Protein AF-0000000077611974 (afdb_homodimer)

InterPro domains:
  IPR000672 Tetrahydrofolate dehydrogenase/cyclohydrolase [MF_01576] (2-295)
  IPR000672 Tetrahydrofolate dehydrogenase/cyclohydrolase [PR00085] (29-51)
  IPR000672 Tetrahydrofolate dehydrogenase/cyclohydrolase [PR00085] (70-97)
  IPR000672 Tetrahydrofolate dehydrogenase/cyclohydrolase [PR00085] (161-181)
  IPR000672 Tetrahydrofolate dehydrogenase/cyclohydrolase [PR00085] (210-239)
  IPR000672 Tetrahydrofolate dehydrogenase/cyclohydrolase [PR00085] (251-267)
  IPR000672 Tetrahydrofolate dehydrogenase/cyclohydrolase [PR00085] (268-286)
  IPR020630 Tetrahydrofolate dehydrogenase/cyclohydrolase, catalytic domain [PF00763] (5-118)
  IPR020631 Tetrahydrofolate dehydrogenase/cyclohydrolase, NAD(P)-binding domain [PF02882] (146-292)
  IPR020631 Tetrahydrofolate dehydrogenase/cyclohydrolase, NAD(P)-binding domain [cd01080] (113-291)
  IPR020867 Tetrahydrofolate dehydrogenase/cyclohydrolase, conserved site [PS00767] (272-280)
  IPR036291 NAD(P)-binding domain superfamily [SSF51735] (144-291)
  IPR046346 Aminoacid dehydrogenase-like, N-terminal domain superfamily [SSF53223] (1-119)

Radius of gyration: 25.21 Å; Cα contacts (8 Å, |Δi|>4): 1252; chains: 2; bounding box: 56×66×66 Å

Secondary structure (DSSP, 8-state):
-PEE--HHHHHHHHHHHHHHHGGGSSS--EEEEEEES--HHHHHHHHHHHHHHHHHTPEEEEEEE-TT--HHHHHHHHHHHHH-TT--EEEEPSSPPHHHHTTHHHHHHHS-TTTBTT--SHHHHTTTTS-----TTS--------HHHHHHHHHHHHTT---TT-EEEEE---TTTHHHHHHHHHHTT-EEEEE-TT-SSHHHHHHT-SEEEE-SS-TT-B-GGGSPTT-EEEE---EEEE-TTSTTSEEEE-SB-HHHHHTT-SEE--TTTSHHHHHHHHHHHHHHHHHHHHHH--/-PEE--HHHHHHHHHHHHHHHGGGSSS--EEEEEEES--HHHHHHHHHHHHHHHHHTPEEEEEEE-TT--HHHHHHHHHHHHH-TT--EEEEPSSPPHHHHTTHHHHHHHS-TTTBTT--SHHHHTTTTS-----TTS--------HHHHHHHHHHHHTT---TT-EEEEE---TTTHHHHHHHHHHTT-EEEEE-TT-SSHHHHHHT-SEEEE-SS-TT-B-GGGSPTT-EEEE---EEEE-TTSTTSEEEE-SB-HHHHHTT-SEE--TTTSHHHHHHHHHHHHHHHHHHHHHH--

pLDDT: mean 95.5, std 8.37, range [45.06, 98.94]

Organism: Phytophthora infestans (NCBI:txid4787)

Sequence (596 aa):
MAKLLDGKACSKEIEAELKELVPTLNVTPTLALLLVGTDQDSKTYVRLKKNACTRVGITPQVHELAESIEFAELLALIQSLNADNSVHGILLQLPLPDHLKLHEEELLEAVSPLKDVDGLHSHHFARLAEPEKEEEGAVKTLQLQPCTPAGCLEILARNGIELAGKDVVVIGRGQLVGLPLSLMLLAANATVTTCHSKTKNLADKVRQAEVVFVGTGQPELVKGDWLAEGAVVVDVGISYVDDASSKKGYKILGDVDFAAASERVSAITPVPGGIGPMTIAMLLKNTVECATFASSNNMAKLLDGKACSKEIEAELKELVPTLNVTPTLALLLVGTDQDSKTYVRLKKNACTRVGITPQVHELAESIEFAELLALIQSLNADNSVHGILLQLPLPDHLKLHEEELLEAVSPLKDVDGLHSHHFARLAEPEKEEEGAVKTLQLQPCTPAGCLEILARNGIELAGKDVVVIGRGQLVGLPLSLMLLAANATVTTCHSKTKNLADKVRQAEVVFVGTGQPELVKGDWLAEGAVVVDVGISYVDDASSKKGYKILGDVDFAAASERVSAITPVPGGIGPMTIAMLLKNTVECATFASSNN

Nearest PDB structures (foldseek):
  9itd-assembly2_C  TM=9.397E-01  e=5.532E-35  Homo sapiens
  9iuo-assembly2_C  TM=9.303E-01  e=8.311E-35  Homo sapiens
  3l07-assembly1_A  TM=9.594E-01  e=1.307E-32  Francisella tularensis subsp. tularensis SCHU S4
  4b4v-assembly1_B  TM=9.267E-01  e=7.571E-34  Acinetobacter baumannii ATCC 19606 = CIP 70.34 = JCM 6841
  6v6y-assembly1_A-2  TM=9.603E-01  e=5.400E-31  Thermus thermophilus HB8

Solvent-accessible surface area (backbone atoms only — not comparable to full-atom values): 30168 Å² total; per-residue (Å²): 121,33,42,70,46,53,13,50,64,52,23,52,52,50,42,53,54,38,41,64,46,45,77,74,46,98,56,71,31,20,38,35,39,36,38,51,40,79,54,62,68,51,51,51,51,52,49,52,48,42,52,52,29,53,73,26,61,31,44,63,43,80,42,83,37,60,61,79,63,46,70,69,58,53,52,49,50,44,48,52,48,63,69,32,86,74,47,21,15,45,39,77,51,68,74,58,48,75,93,44,50,89,43,43,68,60,54,51,56,56,38,44,73,71,24,27,24,50,18,76,24,40,74,28,55,57,49,39,49,52,59,82,78,80,64,86,86,58,80,86,69,92,76,50,56,30,16,54,36,46,17,55,53,48,57,35,52,79,69,72,51,82,46,63,37,33,41,30,30,32,38,22,67,41,83,77,38,32,43,54,33,52,33,37,40,44,35,48,34,24,24,41,31,46,33,47,94,55,39,63,65,56,52,63,55,44,37,68,20,47,32,40,37,33,50,69,53,42,66,39,66,45,49,33,86,30,49,26,79,57,16,34,40,42,38,64,13,65,29,83,39,82,28,86,88,36,93,81,41,41,43,62,35,20,20,45,32,56,77,56,29,37,73,42,22,47,30,34,35,42,51,73,48,10,42,64,43,17,22,52,40,34,32,53,50,35,24,46,50,24,28,52,52,56,57,70,76,98,122,33,44,72,44,51,13,51,64,52,23,51,52,50,42,53,54,40,40,62,48,43,76,73,46,98,55,74,31,20,38,36,39,37,38,52,40,79,54,63,69,50,50,50,52,50,50,52,48,40,52,53,28,53,72,27,60,32,44,63,42,78,43,83,37,60,60,80,60,46,69,68,57,54,51,50,50,44,49,52,48,62,68,33,86,74,46,21,17,44,38,75,50,69,75,58,49,74,93,45,49,88,44,43,67,62,54,51,57,55,37,44,75,71,24,29,25,50,17,76,22,40,74,30,54,57,49,39,49,51,58,82,77,82,65,84,86,57,81,86,69,92,78,51,58,29,17,54,37,46,18,55,52,48,57,35,52,78,67,71,52,83,47,63,38,33,40,30,31,33,38,22,70,43,84,79,39,32,43,55,34,54,33,38,39,45,34,50,35,24,25,41,32,44,33,48,93,54,39,62,66,58,52,63,56,45,37,66,19,49,31,39,38,34,50,71,55,42,65,40,64,44,48,32,88,31,49,26,78,57,16,34,38,43,37,64,14,66,28,83,39,82,28,84,87,36,94,82,41,41,42,62,35,20,20,44,32,55,76,56,28,36,73,44,23,46,29,34,34,41,51,75,49,10,41,65,43,17,22,52,41,35,32,53,52,35,24,46,52,25,27,53,52,54,58,70,75,99

Foldseek 3Di:
DAAALFLQVLLVVLLVVLLVVQVVAPAAFEEEEEAEDDPPVLVVLVVVLCVSCVSSRHHYHYHYHYLPDDPVRLLVVLVVLQVDLNHLAYDYGDDHRPVCNVCVLVSLCSHPCLHHLQQLHVVQLVCLLAADCPDDPPDDDQRAAHLLLVLQVSSCVVVPHAAAAFAEEEEDCDSRHRVSNQSNSNSSNHDYDYHYPPDPPVLQSQCRGQEYEYADQAFAQAEQVSHHAAHEYEFSHWYWAQDCVDPVRTDIGTNHPCVSNSVGYRYYYDPPRRRSSSSSSSSSVSSSSSSNVSVVVD/DAAALFLQVLLVVLLVVLLVVQVVAPAAFEEEEEAADDPPVLVVLVVVLCVSCVSSRHHYHYHYHYLPDDPVRLLVVLVVLQVDLNHLAYDYGDDHRPVCNVCVLVSLCSHPCLHHLQQLHVVQLVCLLPADPPDDPPDDDQRAAHLLLVLQVSSCVVVPHAAAAFEEEEEDCDSRHRVSNQSNSNSSNHDYDYHYPPDPPVLQSQCRGQEYEYADQAFQQAEQVSHHAAHEYEFSHWYWAQDCPDPVRTDIGTNHPCVSNSVGYRYYYDPPRRRSSSSSSSSSVSSSSSSNVSVVVD

Structure (mmCIF, N/CA/C/O backbone):
data_AF-0000000077611974-model_v1
#
loop_
_entity.id
_entity.type
_entity.pdbx_description
1 polymer 'Tetrahydrofolate dehydrogenase/cyclohydrolase NAD(P)-binding domain'
#
loop_
_atom_site.group_PDB
_atom_site.id
_atom_site.type_symbol
_atom_site.label_atom_id
_atom_site.label_alt_id
_atom_site.label_comp_id
_atom_site.label_asym_id
_atom_site.label_entity_id
_atom_site.label_seq_id
_atom_site.pdbx_PDB_ins_code
_atom_site.Cartn_x
_atom_site.Cartn_y
_atom_site.Cartn_z
_atom_site.occupancy
_atom_site.B_iso_or_equiv
_atom_site.auth_seq_id
_atom_site.auth_comp_id
_atom_site.auth_asym_id
_atom_site.auth_atom_id
_atom_site.pdbx_PDB_model_num
ATOM 1 N N . MET A 1 1 ? 25.469 -26.812 -0.113 1 85.44 1 MET A N 1
ATOM 2 C CA . MET A 1 1 ? 24.516 -26.594 -1.196 1 85.44 1 MET A CA 1
ATOM 3 C C . MET A 1 1 ? 23.188 -26.047 -0.659 1 85.44 1 MET A C 1
ATOM 5 O O . MET A 1 1 ? 22.734 -26.438 0.412 1 85.44 1 MET A O 1
ATOM 9 N N . ALA A 1 2 ? 22.641 -25.047 -1.417 1 94.75 2 ALA A N 1
ATOM 10 C CA . ALA A 1 2 ? 21.422 -24.375 -0.941 1 94.75 2 ALA A CA 1
ATOM 11 C C . ALA A 1 2 ? 20.234 -25.312 -0.968 1 94.75 2 ALA A C 1
ATOM 13 O O . ALA A 1 2 ? 20.141 -26.188 -1.839 1 94.75 2 ALA A O 1
ATOM 14 N N . LYS A 1 3 ? 19.391 -25.312 0.014 1 97.88 3 LYS A N 1
ATOM 15 C CA . LYS A 1 3 ? 18.078 -25.953 -0.048 1 97.88 3 LYS A CA 1
ATOM 16 C C . LYS A 1 3 ? 17.234 -25.375 -1.17 1 97.88 3 LYS A C 1
ATOM 18 O O . LYS A 1 3 ? 17.094 -24.156 -1.283 1 97.88 3 LYS A O 1
ATOM 23 N N . LEU A 1 4 ? 16.734 -26.234 -1.993 1 98.44 4 LEU A N 1
ATOM 24 C CA . LEU A 1 4 ? 15.852 -25.781 -3.061 1 98.44 4 LEU A CA 1
ATOM 25 C C . LEU A 1 4 ? 14.438 -25.562 -2.537 1 98.44 4 LEU A C 1
ATOM 27 O O . LEU A 1 4 ? 13.836 -26.469 -1.957 1 98.44 4 LEU A O 1
ATOM 31 N N . LEU A 1 5 ? 13.945 -24.375 -2.639 1 98.75 5 LEU A N 1
ATOM 32 C CA . LEU A 1 5 ? 12.539 -24.078 -2.379 1 98.75 5 LEU A CA 1
ATOM 33 C C . LEU A 1 5 ? 11.672 -24.484 -3.568 1 98.75 5 LEU A C 1
ATOM 35 O O . LEU A 1 5 ? 11.391 -23.656 -4.441 1 98.75 5 LEU A O 1
ATOM 39 N N . ASP A 1 6 ? 11.203 -25.672 -3.549 1 98.62 6 ASP A N 1
ATOM 40 C CA . ASP A 1 6 ? 10.555 -26.328 -4.676 1 98.62 6 ASP A CA 1
ATOM 41 C C . ASP A 1 6 ? 9.078 -25.969 -4.754 1 98.62 6 ASP A C 1
ATOM 43 O O . ASP A 1 6 ? 8.25 -26.562 -4.055 1 98.62 6 ASP A O 1
ATOM 47 N N . GLY A 1 7 ? 8.766 -25.062 -5.668 1 98.69 7 GLY A N 1
ATOM 48 C CA . GLY A 1 7 ? 7.395 -24.609 -5.812 1 98.69 7 GLY A CA 1
ATOM 49 C C . GLY A 1 7 ? 6.465 -25.672 -6.355 1 98.69 7 GLY A C 1
ATOM 50 O O . GLY A 1 7 ? 5.273 -25.688 -6.039 1 98.69 7 GLY A O 1
ATOM 51 N N . LYS A 1 8 ? 7 -26.547 -7.141 1 98.38 8 LYS A N 1
ATOM 52 C CA . LYS A 1 8 ? 6.191 -27.641 -7.68 1 98.38 8 LYS A CA 1
ATOM 53 C C . LYS A 1 8 ? 5.719 -28.578 -6.57 1 98.38 8 LYS A C 1
ATOM 55 O O . LYS A 1 8 ? 4.535 -28.906 -6.492 1 98.38 8 LYS A O 1
ATOM 60 N N . ALA A 1 9 ? 6.676 -28.938 -5.758 1 98.5 9 ALA A N 1
ATOM 61 C CA . ALA A 1 9 ? 6.336 -29.828 -4.648 1 98.5 9 ALA A CA 1
ATOM 62 C C . ALA A 1 9 ? 5.34 -29.172 -3.701 1 98.5 9 ALA A C 1
ATOM 64 O O . ALA A 1 9 ? 4.344 -29.781 -3.311 1 98.5 9 ALA A O 1
ATOM 65 N N . CYS A 1 10 ? 5.59 -27.906 -3.35 1 98.62 10 CYS A N 1
ATOM 66 C CA . CYS A 1 10 ? 4.711 -27.172 -2.443 1 98.62 10 CYS A CA 1
ATOM 67 C C . CYS A 1 10 ? 3.316 -27.031 -3.041 1 98.62 10 CYS A C 1
ATOM 69 O O . CYS A 1 10 ? 2.316 -27.188 -2.338 1 98.62 10 CYS A O 1
ATOM 71 N N . SER A 1 11 ? 3.242 -26.688 -4.324 1 98.69 11 SER A N 1
ATOM 72 C CA . SER A 1 11 ? 1.953 -26.5 -4.984 1 98.69 11 SER A CA 1
ATOM 73 C C . SER A 1 11 ? 1.143 -27.797 -4.988 1 98.69 11 SER A C 1
ATOM 75 O O . SER A 1 11 ? -0.081 -27.766 -4.844 1 98.69 11 SER A O 1
ATOM 77 N N . LYS A 1 12 ? 1.798 -28.922 -5.16 1 98.56 12 LYS A N 1
ATOM 78 C CA . LYS A 1 12 ? 1.115 -30.219 -5.129 1 98.56 12 LYS A CA 1
ATOM 79 C C . LYS A 1 12 ? 0.535 -30.5 -3.744 1 98.56 12 LYS A C 1
ATOM 81 O O . LYS A 1 12 ? -0.553 -31.062 -3.625 1 98.56 12 LYS A O 1
ATOM 86 N N . GLU A 1 13 ? 1.308 -30.125 -2.752 1 98.81 13 GLU A N 1
ATOM 87 C CA . GLU A 1 13 ? 0.798 -30.266 -1.391 1 98.81 13 GLU A CA 1
ATOM 88 C C . GLU A 1 13 ? -0.471 -29.453 -1.188 1 98.81 13 GLU A C 1
ATOM 90 O O . GLU A 1 13 ? -1.441 -29.922 -0.598 1 98.81 13 GLU A O 1
ATOM 95 N N . ILE A 1 14 ? -0.462 -28.219 -1.683 1 98.81 14 ILE A N 1
ATOM 96 C CA . ILE A 1 14 ? -1.616 -27.344 -1.554 1 98.81 14 ILE A CA 1
ATOM 97 C C . ILE A 1 14 ? -2.803 -27.922 -2.316 1 98.81 14 ILE A C 1
ATOM 99 O O . ILE A 1 14 ? -3.928 -27.938 -1.813 1 98.81 14 ILE A O 1
ATOM 103 N N . GLU A 1 15 ? -2.523 -28.438 -3.512 1 98.75 15 GLU A N 1
ATOM 104 C CA . GLU A 1 15 ? -3.596 -29.047 -4.297 1 98.75 15 GLU A CA 1
ATOM 105 C C . GLU A 1 15 ? -4.195 -30.25 -3.572 1 98.75 15 GLU A C 1
ATOM 107 O O . GLU A 1 15 ? -5.41 -30.453 -3.607 1 98.75 15 GLU A O 1
ATOM 112 N N . ALA A 1 16 ? -3.355 -31.031 -2.941 1 98.75 16 ALA A N 1
ATOM 113 C CA . ALA A 1 16 ? -3.844 -32.188 -2.189 1 98.75 16 ALA A CA 1
ATOM 114 C C . ALA A 1 16 ? -4.754 -31.75 -1.046 1 98.75 16 ALA A C 1
ATOM 116 O O . ALA A 1 16 ? -5.801 -32.344 -0.811 1 98.75 16 ALA A O 1
ATOM 117 N N . GLU A 1 17 ? -4.348 -30.703 -0.341 1 98.81 17 GLU A N 1
ATOM 118 C CA . GLU A 1 17 ? -5.164 -30.156 0.733 1 98.81 17 GLU A CA 1
ATOM 119 C C . GLU A 1 17 ? -6.512 -29.672 0.208 1 98.81 17 GLU A C 1
ATOM 121 O O . GLU A 1 17 ? -7.551 -29.938 0.817 1 98.81 17 GLU A O 1
ATOM 126 N N . LEU A 1 18 ? -6.5 -29 -0.935 1 98.75 18 LEU A N 1
ATOM 127 C CA . LEU A 1 18 ? -7.723 -28.453 -1.514 1 98.75 18 LEU A CA 1
ATOM 128 C C . LEU A 1 18 ? -8.625 -29.562 -2.025 1 98.75 18 LEU A C 1
ATOM 130 O O . LEU A 1 18 ? -9.852 -29.469 -1.936 1 98.75 18 LEU A O 1
ATOM 134 N N . LYS A 1 19 ? -8.023 -30.562 -2.598 1 98.19 19 LYS A N 1
ATOM 135 C CA . LYS A 1 19 ? -8.781 -31.703 -3.104 1 98.19 19 LYS A CA 1
ATOM 136 C C . LYS A 1 19 ? -9.602 -32.344 -1.993 1 98.19 19 LYS A C 1
ATOM 138 O O . LYS A 1 19 ? -10.695 -32.875 -2.238 1 98.19 19 LYS A O 1
ATOM 143 N N . GLU A 1 20 ? -9.086 -32.375 -0.814 1 98.38 20 GLU A N 1
ATOM 144 C CA . GLU A 1 20 ? -9.789 -32.906 0.344 1 98.38 20 GLU A CA 1
ATOM 145 C C . GLU A 1 20 ? -10.844 -31.922 0.857 1 98.38 20 GLU A C 1
ATOM 147 O O . GLU A 1 20 ? -11.922 -32.344 1.297 1 98.38 20 GLU A O 1
ATOM 152 N N . LEU A 1 21 ? -10.57 -30.688 0.759 1 98.19 21 LEU A N 1
ATOM 153 C CA . LEU A 1 21 ? -11.414 -29.656 1.353 1 98.19 21 LEU A CA 1
ATOM 154 C C . LEU A 1 21 ? -12.625 -29.375 0.472 1 98.19 21 LEU A C 1
ATOM 156 O O . LEU A 1 21 ? -13.742 -29.234 0.974 1 98.19 21 LEU A O 1
ATOM 160 N N . VAL A 1 22 ? -12.453 -29.281 -0.839 1 98.31 22 VAL A N 1
ATOM 161 C CA . VAL A 1 22 ? -13.445 -28.75 -1.771 1 98.31 22 VAL A CA 1
ATOM 162 C C . VAL A 1 22 ? -14.719 -29.594 -1.688 1 98.31 22 VAL A C 1
ATOM 164 O O . VAL A 1 22 ? -15.828 -29.047 -1.611 1 98.31 22 VAL A O 1
ATOM 167 N N . PRO A 1 23 ? -14.648 -30.938 -1.527 1 97.12 23 PRO A N 1
ATOM 168 C CA . PRO A 1 23 ? -15.867 -31.75 -1.449 1 97.12 23 PRO A CA 1
ATOM 169 C C . PRO A 1 23 ? -16.641 -31.531 -0.155 1 97.12 23 PRO A C 1
ATOM 171 O O . PRO A 1 23 ? -17.812 -31.906 -0.062 1 97.12 23 PRO A O 1
ATOM 174 N N . THR A 1 24 ? -15.992 -31.016 0.829 1 97.12 24 THR A N 1
ATOM 175 C CA . THR A 1 24 ? -16.641 -30.812 2.117 1 97.12 24 THR A CA 1
ATOM 176 C C . THR A 1 24 ? -17.438 -29.516 2.123 1 97.12 24 THR A C 1
ATOM 178 O O . THR A 1 24 ? -18.219 -29.266 3.039 1 97.12 24 THR A O 1
ATOM 181 N N . LEU A 1 25 ? -17.25 -28.703 1.123 1 96 25 LEU A N 1
ATOM 182 C CA . LEU A 1 25 ? -17.953 -27.438 1.044 1 96 25 LEU A CA 1
ATOM 183 C C . LEU A 1 25 ? -19.391 -27.641 0.574 1 96 25 LEU A C 1
ATOM 185 O O . LEU A 1 25 ? -19.688 -28.609 -0.131 1 96 25 LEU A O 1
ATOM 189 N N . ASN A 1 26 ? -20.297 -26.703 0.94 1 94.31 26 ASN A N 1
ATOM 190 C CA . ASN A 1 26 ? -21.688 -26.781 0.522 1 94.31 26 ASN A CA 1
ATOM 191 C C . ASN A 1 26 ? -21.906 -26.156 -0.854 1 94.31 26 ASN A C 1
ATOM 193 O O . ASN A 1 26 ? -23.031 -26.031 -1.315 1 94.31 26 ASN A O 1
ATOM 197 N N . VAL A 1 27 ? -20.812 -25.734 -1.446 1 95.62 27 VAL A N 1
ATOM 198 C CA . VAL A 1 27 ? -20.844 -25.125 -2.775 1 95.62 27 VAL A CA 1
ATOM 199 C C . VAL A 1 27 ? -19.672 -25.672 -3.609 1 95.62 27 VAL A C 1
ATOM 201 O O . VAL A 1 27 ? -18.641 -26.062 -3.062 1 95.62 27 VAL A O 1
ATOM 204 N N . THR A 1 28 ? -19.891 -25.766 -4.895 1 97 28 THR A N 1
ATOM 205 C CA . THR A 1 28 ? -18.781 -26.062 -5.805 1 97 28 THR A CA 1
ATOM 206 C C . THR A 1 28 ? -18.125 -24.781 -6.289 1 97 28 THR A C 1
ATOM 208 O O . THR A 1 28 ? -18.719 -24.016 -7.059 1 97 28 THR A O 1
ATOM 211 N N . PRO A 1 29 ? -16.906 -24.531 -5.859 1 98.69 29 PRO A N 1
ATOM 212 C CA . PRO A 1 29 ? -16.25 -23.312 -6.316 1 98.69 29 PRO A CA 1
ATOM 213 C C . PRO A 1 29 ? -16.141 -23.234 -7.836 1 98.69 29 PRO A C 1
ATOM 215 O O . PRO A 1 29 ? -15.828 -24.219 -8.492 1 98.69 29 PRO A O 1
ATOM 218 N N . THR A 1 30 ? -16.453 -22.125 -8.391 1 98.88 30 THR A N 1
ATOM 219 C CA . THR A 1 30 ? -16.391 -21.875 -9.828 1 98.88 30 THR A CA 1
ATOM 220 C C . THR A 1 30 ? -15.531 -20.656 -10.141 1 98.88 30 THR A C 1
ATOM 222 O O . THR A 1 30 ? -15.719 -19.594 -9.547 1 98.88 30 THR A O 1
ATOM 225 N N . LEU A 1 31 ? -14.57 -20.844 -11.062 1 98.88 31 LEU A N 1
ATOM 226 C CA . LEU A 1 31 ? -13.641 -19.797 -11.453 1 98.88 31 LEU A CA 1
ATOM 227 C C . LEU A 1 31 ? -13.797 -19.438 -12.93 1 98.88 31 LEU A C 1
ATOM 229 O O . LEU A 1 31 ? -13.617 -20.297 -13.797 1 98.88 31 LEU A O 1
ATOM 233 N N . ALA A 1 32 ? -14.172 -18.203 -13.195 1 98.94 32 ALA A N 1
ATOM 234 C CA . ALA A 1 32 ? -14.195 -17.688 -14.562 1 98.94 32 ALA A CA 1
ATOM 235 C C . ALA A 1 32 ? -12.82 -17.156 -14.977 1 98.94 32 ALA A C 1
ATOM 237 O O . ALA A 1 32 ? -12.25 -16.297 -14.305 1 98.94 32 ALA A O 1
ATOM 238 N N . LEU A 1 33 ? -12.258 -17.719 -16 1 98.81 33 LEU A N 1
ATOM 239 C CA . LEU A 1 33 ? -10.984 -17.297 -16.578 1 98.81 33 LEU A CA 1
ATOM 240 C C . LEU A 1 33 ? -11.203 -16.531 -17.875 1 98.81 33 LEU A C 1
ATOM 242 O O . LEU A 1 33 ? -11.672 -17.094 -18.875 1 98.81 33 LEU A O 1
ATOM 246 N N . LEU A 1 34 ? -10.875 -15.266 -17.859 1 98.81 34 LEU A N 1
ATOM 247 C CA . LEU A 1 34 ? -11.062 -14.422 -19.031 1 98.81 34 LEU A CA 1
ATOM 248 C C . LEU A 1 34 ? -9.758 -14.25 -19.797 1 98.81 34 LEU A C 1
ATOM 250 O O . LEU A 1 34 ? -8.812 -13.633 -19.281 1 98.81 34 LEU A O 1
ATOM 254 N N . LEU A 1 35 ? -9.711 -14.758 -20.938 1 98.38 35 LEU A N 1
ATOM 255 C CA . LEU A 1 35 ? -8.555 -14.656 -21.828 1 98.38 35 LEU A CA 1
ATOM 256 C C . LEU A 1 35 ? -8.891 -13.805 -23.047 1 98.38 35 LEU A C 1
ATOM 258 O O . LEU A 1 35 ? -9.781 -14.148 -23.828 1 98.38 35 LEU A O 1
ATOM 262 N N . VAL A 1 36 ? -8.195 -12.68 -23.172 1 98.06 36 VAL A N 1
ATOM 263 C CA . VAL A 1 36 ? -8.43 -11.797 -24.312 1 98.06 36 VAL A CA 1
ATOM 264 C C . VAL A 1 36 ? -7.289 -11.953 -25.328 1 98.06 36 VAL A C 1
ATOM 266 O O . VAL A 1 36 ? -6.129 -11.68 -25 1 98.06 36 VAL A O 1
ATOM 269 N N . GLY A 1 37 ? -7.664 -12.328 -26.531 1 94.94 37 GLY A N 1
ATOM 270 C CA . GLY A 1 37 ? -6.68 -12.406 -27.594 1 94.94 37 GLY A CA 1
ATOM 271 C C . GLY A 1 37 ? -6.055 -13.781 -27.734 1 94.94 37 GLY A C 1
ATOM 272 O O . GLY A 1 37 ? -6.652 -14.781 -27.328 1 94.94 37 GLY A O 1
ATOM 273 N N . THR A 1 38 ? -4.867 -13.727 -28.422 1 89.38 38 THR A N 1
ATOM 274 C CA . THR A 1 38 ? -4.332 -15.023 -28.844 1 89.38 38 THR A CA 1
ATOM 275 C C . THR A 1 38 ? -2.879 -15.172 -28.406 1 89.38 38 THR A C 1
ATOM 277 O O . THR A 1 38 ? -2.137 -15.984 -28.953 1 89.38 38 THR A O 1
ATOM 280 N N . ASP A 1 39 ? -2.521 -14.367 -27.375 1 91.44 39 ASP A N 1
ATOM 281 C CA . ASP A 1 39 ? -1.163 -14.508 -26.875 1 91.44 39 ASP A CA 1
ATOM 282 C C . ASP A 1 39 ? -0.894 -15.938 -26.406 1 91.44 39 ASP A C 1
ATOM 284 O O . ASP A 1 39 ? -1.612 -16.469 -25.562 1 91.44 39 ASP A O 1
ATOM 288 N N . GLN A 1 40 ? 0.13 -16.547 -26.938 1 90.44 40 GLN A N 1
ATOM 289 C CA . GLN A 1 40 ? 0.38 -17.969 -26.703 1 90.44 40 GLN A CA 1
ATOM 290 C C . GLN A 1 40 ? 0.731 -18.234 -25.25 1 90.44 40 GLN A C 1
ATOM 292 O O . GLN A 1 40 ? 0.337 -19.25 -24.688 1 90.44 40 GLN A O 1
ATOM 297 N N . ASP A 1 41 ? 1.547 -17.391 -24.688 1 88.75 41 ASP A N 1
ATOM 298 C CA . ASP A 1 41 ? 1.894 -17.562 -23.266 1 88.75 41 ASP A CA 1
ATOM 299 C C . ASP A 1 41 ? 0.65 -17.484 -22.391 1 88.75 41 ASP A C 1
ATOM 301 O O . ASP A 1 41 ? 0.469 -18.297 -21.484 1 88.75 41 ASP A O 1
ATOM 305 N N . SER A 1 42 ? -0.22 -16.547 -22.641 1 93.81 42 SER A N 1
ATOM 306 C CA . SER A 1 42 ? -1.463 -16.391 -21.891 1 93.81 42 SER A CA 1
ATOM 307 C C . SER A 1 42 ? -2.344 -17.625 -22.016 1 93.81 42 SER A C 1
ATOM 309 O O . SER A 1 42 ? -2.914 -18.094 -21.031 1 93.81 42 SER A O 1
ATOM 311 N N . LYS A 1 43 ? -2.416 -18.125 -23.234 1 95.44 43 LYS A N 1
ATOM 312 C CA . LYS A 1 43 ? -3.203 -19.344 -23.469 1 95.44 43 LYS A CA 1
ATOM 313 C C . LYS A 1 43 ? -2.666 -20.516 -22.641 1 95.44 43 LYS A C 1
ATOM 315 O O . LYS A 1 43 ? -3.438 -21.25 -22.031 1 95.44 43 LYS A O 1
ATOM 320 N N . THR A 1 44 ? -1.427 -20.625 -22.672 1 92.81 44 THR A N 1
ATOM 321 C CA . THR A 1 44 ? -0.791 -21.688 -21.906 1 92.81 44 THR A CA 1
ATOM 322 C C . THR A 1 44 ? -1.109 -21.547 -20.422 1 92.81 44 THR A C 1
ATOM 324 O O . THR A 1 44 ? -1.489 -22.516 -19.766 1 92.81 44 THR A O 1
ATOM 327 N N . TYR A 1 45 ? -0.945 -20.344 -19.906 1 92.94 45 TYR A N 1
ATOM 328 C CA . TYR A 1 45 ? -1.201 -20.125 -18.484 1 92.94 45 TYR A CA 1
ATOM 329 C C . TYR A 1 45 ? -2.66 -20.406 -18.141 1 92.94 45 TYR A C 1
ATOM 331 O O . TYR A 1 45 ? -2.959 -20.969 -17.094 1 92.94 45 TYR A O 1
ATOM 339 N N . VAL A 1 46 ? -3.559 -19.969 -18.984 1 97.19 46 VAL A N 1
ATOM 340 C CA . VAL A 1 46 ? -4.977 -20.203 -18.75 1 97.19 46 VAL A CA 1
ATOM 341 C C . VAL A 1 46 ? -5.258 -21.703 -18.75 1 97.19 46 VAL A C 1
ATOM 343 O O . VAL A 1 46 ? -6.031 -22.188 -17.922 1 97.19 46 VAL A O 1
ATOM 346 N N . ARG A 1 47 ? -4.633 -22.375 -19.656 1 96.94 47 ARG A N 1
ATOM 347 C CA . ARG A 1 47 ? -4.785 -23.828 -19.688 1 96.94 47 ARG A CA 1
ATOM 348 C C . ARG A 1 47 ? -4.281 -24.453 -18.406 1 96.94 47 ARG A C 1
ATOM 350 O O . ARG A 1 47 ? -4.926 -25.359 -17.844 1 96.94 47 ARG A O 1
ATOM 357 N N . LEU A 1 48 ? -3.15 -24.031 -17.969 1 96.56 48 LEU A N 1
ATOM 358 C CA . LEU A 1 48 ? -2.59 -24.531 -16.719 1 96.56 48 LEU A CA 1
ATOM 359 C C . LEU A 1 48 ? -3.533 -24.266 -15.547 1 96.56 48 LEU A C 1
ATOM 361 O O . LEU A 1 48 ? -3.76 -25.156 -14.719 1 96.56 48 LEU A O 1
ATOM 365 N N . LYS A 1 49 ? -4.07 -23.062 -15.469 1 98.44 49 LYS A N 1
ATOM 366 C CA . LYS A 1 49 ? -5.02 -22.703 -14.414 1 98.44 49 LYS A CA 1
ATOM 367 C C . LYS A 1 49 ? -6.27 -23.578 -14.477 1 98.44 49 LYS A C 1
ATOM 369 O O . LYS A 1 49 ? -6.746 -24.078 -13.453 1 98.44 49 LYS A O 1
ATOM 374 N N . LYS A 1 50 ? -6.758 -23.766 -15.711 1 98.69 50 LYS A N 1
ATOM 375 C CA . LYS A 1 50 ? -7.934 -24.594 -15.922 1 98.69 50 LYS A CA 1
ATOM 376 C C . LYS A 1 50 ? -7.695 -26.016 -15.414 1 98.69 50 LYS A C 1
ATOM 378 O O . LYS A 1 50 ? -8.508 -26.562 -14.656 1 98.69 50 LYS A O 1
ATOM 383 N N . ASN A 1 51 ? -6.609 -26.578 -15.789 1 98.62 51 ASN A N 1
ATOM 384 C CA . ASN A 1 51 ? -6.281 -27.938 -15.391 1 98.62 51 ASN A CA 1
ATOM 385 C C . ASN A 1 51 ? -6.121 -28.062 -13.875 1 98.62 51 ASN A C 1
ATOM 387 O O . ASN A 1 51 ? -6.562 -29.031 -13.273 1 98.62 51 ASN A O 1
ATOM 391 N N . ALA A 1 52 ? -5.477 -27.094 -13.305 1 98.69 52 ALA A N 1
ATOM 392 C CA . ALA A 1 52 ? -5.297 -27.094 -11.852 1 98.69 52 ALA A CA 1
ATOM 393 C C . ALA A 1 52 ? -6.645 -27.062 -11.133 1 98.69 52 ALA A C 1
ATOM 395 O O . ALA A 1 52 ? -6.844 -27.766 -10.141 1 98.69 52 ALA A O 1
ATOM 396 N N . CYS A 1 53 ? -7.551 -26.219 -11.617 1 98.81 53 CYS A N 1
ATOM 397 C CA . CYS A 1 53 ? -8.898 -26.172 -11.07 1 98.81 53 CYS A CA 1
ATOM 398 C C . CYS A 1 53 ? -9.539 -27.547 -11.07 1 98.81 53 CYS A C 1
ATOM 400 O O . CYS A 1 53 ? -10.008 -28.031 -10.031 1 98.81 53 CYS A O 1
ATOM 402 N N . THR A 1 54 ? -9.453 -28.188 -12.18 1 98.56 54 THR A N 1
ATOM 403 C CA . THR A 1 54 ? -10.086 -29.484 -12.367 1 98.56 54 THR A CA 1
ATOM 404 C C . THR A 1 54 ? -9.484 -30.516 -11.414 1 98.56 54 THR A C 1
ATOM 406 O O . THR A 1 54 ? -10.203 -31.328 -10.828 1 98.56 54 THR A O 1
ATOM 409 N N . ARG A 1 55 ? -8.227 -30.438 -11.211 1 98.44 55 ARG A N 1
ATOM 410 C CA . ARG A 1 55 ? -7.527 -31.406 -10.375 1 98.44 55 ARG A CA 1
ATOM 411 C C . ARG A 1 55 ? -8.016 -31.344 -8.938 1 98.44 55 ARG A C 1
ATOM 413 O O . ARG A 1 55 ? -8 -32.344 -8.219 1 98.44 55 ARG A O 1
ATOM 420 N N . VAL A 1 56 ? -8.539 -30.188 -8.492 1 98.69 56 VAL A N 1
ATOM 421 C CA . VAL A 1 56 ? -8.844 -30.062 -7.07 1 98.69 56 VAL A CA 1
ATOM 422 C C . VAL A 1 56 ? -10.352 -29.984 -6.871 1 98.69 56 VAL A C 1
ATOM 424 O O . VAL A 1 56 ? -10.836 -29.875 -5.742 1 98.69 56 VAL A O 1
ATOM 427 N N . GLY A 1 57 ? -11.117 -29.953 -7.953 1 98.62 57 GLY A N 1
ATOM 428 C CA . GLY A 1 57 ? -12.57 -29.984 -7.863 1 98.62 57 GLY A CA 1
ATOM 429 C C . GLY A 1 57 ? -13.211 -28.609 -8.023 1 98.62 57 GLY A C 1
ATOM 430 O O . GLY A 1 57 ? -14.383 -28.422 -7.703 1 98.62 57 GLY A O 1
ATOM 431 N N . ILE A 1 58 ? -12.469 -27.609 -8.5 1 98.81 58 ILE A N 1
ATOM 432 C CA . ILE A 1 58 ? -12.992 -26.312 -8.875 1 98.81 58 ILE A CA 1
ATOM 433 C C . ILE A 1 58 ? -13.484 -26.344 -10.32 1 98.81 58 ILE A C 1
ATOM 435 O O . ILE A 1 58 ? -12.82 -26.906 -11.195 1 98.81 58 ILE A O 1
ATOM 439 N N . THR A 1 59 ? -14.625 -25.797 -10.594 1 98.81 59 THR A N 1
ATOM 440 C CA . THR A 1 59 ? -15.148 -25.75 -11.953 1 98.81 59 THR A CA 1
ATOM 441 C C . THR A 1 59 ? -14.578 -24.547 -12.711 1 98.81 59 THR A C 1
ATOM 443 O O . THR A 1 59 ? -14.828 -23.406 -12.344 1 98.81 59 THR A O 1
ATOM 446 N N . PRO A 1 60 ? -13.859 -24.844 -13.734 1 98.75 60 PRO A N 1
ATOM 447 C CA . PRO A 1 60 ? -13.367 -23.734 -14.555 1 98.75 60 PRO A CA 1
ATOM 448 C C . PRO A 1 60 ? -14.367 -23.328 -15.633 1 98.75 60 PRO A C 1
ATOM 450 O O . PRO A 1 60 ? -15.008 -24.188 -16.25 1 98.75 60 PRO A O 1
ATOM 453 N N . GLN A 1 61 ? -14.578 -22.062 -15.773 1 98.62 61 GLN A N 1
ATOM 454 C CA . GLN A 1 61 ? -15.305 -21.453 -16.875 1 98.62 61 GLN A CA 1
ATOM 455 C C . GLN A 1 61 ? -14.391 -20.562 -17.719 1 98.62 61 GLN A C 1
ATOM 457 O O . GLN A 1 61 ? -14.125 -19.422 -17.344 1 98.62 61 GLN A O 1
ATOM 462 N N . VAL A 1 62 ? -13.969 -21.078 -18.859 1 98.5 62 VAL A N 1
ATOM 463 C CA . VAL A 1 62 ? -13 -20.344 -19.672 1 98.5 62 VAL A CA 1
ATOM 464 C C . VAL A 1 62 ? -13.734 -19.5 -20.703 1 98.5 62 VAL A C 1
ATOM 466 O O . VAL A 1 62 ? -14.562 -20.016 -21.453 1 98.5 62 VAL A O 1
ATOM 469 N N . HIS A 1 63 ? -13.469 -18.219 -20.672 1 98.5 63 HIS A N 1
ATOM 470 C CA . HIS A 1 63 ? -13.961 -17.281 -21.688 1 98.5 63 HIS A CA 1
ATOM 471 C C . HIS A 1 63 ? -12.844 -16.828 -22.609 1 98.5 63 HIS A C 1
ATOM 473 O O . HIS A 1 63 ? -12.031 -15.977 -22.234 1 98.5 63 HIS A O 1
ATOM 479 N N . GLU A 1 64 ? -12.789 -17.422 -23.75 1 98 64 GLU A N 1
ATOM 480 C CA . GLU A 1 64 ? -11.859 -16.938 -24.781 1 98 64 GLU A CA 1
ATOM 481 C C . GLU A 1 64 ? -12.484 -15.828 -25.609 1 98 64 GLU A C 1
ATOM 483 O O . GLU A 1 64 ? -13.438 -16.062 -26.359 1 98 64 GLU A O 1
ATOM 488 N N . LEU A 1 65 ? -11.938 -14.727 -25.484 1 98.56 65 LEU A N 1
ATOM 489 C CA . LEU A 1 65 ? -12.516 -13.531 -26.094 1 98.56 65 LEU A CA 1
ATOM 490 C C . LEU A 1 65 ? -11.648 -13.039 -27.25 1 98.56 65 LEU A C 1
ATOM 492 O O . LEU A 1 65 ? -10.43 -13.211 -27.234 1 98.56 65 LEU A O 1
ATOM 496 N N . ALA A 1 66 ? -12.289 -12.469 -28.219 1 97.75 66 ALA A N 1
ATOM 497 C CA . ALA A 1 66 ? -11.578 -11.93 -29.375 1 97.75 66 ALA A CA 1
ATOM 498 C C . ALA A 1 66 ? -10.633 -10.805 -28.969 1 97.75 66 ALA A C 1
ATOM 500 O O . ALA A 1 66 ? -10.969 -10 -28.094 1 97.75 66 ALA A O 1
ATOM 501 N N . GLU A 1 67 ? -9.539 -10.781 -29.609 1 96.94 67 GLU A N 1
ATOM 502 C CA . GLU A 1 67 ? -8.57 -9.719 -29.359 1 96.94 67 GLU A CA 1
ATOM 503 C C . GLU A 1 67 ? -9.195 -8.336 -29.578 1 96.94 67 GLU A C 1
ATOM 505 O O . GLU A 1 67 ? -8.805 -7.371 -28.922 1 96.94 67 GLU A O 1
ATOM 510 N N . SER A 1 68 ? -10.211 -8.266 -30.438 1 97.25 68 SER A N 1
ATOM 511 C CA . SER A 1 68 ? -10.805 -6.996 -30.844 1 97.25 68 SER A CA 1
ATOM 512 C C . SER A 1 68 ? -11.922 -6.57 -29.891 1 97.25 68 SER A C 1
ATOM 514 O O . SER A 1 68 ? -12.555 -5.531 -30.094 1 97.25 68 SER A O 1
ATOM 516 N N . ILE A 1 69 ? -12.117 -7.371 -28.875 1 97.94 69 ILE A N 1
ATOM 517 C CA . ILE A 1 69 ? -13.203 -7.027 -27.969 1 97.94 69 ILE A CA 1
ATOM 518 C C . ILE A 1 69 ? -13.008 -5.602 -27.453 1 97.94 69 ILE A C 1
ATOM 520 O O . ILE A 1 69 ? -11.883 -5.18 -27.172 1 97.94 69 ILE A O 1
ATOM 524 N N . GLU A 1 70 ? -14.125 -4.898 -27.344 1 97.69 70 GLU A N 1
ATOM 525 C CA . GLU A 1 70 ? -14.07 -3.51 -26.891 1 97.69 70 GLU A CA 1
ATOM 526 C C . GLU A 1 70 ? -14.203 -3.418 -25.375 1 97.69 70 GLU A C 1
ATOM 528 O O . GLU A 1 70 ? -14.727 -4.328 -24.734 1 97.69 70 GLU A O 1
ATOM 533 N N . PHE A 1 71 ? -13.727 -2.322 -24.891 1 98 71 PHE A N 1
ATOM 534 C CA . PHE A 1 71 ? -13.742 -2.061 -23.453 1 98 71 PHE A CA 1
ATOM 535 C C . PHE A 1 71 ? -15.141 -2.287 -22.875 1 98 71 PHE A C 1
ATOM 537 O O . PHE A 1 71 ? -15.305 -3.008 -21.891 1 98 71 PHE A O 1
ATOM 544 N N . ALA A 1 72 ? -16.156 -1.704 -23.469 1 98.19 72 ALA A N 1
ATOM 545 C CA . ALA A 1 72 ? -17.516 -1.755 -22.969 1 98.19 72 ALA A CA 1
ATOM 546 C C . ALA A 1 72 ? -18.031 -3.191 -22.906 1 98.19 72 ALA A C 1
ATOM 548 O O . ALA A 1 72 ? -18.734 -3.57 -21.969 1 98.19 72 ALA A O 1
ATOM 549 N N . GLU A 1 73 ? -17.688 -3.932 -23.922 1 98.44 73 GLU A N 1
ATOM 550 C CA . GLU A 1 73 ? -18.125 -5.324 -23.984 1 98.44 73 GLU A CA 1
ATOM 551 C C . GLU A 1 73 ? -17.453 -6.156 -22.906 1 98.44 73 GLU A C 1
ATOM 553 O O . GLU A 1 73 ? -18.094 -6.973 -22.25 1 98.44 73 GLU A O 1
ATOM 558 N N . LEU A 1 74 ? -16.156 -5.992 -22.781 1 98.56 74 LEU A N 1
ATOM 559 C CA . LEU A 1 74 ? -15.414 -6.703 -21.75 1 98.56 74 LEU A CA 1
ATOM 560 C C . LEU A 1 74 ? -15.922 -6.316 -20.359 1 98.56 74 LEU A C 1
ATOM 562 O O . LEU A 1 74 ? -16.109 -7.18 -19.5 1 98.56 74 LEU A O 1
ATOM 566 N N . LEU A 1 75 ? -16.141 -5.039 -20.125 1 98.62 75 LEU A N 1
ATOM 567 C CA . LEU A 1 75 ? -16.672 -4.547 -18.859 1 98.62 75 LEU A CA 1
ATOM 568 C C . LEU A 1 75 ? -18.031 -5.172 -18.578 1 98.62 75 LEU A C 1
ATOM 570 O O . LEU A 1 75 ? -18.312 -5.59 -17.453 1 98.62 75 LEU A O 1
ATOM 574 N N . ALA A 1 76 ? -18.875 -5.238 -19.578 1 98.62 76 ALA A N 1
ATOM 575 C CA . ALA A 1 76 ? -20.203 -5.832 -19.422 1 98.62 76 ALA A CA 1
ATOM 576 C C . ALA A 1 76 ? -20.094 -7.305 -19.031 1 98.62 76 ALA A C 1
ATOM 578 O O . ALA A 1 76 ? -20.875 -7.789 -18.203 1 98.62 76 ALA A O 1
ATOM 579 N N . LEU A 1 77 ? -19.188 -7.977 -19.672 1 98.75 77 LEU A N 1
ATOM 580 C CA . LEU A 1 77 ? -18.984 -9.383 -19.328 1 98.75 77 LEU A CA 1
ATOM 581 C C . LEU A 1 77 ? -18.547 -9.523 -17.859 1 98.75 77 LEU A C 1
ATOM 583 O O . LEU A 1 77 ? -19.094 -10.359 -17.141 1 98.75 77 LEU A O 1
ATOM 587 N N . ILE A 1 78 ? -17.609 -8.734 -17.391 1 98.81 78 ILE A N 1
ATOM 588 C CA . ILE A 1 78 ? -17.141 -8.758 -16 1 98.81 78 ILE A CA 1
ATOM 589 C C . ILE A 1 78 ? -18.312 -8.492 -15.07 1 98.81 78 ILE A C 1
ATOM 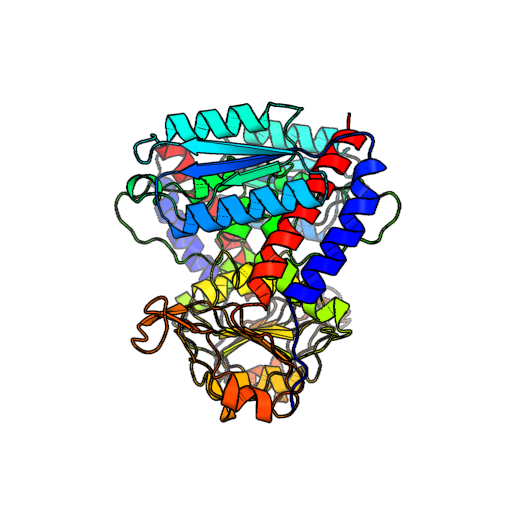591 O O . ILE A 1 78 ? -18.5 -9.203 -14.078 1 98.81 78 ILE A O 1
ATOM 595 N N . GLN A 1 79 ? -19.125 -7.527 -15.414 1 98.69 79 GLN A N 1
ATOM 596 C CA . GLN A 1 79 ? -20.281 -7.184 -14.594 1 98.69 79 GLN A CA 1
ATOM 597 C C . GLN A 1 79 ? -21.266 -8.336 -14.523 1 98.69 79 GLN A C 1
ATOM 599 O O . GLN A 1 79 ? -21.844 -8.609 -13.461 1 98.69 79 GLN A O 1
ATOM 604 N N . SER A 1 80 ? -21.484 -8.945 -15.68 1 98.75 80 SER A N 1
ATOM 605 C CA . SER A 1 80 ? -22.391 -10.094 -15.703 1 98.75 80 SER A CA 1
ATOM 606 C C . SER A 1 80 ? -21.875 -11.219 -14.812 1 98.75 80 SER A C 1
ATOM 608 O O . SER A 1 80 ? -22.656 -11.883 -14.125 1 98.75 80 SER A O 1
ATOM 610 N N . LEU A 1 81 ? -20.594 -11.438 -14.805 1 98.81 81 LEU A N 1
ATOM 611 C CA . LEU A 1 81 ? -19.984 -12.469 -13.977 1 98.81 81 LEU A CA 1
ATOM 612 C C . LEU A 1 81 ? -20.031 -12.078 -12.508 1 98.81 81 LEU A C 1
ATOM 614 O O . LEU A 1 81 ? -20.219 -12.938 -11.641 1 98.81 81 LEU A O 1
ATOM 618 N N . ASN A 1 82 ? -19.875 -10.836 -12.227 1 98.69 82 ASN A N 1
ATOM 619 C CA . ASN A 1 82 ? -20.047 -10.336 -10.867 1 98.69 82 ASN A CA 1
ATOM 620 C C . ASN A 1 82 ? -21.422 -10.672 -10.312 1 98.69 82 ASN A C 1
ATOM 622 O O . ASN A 1 82 ? -21.562 -11.008 -9.133 1 98.69 82 ASN A O 1
ATOM 626 N N . ALA A 1 83 ? -22.391 -10.594 -1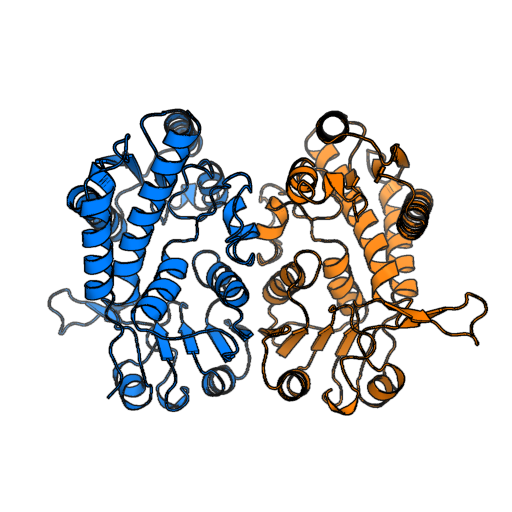1.133 1 98.19 83 ALA A N 1
ATOM 627 C CA . ALA A 1 83 ? -23.781 -10.742 -10.719 1 98.19 83 ALA A CA 1
ATOM 628 C C . ALA A 1 83 ? -24.188 -12.211 -10.695 1 98.19 83 ALA A C 1
ATOM 630 O O . ALA A 1 83 ? -25.25 -12.555 -10.164 1 98.19 83 ALA A O 1
ATOM 631 N N . ASP A 1 84 ? -23.438 -13.086 -11.312 1 98.06 84 ASP A N 1
ATOM 632 C CA . ASP A 1 84 ? -23.75 -14.508 -11.398 1 98.06 84 ASP A CA 1
ATOM 633 C C . ASP A 1 84 ? -23.391 -15.227 -10.109 1 98.06 84 ASP A C 1
ATOM 635 O O . ASP A 1 84 ? -22.203 -15.461 -9.828 1 98.06 84 ASP A O 1
ATOM 639 N N . ASN A 1 85 ? -24.312 -15.68 -9.359 1 96.75 85 ASN A N 1
ATOM 640 C CA . ASN A 1 85 ? -24.109 -16.281 -8.055 1 96.75 85 ASN A CA 1
ATOM 641 C C . ASN A 1 85 ? -23.438 -17.656 -8.172 1 96.75 85 ASN A C 1
ATOM 643 O O . ASN A 1 85 ? -22.953 -18.203 -7.18 1 96.75 85 ASN A O 1
ATOM 647 N N . SER A 1 86 ? -23.422 -18.156 -9.398 1 97.19 86 SER A N 1
ATOM 648 C CA . SER A 1 86 ? -22.797 -19.469 -9.586 1 97.19 86 SER A CA 1
ATOM 649 C C . SER A 1 86 ? -21.297 -19.312 -9.812 1 97.19 86 SER A C 1
ATOM 651 O O . SER A 1 86 ? -20.547 -20.297 -9.789 1 97.19 86 SER A O 1
ATOM 653 N N . VAL A 1 87 ? -20.828 -18.094 -10.039 1 98.62 87 VAL A N 1
ATOM 654 C CA . VAL A 1 87 ? -19.406 -17.797 -10.234 1 98.62 87 VAL A CA 1
ATOM 655 C C . VAL A 1 87 ? -18.812 -17.219 -8.945 1 98.62 87 VAL A C 1
ATOM 657 O O . VAL A 1 87 ? -19.344 -16.266 -8.391 1 98.62 87 VAL A O 1
ATOM 660 N N . HIS A 1 88 ? -17.688 -17.797 -8.516 1 98.69 88 HIS A N 1
ATOM 661 C CA . HIS A 1 88 ? -17.141 -17.422 -7.215 1 98.69 88 HIS A CA 1
ATOM 662 C C . HIS A 1 88 ? -15.836 -16.656 -7.363 1 98.69 88 HIS A C 1
ATOM 664 O O . HIS A 1 88 ? -15.406 -15.969 -6.438 1 98.69 88 HIS A O 1
ATOM 670 N N . GLY A 1 89 ? -15.188 -16.828 -8.422 1 98.81 89 GLY A N 1
ATOM 671 C CA . GLY A 1 89 ? -13.953 -16.125 -8.734 1 98.81 89 GLY A CA 1
ATOM 672 C C . GLY A 1 89 ? -13.875 -15.672 -10.18 1 98.81 89 GLY A C 1
ATOM 673 O O . GLY A 1 89 ? -14.398 -16.328 -11.07 1 98.81 89 GLY A O 1
ATOM 674 N N . ILE A 1 90 ? -13.258 -14.586 -10.422 1 98.94 90 ILE A N 1
ATOM 675 C CA . ILE A 1 90 ? -13.008 -14.055 -1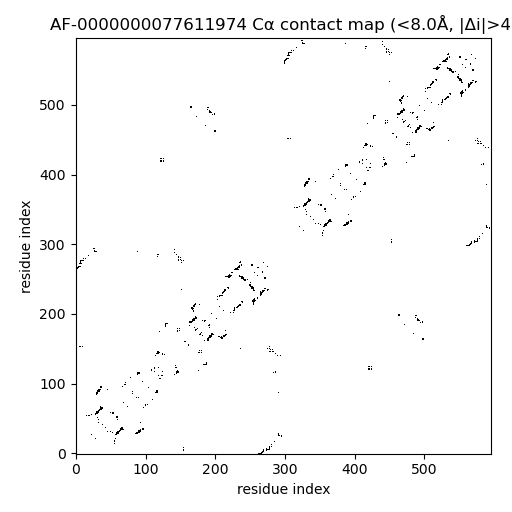1.758 1 98.94 90 ILE A CA 1
ATOM 676 C C . ILE A 1 90 ? -11.531 -13.695 -11.906 1 98.94 90 ILE A C 1
ATOM 678 O O . ILE A 1 90 ? -10.969 -13.016 -11.047 1 98.94 90 ILE A O 1
ATOM 682 N N . LEU A 1 91 ? -10.898 -14.219 -12.898 1 98.81 91 LEU A N 1
ATOM 683 C CA . LEU A 1 91 ? -9.523 -13.844 -13.219 1 98.81 91 LEU A CA 1
ATOM 684 C C . LEU A 1 91 ? -9.43 -13.297 -14.648 1 98.81 91 LEU A C 1
ATOM 686 O O . LEU A 1 91 ? -9.812 -13.984 -15.602 1 98.81 91 LEU A O 1
ATOM 690 N N . LEU A 1 92 ? -9.055 -12.078 -14.766 1 98.62 92 LEU A N 1
ATOM 691 C CA . LEU A 1 92 ? -8.727 -11.477 -16.062 1 98.62 92 LEU A CA 1
ATOM 692 C C . LEU A 1 92 ? -7.254 -11.703 -16.391 1 98.62 92 LEU A C 1
ATOM 694 O O . LEU A 1 92 ? -6.371 -11.125 -15.758 1 98.62 92 LEU A O 1
ATOM 698 N N . GLN A 1 93 ? -7.023 -12.523 -17.344 1 97.94 93 GLN A N 1
ATOM 699 C CA . GLN A 1 93 ? -5.652 -12.883 -17.703 1 97.94 93 GLN A CA 1
ATOM 700 C C . GLN A 1 93 ? -4.918 -11.703 -18.328 1 97.94 93 GLN A C 1
ATOM 702 O O . GLN A 1 93 ? -5.422 -11.07 -19.266 1 97.94 93 GLN A O 1
ATOM 707 N N . LEU A 1 94 ? -3.799 -11.414 -17.766 1 95.5 94 LEU A N 1
ATOM 708 C CA . LEU A 1 94 ? -2.92 -10.383 -18.312 1 95.5 94 LEU A CA 1
ATOM 709 C C . LEU A 1 94 ? -1.775 -11.008 -19.109 1 95.5 94 LEU A C 1
ATOM 711 O O . LEU A 1 94 ? -1.411 -12.164 -18.875 1 95.5 94 LEU A O 1
ATOM 715 N N . PRO A 1 95 ? -1.19 -10.219 -20.062 1 95 95 PRO A N 1
ATOM 716 C CA . PRO A 1 95 ? -1.513 -8.836 -20.438 1 95 95 PRO A CA 1
ATOM 717 C C . PRO A 1 95 ? -2.725 -8.75 -21.359 1 95 95 PRO A C 1
ATOM 719 O O . PRO A 1 95 ? -3.08 -9.734 -22.016 1 95 95 PRO A O 1
ATOM 722 N N . LEU A 1 96 ? -3.305 -7.617 -21.406 1 97.06 96 LEU A N 1
ATOM 723 C CA . LEU A 1 96 ? -4.387 -7.305 -22.328 1 97.06 96 LEU A CA 1
ATOM 724 C C . LEU A 1 96 ? -3.838 -6.781 -23.656 1 97.06 96 LEU A C 1
ATOM 726 O O . LEU A 1 96 ? -2.701 -6.309 -23.719 1 97.06 96 LEU A O 1
ATOM 730 N N . PRO A 1 97 ? -4.648 -6.941 -24.672 1 96.12 97 PRO A N 1
ATOM 731 C CA . PRO A 1 97 ? -4.23 -6.32 -25.938 1 96.12 97 PRO A CA 1
ATOM 732 C C . PRO A 1 97 ? -3.984 -4.816 -25.797 1 96.12 97 PRO A C 1
ATOM 734 O O . PRO A 1 97 ? -4.492 -4.188 -24.875 1 96.12 97 PRO A O 1
ATOM 737 N N . ASP A 1 98 ? -3.295 -4.234 -26.719 1 94.56 98 ASP A N 1
ATOM 738 C CA . ASP A 1 98 ? -2.789 -2.865 -26.656 1 94.56 98 ASP A CA 1
ATOM 739 C C . ASP A 1 98 ? -3.926 -1.866 -26.453 1 94.56 98 ASP A C 1
ATOM 741 O O . ASP A 1 98 ? -3.818 -0.946 -25.641 1 94.56 98 ASP A O 1
ATOM 745 N N . HIS A 1 99 ? -4.965 -2.074 -27.219 1 94.88 99 HIS A N 1
ATOM 746 C CA . HIS A 1 99 ? -6.043 -1.092 -27.203 1 94.88 99 HIS A CA 1
ATOM 747 C C . HIS A 1 99 ? -6.766 -1.093 -25.859 1 94.88 99 HIS A C 1
ATOM 749 O O . HIS A 1 99 ? -7.523 -0.168 -25.547 1 94.88 99 HIS A O 1
ATOM 755 N N . LEU A 1 100 ? -6.52 -2.154 -25.016 1 96.12 100 LEU A N 1
ATOM 756 C CA . LEU A 1 100 ? -7.16 -2.244 -23.703 1 96.12 100 LEU A CA 1
ATOM 757 C C . LEU A 1 100 ? -6.164 -1.945 -22.594 1 96.12 100 LEU A C 1
ATOM 759 O O . LEU A 1 100 ? -6.543 -1.867 -21.422 1 96.12 100 LEU A O 1
ATOM 763 N N . LYS A 1 101 ? -4.961 -1.745 -22.938 1 93.75 101 LYS A N 1
ATOM 764 C CA . LYS A 1 101 ? -3.895 -1.586 -21.969 1 93.75 101 LYS A CA 1
ATOM 765 C C . LYS A 1 101 ? -4.148 -0.377 -21.062 1 93.75 101 LYS A C 1
ATOM 767 O O . LYS A 1 101 ? -3.906 -0.431 -19.859 1 93.75 101 LYS A O 1
ATOM 772 N N . LEU A 1 102 ? -4.684 0.674 -21.688 1 90.69 102 LEU A N 1
ATOM 773 C CA . LEU A 1 102 ? -4.922 1.912 -20.953 1 90.69 102 LEU A CA 1
ATOM 774 C C . LEU A 1 102 ? -6.062 1.74 -19.953 1 90.69 102 LEU A C 1
ATOM 776 O O . LEU A 1 102 ? -6.211 2.547 -19.031 1 90.69 102 LEU A O 1
ATOM 780 N N . HIS A 1 103 ? -6.852 0.633 -20.125 1 94 103 HIS A N 1
ATOM 781 C CA . HIS A 1 103 ? -8.016 0.408 -19.266 1 94 103 HIS A CA 1
ATOM 782 C C . HIS A 1 103 ? -7.789 -0.764 -18.328 1 94 103 HIS A C 1
ATOM 784 O O . HIS A 1 103 ? -8.719 -1.222 -17.656 1 94 103 HIS A O 1
ATOM 790 N N . GLU A 1 104 ? -6.629 -1.218 -18.266 1 94.62 104 GLU A N 1
ATOM 791 C CA . GLU A 1 104 ? -6.32 -2.418 -17.5 1 94.62 104 GLU A CA 1
ATOM 792 C C . GLU A 1 104 ? -6.707 -2.244 -16.031 1 94.62 104 GLU A C 1
ATOM 794 O O . GLU A 1 104 ? -7.387 -3.096 -15.453 1 94.62 104 GLU A O 1
ATOM 799 N N . GLU A 1 105 ? -6.285 -1.162 -15.422 1 91.94 105 GLU A N 1
ATOM 800 C CA . GLU A 1 105 ? -6.598 -0.917 -14.016 1 91.94 105 GLU A CA 1
ATOM 801 C C . GLU A 1 105 ? -8.102 -0.854 -13.789 1 91.94 105 GLU A C 1
ATOM 803 O O . GLU A 1 105 ? -8.617 -1.415 -12.82 1 91.94 105 GLU A O 1
ATOM 808 N N . GLU A 1 106 ? -8.773 -0.108 -14.656 1 94.06 106 GLU A N 1
ATOM 809 C CA . GLU A 1 106 ? -10.227 0.023 -14.555 1 94.06 106 GLU A CA 1
ATOM 810 C C . GLU A 1 106 ? -10.914 -1.339 -14.641 1 94.06 106 GLU A C 1
ATOM 812 O O . GLU A 1 106 ? -11.852 -1.614 -13.898 1 94.06 106 GLU A O 1
ATOM 817 N N . LEU A 1 107 ? -10.422 -2.133 -15.531 1 97.69 107 LEU A N 1
ATOM 818 C CA . LEU A 1 107 ? -11 -3.455 -15.727 1 97.69 107 LEU A CA 1
ATOM 819 C C . LEU A 1 107 ? -10.742 -4.348 -14.516 1 97.69 107 LEU A C 1
ATOM 821 O O . LEU A 1 107 ? -11.625 -5.086 -14.078 1 97.69 107 LEU A O 1
ATOM 825 N N . LEU A 1 108 ? -9.562 -4.297 -13.992 1 96.88 108 LEU A N 1
ATOM 826 C CA . LEU A 1 108 ? -9.25 -5.059 -12.789 1 96.88 108 LEU A CA 1
ATOM 827 C C . LEU A 1 108 ? -10.102 -4.598 -11.617 1 96.88 108 LEU A C 1
ATOM 829 O O . LEU A 1 108 ? -10.586 -5.418 -10.828 1 96.88 108 LEU A O 1
ATOM 833 N N . GLU A 1 109 ? -10.367 -3.322 -11.5 1 95.56 109 GLU A N 1
ATOM 834 C CA . GLU A 1 109 ? -11.18 -2.754 -10.43 1 95.56 109 GLU A CA 1
ATOM 835 C C . GLU A 1 109 ? -12.648 -3.121 -10.602 1 95.56 109 GLU A C 1
ATOM 837 O O . GLU A 1 109 ? -13.422 -3.061 -9.641 1 95.56 109 GLU A O 1
ATOM 842 N N . ALA A 1 110 ? -13 -3.422 -11.859 1 97.75 110 ALA A N 1
ATOM 843 C CA . ALA A 1 110 ? -14.391 -3.762 -12.156 1 97.75 110 ALA A CA 1
ATOM 844 C C . ALA A 1 110 ? -14.742 -5.145 -11.617 1 97.75 110 ALA A C 1
ATOM 846 O O . ALA A 1 110 ? -15.922 -5.477 -11.461 1 97.75 110 ALA A O 1
ATOM 847 N N . VAL A 1 111 ? -13.727 -5.961 -11.445 1 98.5 111 VAL A N 1
ATOM 848 C CA . VAL A 1 111 ? -13.977 -7.25 -10.805 1 98.5 111 VAL A CA 1
ATOM 849 C C . VAL A 1 111 ? -14.328 -7.039 -9.336 1 98.5 111 VAL A C 1
ATOM 851 O O . VAL A 1 111 ? -13.586 -6.395 -8.594 1 98.5 111 VAL A O 1
ATOM 854 N N . SER A 1 112 ? -15.477 -7.594 -8.914 1 97.94 112 SER A N 1
ATOM 855 C CA . SER A 1 112 ? -15.867 -7.484 -7.512 1 97.94 112 SER A CA 1
ATOM 856 C C . SER A 1 112 ? -14.758 -7.965 -6.586 1 97.94 112 SER A C 1
ATOM 858 O O . SER A 1 112 ? -14.18 -9.031 -6.805 1 97.94 112 SER A O 1
ATOM 860 N N . PRO A 1 113 ? -14.438 -7.199 -5.5 1 96.94 113 PRO A N 1
ATOM 861 C CA . PRO A 1 113 ? -13.422 -7.664 -4.551 1 96.94 113 PRO A CA 1
ATOM 862 C C . PRO A 1 113 ? -13.758 -9.031 -3.957 1 96.94 113 PRO A C 1
ATOM 864 O O . PRO A 1 113 ? -12.859 -9.758 -3.525 1 96.94 113 PRO A O 1
ATOM 867 N N . LEU A 1 114 ? -15.023 -9.375 -3.969 1 97.44 114 LEU A N 1
ATOM 868 C CA . LEU A 1 114 ? -15.453 -10.641 -3.4 1 97.44 114 LEU A CA 1
ATOM 869 C C . LEU A 1 114 ? -15.18 -11.789 -4.363 1 97.44 114 LEU A C 1
ATOM 871 O O . LEU A 1 114 ? -15.273 -12.961 -3.986 1 97.44 114 LEU A O 1
ATOM 875 N N . LYS A 1 115 ? -14.828 -11.453 -5.629 1 98.62 115 LYS A N 1
ATOM 876 C CA . LYS A 1 115 ? -14.578 -12.477 -6.637 1 98.62 115 LYS A CA 1
ATOM 877 C C . LYS A 1 115 ? -13.203 -12.305 -7.277 1 98.62 115 LYS A C 1
ATOM 879 O O . LYS A 1 115 ? -12.875 -12.992 -8.242 1 98.62 115 LYS A O 1
ATOM 884 N N . ASP A 1 116 ? -12.445 -11.398 -6.77 1 98.62 116 ASP A N 1
ATOM 885 C CA . ASP A 1 116 ? -11.125 -11.094 -7.309 1 98.62 116 ASP A CA 1
ATOM 886 C C . ASP A 1 116 ? -10.086 -12.102 -6.816 1 98.62 116 ASP A C 1
ATOM 888 O O . ASP A 1 116 ? -9.242 -11.773 -5.984 1 98.62 116 ASP A O 1
ATOM 892 N N . VAL A 1 117 ? -10.023 -13.172 -7.426 1 98.81 117 VAL A N 1
ATOM 893 C CA . VAL A 1 117 ? -9.25 -14.297 -6.914 1 98.81 117 VAL A CA 1
ATOM 894 C C . VAL A 1 117 ? -7.77 -14.078 -7.203 1 98.81 117 VAL A C 1
ATOM 896 O O . VAL A 1 117 ? -6.914 -14.781 -6.656 1 98.81 117 VAL A O 1
ATOM 899 N N . ASP A 1 118 ? -7.473 -13.117 -8.07 1 98.19 118 ASP A N 1
ATOM 900 C CA . ASP A 1 118 ? -6.074 -12.766 -8.305 1 98.19 118 ASP A CA 1
ATOM 901 C C . ASP A 1 118 ? -5.566 -11.781 -7.258 1 98.19 118 ASP A C 1
ATOM 903 O O . ASP A 1 118 ? -4.367 -11.523 -7.164 1 98.19 118 ASP A O 1
ATOM 907 N N . GLY A 1 119 ? -6.445 -11.234 -6.457 1 97.88 119 GLY A N 1
ATOM 908 C CA . GLY A 1 119 ? -6.121 -10.383 -5.328 1 97.88 119 GLY A CA 1
ATOM 909 C C . GLY A 1 119 ? -5.586 -9.023 -5.742 1 97.88 119 GLY A C 1
ATOM 910 O O . GLY A 1 119 ? -4.77 -8.43 -5.035 1 97.88 119 GLY A O 1
ATOM 911 N N . LEU A 1 120 ? -6.016 -8.547 -6.922 1 96.94 120 LEU A N 1
ATOM 912 C CA . LEU A 1 120 ? -5.371 -7.363 -7.473 1 96.94 120 LEU A CA 1
ATOM 913 C C . LEU A 1 120 ? -6.246 -6.129 -7.277 1 96.94 120 LEU A C 1
ATOM 915 O O . LEU A 1 120 ? -5.84 -5.016 -7.609 1 96.94 120 LEU A O 1
ATOM 919 N N . HIS A 1 121 ? -7.469 -6.324 -6.703 1 96.25 121 HIS A N 1
ATOM 920 C CA . HIS A 1 121 ? -8.352 -5.195 -6.426 1 96.25 121 HIS A CA 1
ATOM 921 C C . HIS A 1 121 ? -7.746 -4.27 -5.375 1 96.25 121 HIS A C 1
ATOM 923 O O . HIS A 1 121 ? -7.145 -4.73 -4.406 1 96.25 121 HIS A O 1
ATOM 929 N N . SER A 1 122 ? -7.977 -2.975 -5.535 1 94.19 122 SER A N 1
ATOM 930 C CA . SER A 1 122 ? -7.441 -1.979 -4.613 1 94.19 122 SER A CA 1
ATOM 931 C C . SER A 1 122 ? -7.914 -2.238 -3.188 1 94.19 122 SER A C 1
ATOM 933 O O . SER A 1 122 ? -7.195 -1.95 -2.227 1 94.19 122 SER A O 1
ATOM 935 N N . HIS A 1 123 ? -9.031 -2.811 -3.076 1 93.19 123 HIS A N 1
ATOM 936 C CA . HIS A 1 123 ? -9.594 -3.152 -1.773 1 93.19 123 HIS A CA 1
ATOM 937 C C . HIS A 1 123 ? -8.656 -4.082 -1.003 1 93.19 123 HIS A C 1
ATOM 939 O O . HIS A 1 123 ? -8.461 -3.91 0.202 1 93.19 123 HIS A O 1
ATOM 945 N N . HIS A 1 124 ? -8.133 -5.02 -1.696 1 96.06 124 HIS A N 1
ATOM 946 C CA . HIS A 1 124 ? -7.223 -5.957 -1.051 1 96.06 124 HIS A CA 1
ATOM 947 C C . HIS A 1 124 ? -5.867 -5.312 -0.783 1 96.06 124 HIS A C 1
ATOM 949 O O . HIS A 1 124 ? -5.301 -5.477 0.3 1 96.06 124 HIS A O 1
ATOM 955 N N . PHE A 1 125 ? -5.422 -4.543 -1.746 1 97.25 125 PHE A N 1
ATOM 956 C CA . PHE A 1 125 ? -4.117 -3.906 -1.632 1 97.25 125 PHE A CA 1
ATOM 957 C C . PHE A 1 125 ? -4.039 -3.057 -0.369 1 97.25 125 PHE A C 1
ATOM 959 O O . PHE A 1 125 ? -3.061 -3.135 0.377 1 97.25 125 PHE A O 1
ATOM 966 N N . ALA A 1 126 ? -5.035 -2.322 -0.117 1 95.19 126 ALA A N 1
ATOM 967 C CA . ALA A 1 126 ? -5.055 -1.359 0.981 1 95.19 126 ALA A CA 1
ATOM 968 C C . ALA A 1 126 ? -5.016 -2.068 2.332 1 95.19 126 ALA A C 1
ATOM 970 O O . ALA A 1 126 ? -4.793 -1.435 3.367 1 95.19 126 ALA A O 1
ATOM 971 N N . ARG A 1 127 ? -5.141 -3.393 2.344 1 94.75 127 ARG A N 1
ATOM 972 C CA . ARG A 1 127 ? -5.277 -4.121 3.602 1 94.75 127 ARG A CA 1
ATOM 973 C C . ARG A 1 127 ? -4.172 -5.156 3.756 1 94.75 127 ARG A C 1
ATOM 975 O O . ARG A 1 127 ? -4.203 -5.973 4.68 1 94.75 127 ARG A O 1
ATOM 982 N N . LEU A 1 128 ? -3.215 -5.133 2.859 1 97.25 128 LEU A N 1
ATOM 983 C CA . LEU A 1 128 ? -2.197 -6.176 2.807 1 97.25 128 LEU A CA 1
ATOM 984 C C . LEU A 1 128 ? -1.234 -6.055 3.982 1 97.25 128 LEU A C 1
ATOM 986 O O . LEU A 1 128 ? -0.6 -7.039 4.375 1 97.25 128 LEU A O 1
ATOM 990 N N . ALA A 1 129 ? -1.064 -4.855 4.547 1 95.94 129 ALA A N 1
ATOM 991 C CA . ALA A 1 129 ? -0.108 -4.664 5.633 1 95.94 129 ALA A CA 1
ATOM 992 C C . ALA A 1 129 ? -0.754 -4.934 6.988 1 95.94 129 ALA A C 1
ATOM 994 O O . ALA A 1 129 ? -0.094 -4.848 8.031 1 95.94 129 ALA A O 1
ATOM 995 N N . GLU A 1 130 ? -2.061 -5.195 7.004 1 88.88 130 GLU A N 1
ATOM 996 C CA . GLU A 1 130 ? -2.754 -5.516 8.25 1 88.88 130 GLU A CA 1
ATOM 997 C C . GLU A 1 130 ? -2.412 -6.93 8.719 1 88.88 130 GLU A C 1
ATOM 999 O O . GLU A 1 130 ? -2.348 -7.859 7.914 1 88.88 130 GLU A O 1
ATOM 1004 N N . PRO A 1 131 ? -2.125 -6.961 10 1 76.12 131 PRO A N 1
ATOM 1005 C CA . PRO A 1 131 ? -1.881 -8.32 10.492 1 76.12 131 PRO A CA 1
ATOM 1006 C C . PRO A 1 131 ? -3.105 -9.219 10.367 1 76.12 131 PRO A C 1
ATOM 1008 O O . PRO A 1 131 ? -4.238 -8.727 10.352 1 76.12 131 PRO A O 1
ATOM 1011 N N . GLU A 1 132 ? -2.885 -10.422 10.062 1 65.12 132 GLU A N 1
ATOM 1012 C CA . GLU A 1 132 ? -3.996 -11.367 9.984 1 65.12 132 GLU A CA 1
ATOM 1013 C C . GLU A 1 132 ? -4.801 -11.383 11.281 1 65.12 132 GLU A C 1
ATOM 1015 O O . GLU A 1 132 ? -4.227 -11.391 12.375 1 65.12 132 GLU A O 1
ATOM 1020 N N . LYS A 1 133 ? -6.012 -10.742 11.219 1 55.31 133 LYS A N 1
ATOM 1021 C CA . LYS A 1 133 ? -6.867 -10.641 12.398 1 55.31 133 LYS A CA 1
ATOM 1022 C C . LYS A 1 133 ? -7.285 -12.023 12.898 1 55.31 133 LYS A C 1
ATOM 1024 O O . LYS A 1 133 ? -7.809 -12.828 12.125 1 55.31 133 LYS A O 1
ATOM 1029 N N . GLU A 1 134 ? -6.551 -12.719 13.758 1 49.75 134 GLU A N 1
ATOM 1030 C CA . GLU A 1 134 ? -6.969 -13.992 14.32 1 49.75 134 GLU A CA 1
ATOM 1031 C C . GLU A 1 134 ? -8.25 -13.844 15.141 1 49.75 134 GLU A C 1
ATOM 1033 O O . GLU A 1 134 ? -8.641 -14.766 15.852 1 49.75 134 GLU A O 1
ATOM 1038 N N . GLU A 1 135 ? -8.836 -12.586 15.242 1 47.72 135 GLU A N 1
ATOM 1039 C CA . GLU A 1 135 ? -9.734 -12.5 16.391 1 47.72 135 GLU A CA 1
ATOM 1040 C C . GLU A 1 135 ? -11.07 -13.172 16.094 1 47.72 135 GLU A C 1
ATOM 1042 O O . GLU A 1 135 ? -11.664 -12.945 15.039 1 47.72 135 GLU A O 1
ATOM 1047 N N . GLU A 1 136 ? -11.555 -13.992 16.953 1 45.81 136 GLU A N 1
ATOM 1048 C CA . GLU A 1 136 ? -12.852 -14.625 17.203 1 45.81 136 GLU A CA 1
ATOM 1049 C C . GLU A 1 136 ? -13.969 -13.586 17.25 1 45.81 136 GLU A C 1
ATOM 1051 O O . GLU A 1 136 ? -13.883 -12.609 18 1 45.81 136 GLU A O 1
ATOM 1056 N N . GLY A 1 137 ? -15.102 -13.562 16.438 1 48.16 137 GLY A N 1
ATOM 1057 C CA . GLY A 1 137 ? -16.312 -12.758 16.5 1 48.16 137 GLY A CA 1
ATOM 1058 C C . GLY A 1 137 ? -16.328 -11.617 15.5 1 48.16 137 GLY A C 1
ATOM 1059 O O . GLY A 1 137 ? -17.328 -10.922 15.352 1 48.16 137 GLY A O 1
ATOM 1060 N N . ALA A 1 138 ? -15.133 -11.289 15.07 1 51.62 138 ALA A N 1
ATOM 1061 C CA . ALA A 1 138 ? -15.148 -10.164 14.133 1 51.62 138 ALA A CA 1
ATOM 1062 C C . ALA A 1 138 ? -15.805 -10.562 12.812 1 51.62 138 ALA A C 1
ATOM 1064 O O . ALA A 1 138 ? -15.805 -11.742 12.438 1 51.62 138 ALA A O 1
ATOM 1065 N N . VAL A 1 139 ? -16.688 -9.734 12.25 1 55.88 139 VAL A N 1
ATOM 1066 C CA . VAL A 1 139 ? -17.297 -9.914 10.938 1 55.88 139 VAL A CA 1
ATOM 1067 C C . VAL A 1 139 ? -16.234 -10.359 9.938 1 55.88 139 VAL A C 1
ATOM 1069 O O . VAL A 1 139 ? -15.188 -9.711 9.797 1 55.88 139 VAL A O 1
ATOM 1072 N N . LYS A 1 140 ? -16.422 -11.633 9.492 1 62.44 140 LYS A N 1
ATOM 1073 C CA . LYS A 1 140 ? -15.492 -12.227 8.539 1 62.44 140 LYS A CA 1
ATOM 1074 C C . LYS A 1 140 ? -15.383 -11.367 7.281 1 62.44 140 LYS A C 1
ATOM 1076 O O . LYS A 1 140 ? -16.375 -11.148 6.582 1 62.44 140 LYS A O 1
ATOM 1081 N N . THR A 1 141 ? -14.344 -10.516 7.207 1 79.69 141 THR A N 1
ATOM 1082 C CA . THR A 1 141 ? -14.078 -9.797 5.965 1 79.69 141 THR A CA 1
ATOM 1083 C C . THR A 1 141 ? -13.148 -10.594 5.062 1 79.69 141 THR A C 1
ATOM 1085 O O . THR A 1 141 ? -12.227 -11.258 5.543 1 79.69 141 THR A O 1
ATOM 1088 N N . LEU A 1 142 ? -13.633 -10.797 3.791 1 90.31 142 LEU A N 1
ATOM 1089 C CA . LEU A 1 142 ? -12.805 -11.484 2.801 1 90.31 142 LEU A CA 1
ATOM 1090 C C . LEU A 1 142 ? -11.562 -10.664 2.465 1 90.31 142 LEU A C 1
ATOM 1092 O O . LEU A 1 142 ? -11.672 -9.555 1.933 1 90.31 142 LEU A O 1
ATOM 1096 N N . GLN A 1 143 ? -10.445 -11.094 2.936 1 90.69 143 GLN A N 1
ATOM 1097 C CA . GLN A 1 143 ? -9.172 -10.461 2.631 1 90.69 143 GLN A CA 1
ATOM 1098 C C . GLN A 1 143 ? -8.297 -11.367 1.762 1 90.69 143 GLN A C 1
ATOM 1100 O O . GLN A 1 143 ? -7.719 -12.336 2.254 1 90.69 143 GLN A O 1
ATOM 1105 N N . LEU A 1 144 ? -8.234 -11.055 0.501 1 96.75 144 LEU A N 1
ATOM 1106 C CA . LEU A 1 144 ? -7.445 -11.852 -0.43 1 96.75 144 LEU A CA 1
ATOM 1107 C C . LEU A 1 144 ? -6.07 -11.227 -0.641 1 96.75 144 LEU A C 1
ATOM 1109 O O . LEU A 1 144 ? -5.91 -10.008 -0.548 1 96.75 144 LEU A O 1
ATOM 1113 N N . GLN A 1 145 ? -5.117 -12.07 -0.836 1 97.69 145 GLN A N 1
ATOM 1114 C CA . GLN A 1 145 ? -3.76 -11.648 -1.163 1 97.69 145 GLN A CA 1
ATOM 1115 C C . GLN A 1 145 ? -3.445 -11.906 -2.635 1 97.69 145 GLN A C 1
ATOM 1117 O O . GLN A 1 145 ? -3.883 -12.906 -3.205 1 97.69 145 GLN A O 1
ATOM 1122 N N . PRO A 1 146 ? -2.67 -10.984 -3.26 1 98.62 146 PRO A N 1
ATOM 1123 C CA . PRO A 1 146 ? -2.26 -11.273 -4.637 1 98.62 146 PRO A CA 1
ATOM 1124 C C . PRO A 1 146 ? -1.515 -12.602 -4.77 1 98.62 146 PRO A C 1
ATOM 1126 O O . PRO A 1 146 ? -0.669 -12.922 -3.93 1 98.62 146 PRO A O 1
ATOM 1129 N N . CYS A 1 147 ? -1.793 -13.297 -5.793 1 98.69 147 CYS A N 1
ATOM 1130 C CA . CYS A 1 147 ? -1.41 -14.703 -5.887 1 98.69 147 CYS A CA 1
ATOM 1131 C C . CYS A 1 147 ? 0.106 -14.852 -5.859 1 98.69 147 CYS A C 1
ATOM 1133 O O . CYS A 1 147 ? 0.637 -15.688 -5.125 1 98.69 147 CYS A O 1
ATOM 1135 N N . THR A 1 148 ? 0.84 -14.047 -6.668 1 98.44 148 THR A N 1
ATOM 1136 C CA . THR A 1 148 ? 2.285 -14.219 -6.762 1 98.44 148 THR A CA 1
ATOM 1137 C C . THR A 1 148 ? 2.961 -13.852 -5.441 1 98.44 148 THR A C 1
ATOM 1139 O O . THR A 1 148 ? 3.703 -14.656 -4.875 1 98.44 148 THR A O 1
ATOM 1142 N N . PRO A 1 149 ? 2.689 -12.703 -4.82 1 98.75 149 PRO A N 1
ATOM 1143 C CA . PRO A 1 149 ? 3.252 -12.398 -3.5 1 98.75 149 PRO A CA 1
ATOM 1144 C C . PRO A 1 149 ? 2.873 -13.445 -2.449 1 98.75 149 PRO A C 1
ATOM 1146 O O . PRO A 1 149 ? 3.717 -13.852 -1.646 1 98.75 149 PRO A O 1
ATOM 1149 N N . ALA A 1 150 ? 1.636 -13.852 -2.488 1 98.75 150 ALA A N 1
ATOM 1150 C CA . ALA A 1 150 ? 1.188 -14.867 -1.535 1 98.75 150 ALA A CA 1
ATOM 1151 C C . ALA A 1 150 ? 1.981 -16.156 -1.694 1 98.75 150 ALA A C 1
ATOM 1153 O O . ALA A 1 150 ? 2.318 -16.812 -0.705 1 98.75 150 ALA A O 1
ATOM 1154 N N . GLY A 1 151 ? 2.225 -16.5 -2.945 1 98.88 151 GLY A N 1
ATOM 1155 C CA . GLY A 1 151 ? 3.035 -17.688 -3.221 1 98.88 151 GLY A CA 1
ATOM 1156 C C . GLY A 1 151 ? 4.438 -17.594 -2.645 1 98.88 151 GLY A C 1
ATOM 1157 O O . GLY A 1 151 ? 4.98 -18.578 -2.164 1 98.88 151 GLY A O 1
ATOM 1158 N N . CYS A 1 152 ? 5.004 -16.438 -2.689 1 98.88 152 CYS A N 1
ATOM 1159 C CA . CYS A 1 152 ? 6.332 -16.203 -2.131 1 98.88 152 CYS A CA 1
ATOM 1160 C C . CYS A 1 152 ? 6.348 -16.469 -0.63 1 98.88 152 CYS A C 1
ATOM 1162 O O . CYS A 1 152 ? 7.23 -17.156 -0.125 1 98.88 152 CYS A O 1
ATOM 1164 N N . LEU A 1 153 ? 5.371 -15.984 0.061 1 98.69 153 LEU A N 1
ATOM 1165 C CA . LEU A 1 153 ? 5.344 -16.141 1.51 1 98.69 153 LEU A CA 1
ATOM 1166 C C . LEU A 1 153 ? 4.984 -17.578 1.888 1 98.69 153 LEU A C 1
ATOM 1168 O O . LEU A 1 153 ? 5.539 -18.125 2.842 1 98.69 153 LEU A O 1
ATOM 1172 N N . GLU A 1 154 ? 4.078 -18.172 1.13 1 98.75 154 GLU A N 1
ATOM 1173 C CA . GLU A 1 154 ? 3.637 -19.531 1.413 1 98.75 154 GLU A CA 1
ATOM 1174 C C . GLU A 1 154 ? 4.793 -20.531 1.302 1 98.75 154 GLU A C 1
ATOM 1176 O O . GLU A 1 154 ? 4.941 -21.406 2.146 1 98.75 154 GLU A O 1
ATOM 1181 N N . ILE A 1 155 ? 5.609 -20.406 0.232 1 98.88 155 ILE A N 1
ATOM 1182 C CA . ILE A 1 155 ? 6.703 -21.344 0.037 1 98.88 155 ILE A CA 1
ATOM 1183 C C . ILE A 1 155 ? 7.707 -21.219 1.179 1 98.88 155 ILE A C 1
ATOM 1185 O O . ILE A 1 155 ? 8.289 -22.203 1.616 1 98.88 155 ILE A O 1
ATOM 1189 N N . LEU A 1 156 ? 7.957 -20 1.692 1 98.88 156 LEU A N 1
ATOM 1190 C CA . LEU A 1 156 ? 8.828 -19.812 2.848 1 98.88 156 LEU A CA 1
ATOM 1191 C C . LEU A 1 156 ? 8.234 -20.469 4.09 1 98.88 156 LEU A C 1
ATOM 1193 O O . LEU A 1 156 ? 8.93 -21.188 4.812 1 98.88 156 LEU A O 1
ATOM 1197 N N . ALA A 1 157 ? 6.926 -20.281 4.312 1 98.62 157 ALA A N 1
ATOM 1198 C CA . ALA A 1 157 ? 6.25 -20.828 5.488 1 98.62 157 ALA A CA 1
ATOM 1199 C C . ALA A 1 157 ? 6.32 -22.344 5.496 1 98.62 157 ALA A C 1
ATOM 1201 O O . ALA A 1 157 ? 6.629 -22.953 6.523 1 98.62 157 ALA A O 1
ATOM 1202 N N . ARG A 1 158 ? 6.047 -22.953 4.426 1 98.38 158 ARG A N 1
ATOM 1203 C CA . ARG A 1 158 ? 6.016 -24.406 4.312 1 98.38 158 ARG A CA 1
ATOM 1204 C C . ARG A 1 158 ? 7.41 -25 4.473 1 98.38 158 ARG A C 1
ATOM 1206 O O . ARG A 1 158 ? 7.555 -26.203 4.707 1 98.38 158 ARG A O 1
ATOM 1213 N N . ASN A 1 159 ? 8.438 -24.203 4.285 1 98.56 159 ASN A N 1
ATOM 1214 C CA . ASN A 1 159 ? 9.805 -24.672 4.457 1 98.56 159 ASN A CA 1
ATOM 1215 C C . ASN A 1 159 ? 10.391 -24.219 5.789 1 98.56 159 ASN A C 1
ATOM 1217 O O . ASN A 1 159 ? 11.602 -24.281 6 1 98.56 159 ASN A O 1
ATOM 1221 N N . GLY A 1 160 ? 9.547 -23.609 6.633 1 98.19 160 GLY A N 1
ATOM 1222 C CA . GLY A 1 160 ? 9.93 -23.25 7.992 1 98.19 160 GLY A CA 1
ATOM 1223 C C . GLY A 1 160 ? 10.812 -22.016 8.062 1 98.19 160 GLY A C 1
ATOM 1224 O O . GLY A 1 160 ? 11.609 -21.875 8.992 1 98.19 160 GLY A O 1
ATOM 1225 N N . ILE A 1 161 ? 10.773 -21.172 7.086 1 98.5 161 ILE A N 1
ATOM 1226 C CA . ILE A 1 161 ? 11.594 -19.969 7.062 1 98.5 161 ILE A CA 1
ATOM 1227 C C . ILE A 1 161 ? 10.812 -18.797 7.656 1 98.5 161 ILE A C 1
ATOM 1229 O O . ILE A 1 161 ? 9.773 -18.406 7.125 1 98.5 161 ILE A O 1
ATOM 1233 N N . GLU A 1 162 ? 11.305 -18.234 8.711 1 97.69 162 GLU A N 1
ATOM 1234 C CA . GLU A 1 162 ? 10.656 -17.125 9.414 1 97.69 162 GLU A CA 1
ATOM 1235 C C . GLU A 1 162 ? 11.07 -15.781 8.844 1 97.69 162 GLU A C 1
ATOM 1237 O O . GLU A 1 162 ? 12.211 -15.609 8.406 1 97.69 162 GLU A O 1
ATOM 1242 N N . LEU A 1 163 ? 10.172 -14.812 8.953 1 98.31 163 LEU A N 1
ATOM 1243 C CA . LEU A 1 163 ? 10.414 -13.5 8.375 1 98.31 163 LEU A CA 1
ATOM 1244 C C . LEU A 1 163 ? 10.5 -12.43 9.461 1 98.31 163 LEU A C 1
ATOM 1246 O O . LEU A 1 163 ? 11.078 -11.367 9.25 1 98.31 163 LEU A O 1
ATOM 1250 N N . ALA A 1 164 ? 9.867 -12.672 10.648 1 98.06 164 ALA A N 1
ATOM 1251 C CA . ALA A 1 164 ? 9.75 -11.656 11.688 1 98.06 164 ALA A CA 1
ATOM 1252 C C . ALA A 1 164 ? 11.133 -11.195 12.164 1 98.06 164 ALA A C 1
ATOM 1254 O O . ALA A 1 164 ? 11.969 -12.023 12.531 1 98.06 164 ALA A O 1
ATOM 1255 N N . GLY A 1 165 ? 11.336 -9.93 12.086 1 98.06 165 GLY A N 1
ATOM 1256 C CA . GLY A 1 165 ? 12.57 -9.336 12.578 1 98.06 165 GLY A CA 1
ATOM 1257 C C . GLY A 1 165 ? 13.711 -9.398 11.578 1 98.06 165 GLY A C 1
ATOM 1258 O O . GLY A 1 165 ? 14.773 -8.82 11.805 1 98.06 165 GLY A O 1
ATOM 1259 N N . LYS A 1 166 ? 13.492 -10.062 10.43 1 98.75 166 LYS A N 1
ATOM 1260 C CA . LYS A 1 166 ? 14.562 -10.227 9.453 1 98.75 166 LYS A CA 1
ATOM 1261 C C . LYS A 1 166 ? 14.688 -8.992 8.562 1 98.75 166 LYS A C 1
ATOM 1263 O O . LYS A 1 166 ? 13.695 -8.305 8.297 1 98.75 166 LYS A O 1
ATOM 1268 N N . ASP A 1 167 ? 15.906 -8.727 8.188 1 98.81 167 ASP A N 1
ATOM 1269 C CA . ASP A 1 167 ? 16.156 -7.738 7.145 1 98.81 167 ASP A CA 1
ATOM 1270 C C . ASP A 1 167 ? 15.875 -8.312 5.758 1 98.81 167 ASP A C 1
ATOM 1272 O O . ASP A 1 167 ? 16.547 -9.242 5.312 1 98.81 167 ASP A O 1
ATOM 1276 N N . VAL A 1 168 ? 14.914 -7.762 5.102 1 98.94 168 VAL A N 1
ATOM 1277 C CA . VAL A 1 168 ? 14.453 -8.273 3.816 1 98.94 168 VAL A CA 1
ATOM 1278 C C . VAL A 1 168 ? 14.609 -7.199 2.746 1 98.94 168 VAL A C 1
ATOM 1280 O O . VAL A 1 168 ? 14.242 -6.039 2.961 1 98.94 168 VAL A O 1
ATOM 1283 N N . VAL A 1 169 ? 15.172 -7.562 1.634 1 98.94 169 VAL A N 1
ATOM 1284 C CA . VAL A 1 169 ? 15.266 -6.668 0.482 1 98.94 169 VAL A CA 1
ATOM 1285 C C . VAL A 1 169 ? 14.336 -7.16 -0.625 1 98.94 169 VAL A C 1
ATOM 1287 O O . VAL A 1 169 ? 14.328 -8.344 -0.958 1 98.94 169 VAL A O 1
ATOM 1290 N N . VAL A 1 170 ? 13.5 -6.316 -1.111 1 98.94 170 VAL A N 1
ATOM 1291 C CA . VAL A 1 170 ? 12.68 -6.547 -2.291 1 98.94 170 VAL A CA 1
ATOM 1292 C C . VAL A 1 170 ? 13.211 -5.73 -3.465 1 98.94 170 VAL A C 1
ATOM 1294 O O . VAL A 1 170 ? 13.273 -4.5 -3.395 1 98.94 170 VAL A O 1
ATOM 1297 N N . ILE A 1 171 ? 13.641 -6.391 -4.5 1 98.88 171 ILE A N 1
ATOM 1298 C CA . ILE A 1 171 ? 14.117 -5.695 -5.691 1 98.88 171 ILE A CA 1
ATOM 1299 C C . ILE A 1 171 ? 13.016 -5.68 -6.75 1 98.88 171 ILE A C 1
ATOM 1301 O O . ILE A 1 171 ? 12.703 -6.711 -7.348 1 98.88 171 ILE A O 1
ATOM 1305 N N . GLY A 1 172 ? 12.523 -4.516 -7.055 1 98.19 172 GLY A N 1
ATOM 1306 C CA . GLY A 1 172 ? 11.352 -4.301 -7.891 1 98.19 172 GLY A CA 1
ATOM 1307 C C . GLY A 1 172 ? 10.164 -3.744 -7.125 1 98.19 172 GLY A C 1
ATOM 1308 O O . GLY A 1 172 ? 9.82 -4.242 -6.051 1 98.19 172 GLY A O 1
ATOM 1309 N N . ARG A 1 173 ? 9.523 -2.738 -7.609 1 97.69 173 ARG A N 1
ATOM 1310 C CA . ARG A 1 173 ? 8.391 -2.115 -6.93 1 97.69 173 ARG A CA 1
ATOM 1311 C C . ARG A 1 173 ? 7.168 -2.066 -7.84 1 97.69 173 ARG A C 1
ATOM 1313 O O . ARG A 1 173 ? 6.41 -1.093 -7.82 1 97.69 173 ARG A O 1
ATOM 1320 N N . GLY A 1 174 ? 6.988 -3.107 -8.602 1 95.44 174 GLY A N 1
ATOM 1321 C CA . GLY A 1 174 ? 5.844 -3.197 -9.5 1 95.44 174 GLY A CA 1
ATOM 1322 C C . GLY A 1 174 ? 4.535 -3.428 -8.773 1 95.44 174 GLY A C 1
ATOM 1323 O O . GLY A 1 174 ? 4.516 -4.027 -7.695 1 95.44 174 GLY A O 1
ATOM 1324 N N . GLN A 1 175 ? 3.486 -3.105 -9.461 1 93.81 175 GLN A N 1
ATOM 1325 C CA . GLN A 1 175 ? 2.152 -3.139 -8.867 1 93.81 175 GLN A CA 1
ATOM 1326 C C . GLN A 1 175 ? 1.68 -4.574 -8.656 1 93.81 175 GLN A C 1
ATOM 1328 O O . GLN A 1 175 ? 0.896 -4.844 -7.742 1 93.81 175 GLN A O 1
ATOM 1333 N N . LEU A 1 176 ? 2.166 -5.48 -9.398 1 93.88 176 LEU A N 1
ATOM 1334 C CA . LEU A 1 176 ? 1.65 -6.844 -9.359 1 93.88 176 LEU A CA 1
ATOM 1335 C C . LEU A 1 176 ? 2.381 -7.672 -8.305 1 93.88 176 LEU A C 1
ATOM 1337 O O . LEU A 1 176 ? 1.817 -8.617 -7.754 1 93.88 176 LEU A O 1
ATOM 1341 N N . VAL A 1 177 ? 3.684 -7.266 -8.094 1 97.31 177 VAL A N 1
ATOM 1342 C CA . VAL A 1 177 ? 4.441 -8.164 -7.23 1 97.31 177 VAL A CA 1
ATOM 1343 C C . VAL A 1 177 ? 5.172 -7.355 -6.16 1 97.31 177 VAL A C 1
ATOM 1345 O O . VAL A 1 177 ? 4.855 -7.461 -4.973 1 97.31 177 VAL A O 1
ATOM 1348 N N . GLY A 1 178 ? 5.992 -6.484 -6.57 1 98.06 178 GLY A N 1
ATOM 1349 C CA . GLY A 1 178 ? 6.914 -5.84 -5.648 1 98.06 178 GLY A CA 1
ATOM 1350 C C . GLY A 1 178 ? 6.215 -5.059 -4.555 1 98.06 178 GLY A C 1
ATOM 1351 O O . GLY A 1 178 ? 6.508 -5.234 -3.369 1 98.06 178 GLY A O 1
ATOM 1352 N N . LEU A 1 179 ? 5.293 -4.238 -4.949 1 98.25 179 LEU A N 1
ATOM 1353 C CA . LEU A 1 179 ? 4.617 -3.365 -3.994 1 98.25 179 LEU A CA 1
ATOM 1354 C C . LEU A 1 179 ? 3.756 -4.18 -3.033 1 98.25 179 LEU A C 1
ATOM 1356 O O . LEU A 1 179 ? 3.92 -4.086 -1.814 1 98.25 179 LEU A O 1
ATOM 1360 N N . PRO A 1 180 ? 2.875 -5.039 -3.541 1 98.44 180 PRO A N 1
ATOM 1361 C CA . PRO A 1 180 ? 2.088 -5.828 -2.592 1 98.44 180 PRO A CA 1
ATOM 1362 C C . PRO A 1 180 ? 2.953 -6.73 -1.714 1 98.44 180 PRO A C 1
ATOM 1364 O O . PRO A 1 180 ? 2.658 -6.91 -0.529 1 98.44 180 PRO A O 1
ATOM 1367 N N . LEU A 1 181 ? 3.994 -7.277 -2.268 1 98.75 181 LEU A N 1
ATOM 1368 C CA . LEU A 1 181 ? 4.902 -8.109 -1.489 1 98.75 181 LEU A CA 1
ATOM 1369 C C . LEU A 1 181 ? 5.516 -7.324 -0.339 1 98.75 181 LEU A C 1
ATOM 1371 O O . LEU A 1 181 ? 5.594 -7.82 0.787 1 98.75 181 LEU A O 1
ATOM 1375 N N . SER A 1 182 ? 5.941 -6.145 -0.623 1 98.75 182 SER A N 1
ATOM 1376 C CA . SER A 1 182 ? 6.523 -5.301 0.414 1 98.75 182 SER A CA 1
ATOM 1377 C C . SER A 1 182 ? 5.551 -5.086 1.566 1 98.75 182 SER A C 1
ATOM 1379 O O . SER A 1 182 ? 5.934 -5.172 2.734 1 98.75 182 SER A O 1
ATOM 1381 N N . LEU A 1 183 ? 4.316 -4.844 1.28 1 98.56 183 LEU A N 1
ATOM 1382 C CA . LEU A 1 183 ? 3.307 -4.633 2.311 1 98.56 183 LEU A CA 1
ATOM 1383 C C . LEU A 1 183 ? 3.064 -5.914 3.102 1 98.56 183 LEU A C 1
ATOM 1385 O O . LEU A 1 183 ? 2.959 -5.883 4.332 1 98.56 183 LEU A O 1
ATOM 1389 N N . MET A 1 184 ? 2.98 -7.008 2.414 1 98.56 184 MET A N 1
ATOM 1390 C CA . MET A 1 184 ? 2.742 -8.289 3.068 1 98.56 184 MET A CA 1
ATOM 1391 C C . MET A 1 184 ? 3.904 -8.656 3.986 1 98.56 184 MET A C 1
ATOM 1393 O O . MET A 1 184 ? 3.699 -9.25 5.047 1 98.56 184 MET A O 1
ATOM 1397 N N . LEU A 1 185 ? 5.113 -8.352 3.541 1 98.69 185 LEU A N 1
ATOM 1398 C CA . LEU A 1 185 ? 6.297 -8.625 4.348 1 98.69 185 LEU A CA 1
ATOM 1399 C C . LEU A 1 185 ? 6.301 -7.77 5.613 1 98.69 185 LEU A C 1
ATOM 1401 O O . LEU A 1 185 ? 6.734 -8.227 6.672 1 98.69 185 LEU A O 1
ATOM 1405 N N . LEU A 1 186 ? 5.844 -6.547 5.492 1 98.44 186 LEU A N 1
ATOM 1406 C CA . LEU A 1 186 ? 5.695 -5.711 6.68 1 98.44 186 LEU A CA 1
ATOM 1407 C C . LEU A 1 186 ? 4.703 -6.324 7.656 1 98.44 186 LEU A C 1
ATOM 1409 O O . LEU A 1 186 ? 4.941 -6.336 8.867 1 98.44 186 LEU A O 1
ATOM 1413 N N . ALA A 1 187 ? 3.578 -6.809 7.145 1 97.69 187 ALA A N 1
ATOM 1414 C CA . ALA A 1 187 ? 2.588 -7.477 7.984 1 97.69 187 ALA A CA 1
ATOM 1415 C C . ALA A 1 187 ? 3.195 -8.688 8.695 1 97.69 187 ALA A C 1
ATOM 1417 O O . ALA A 1 187 ? 2.795 -9.023 9.812 1 97.69 187 ALA A O 1
ATOM 1418 N N . ALA A 1 188 ? 4.168 -9.305 8.062 1 97.88 188 ALA A N 1
ATOM 1419 C CA . ALA A 1 188 ? 4.848 -10.461 8.625 1 97.88 188 ALA A CA 1
ATOM 1420 C C . ALA A 1 188 ? 5.98 -10.039 9.555 1 97.88 188 ALA A C 1
ATOM 1422 O O . ALA A 1 188 ? 6.805 -10.867 9.953 1 97.88 188 ALA A O 1
ATOM 1423 N N . ASN A 1 189 ? 6.09 -8.734 9.82 1 98.06 189 ASN A N 1
ATOM 1424 C CA . ASN A 1 189 ? 7 -8.141 10.789 1 98.06 189 ASN A CA 1
ATOM 1425 C C . ASN A 1 189 ? 8.445 -8.195 10.312 1 98.06 189 ASN A C 1
ATOM 1427 O O . ASN A 1 189 ? 9.367 -8.312 11.125 1 98.06 189 ASN A O 1
ATOM 1431 N N . ALA A 1 190 ? 8.656 -8.266 9.008 1 98.62 190 ALA A N 1
ATOM 1432 C CA . ALA A 1 190 ? 9.992 -8.078 8.453 1 98.62 190 ALA A CA 1
ATOM 1433 C C . ALA A 1 190 ? 10.359 -6.598 8.398 1 98.62 190 ALA A C 1
ATOM 1435 O O . ALA A 1 190 ? 9.484 -5.73 8.391 1 98.62 190 ALA A O 1
ATOM 1436 N N . THR A 1 191 ? 11.648 -6.305 8.461 1 98.81 191 THR A N 1
ATOM 1437 C CA . THR A 1 191 ? 12.148 -4.984 8.094 1 98.81 191 THR A CA 1
ATOM 1438 C C . THR A 1 191 ? 12.469 -4.914 6.602 1 98.81 191 THR A C 1
ATOM 1440 O O . THR A 1 191 ? 13.398 -5.566 6.129 1 98.81 191 THR A O 1
ATOM 1443 N N . VAL A 1 192 ? 11.711 -4.113 5.859 1 98.88 192 VAL A N 1
ATOM 1444 C CA . VAL A 1 192 ? 11.711 -4.234 4.406 1 98.88 192 VAL A CA 1
ATOM 1445 C C . VAL A 1 192 ? 12.445 -3.049 3.789 1 98.88 192 VAL A C 1
ATOM 1447 O O . VAL A 1 192 ? 12.18 -1.895 4.129 1 98.88 192 VAL A O 1
ATOM 1450 N N . THR A 1 193 ? 13.414 -3.307 2.986 1 98.88 193 THR A N 1
ATOM 1451 C CA . THR A 1 193 ? 14.008 -2.336 2.074 1 98.88 193 THR A CA 1
ATOM 1452 C C . THR A 1 193 ? 13.555 -2.594 0.64 1 98.88 193 THR A C 1
ATOM 1454 O O . THR A 1 193 ? 13.812 -3.664 0.086 1 98.88 193 THR A O 1
ATOM 1457 N N . THR A 1 194 ? 12.883 -1.664 0.055 1 98.81 194 THR A N 1
ATOM 1458 C CA . THR A 1 194 ? 12.422 -1.812 -1.321 1 98.81 194 THR A CA 1
ATOM 1459 C C . THR A 1 194 ? 13.359 -1.094 -2.285 1 98.81 194 THR A C 1
ATOM 1461 O O . THR A 1 194 ? 13.531 0.124 -2.201 1 98.81 194 THR A O 1
ATOM 1464 N N . CYS A 1 195 ? 13.938 -1.835 -3.152 1 98.81 195 CYS A N 1
ATOM 1465 C CA . CYS A 1 195 ? 14.891 -1.324 -4.133 1 98.81 195 CYS A CA 1
ATOM 1466 C C . CYS A 1 195 ? 14.289 -1.314 -5.527 1 98.81 195 CYS A C 1
ATOM 1468 O O . CYS A 1 195 ? 13.328 -2.037 -5.801 1 98.81 195 CYS A O 1
ATOM 1470 N N . HIS A 1 196 ? 14.797 -0.495 -6.352 1 98.19 196 HIS A N 1
ATOM 1471 C CA . HIS A 1 196 ? 14.32 -0.31 -7.719 1 98.19 196 HIS A CA 1
ATOM 1472 C C . HIS A 1 196 ? 15.398 0.316 -8.602 1 98.19 196 HIS A C 1
ATOM 1474 O O . HIS A 1 196 ? 16.562 0.405 -8.195 1 98.19 196 HIS A O 1
ATOM 1480 N N . SER A 1 197 ? 15.086 0.667 -9.805 1 97.44 197 SER A N 1
ATOM 1481 C CA . SER A 1 197 ? 16.047 1.062 -10.82 1 97.44 197 SER A CA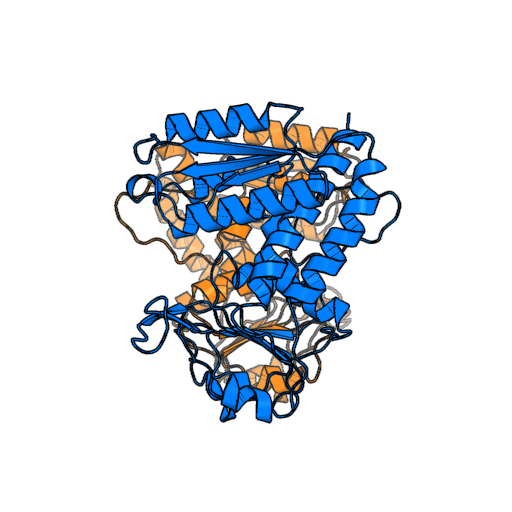 1
ATOM 1482 C C . SER A 1 197 ? 16.797 2.328 -10.422 1 97.44 197 SER A C 1
ATOM 1484 O O . SER A 1 197 ? 17.891 2.59 -10.906 1 97.44 197 SER A O 1
ATOM 1486 N N . LYS A 1 198 ? 16.234 3.189 -9.508 1 97.69 198 LYS A N 1
ATOM 1487 C CA . LYS A 1 198 ? 16.875 4.434 -9.086 1 97.69 198 LYS A CA 1
ATOM 1488 C C . LYS A 1 198 ? 17.672 4.234 -7.809 1 97.69 198 LYS A C 1
ATOM 1490 O O . LYS A 1 198 ? 18.359 5.16 -7.348 1 97.69 198 LYS A O 1
ATOM 1495 N N . THR A 1 199 ? 17.625 3.029 -7.258 1 98.5 199 THR A N 1
ATOM 1496 C CA . THR A 1 199 ? 18.391 2.729 -6.055 1 98.5 199 THR A CA 1
ATOM 1497 C C . THR A 1 199 ? 19.891 2.752 -6.348 1 98.5 199 THR A C 1
ATOM 1499 O O . THR A 1 199 ? 20.344 2.162 -7.328 1 98.5 199 THR A O 1
ATOM 1502 N N . LYS A 1 200 ? 20.594 3.408 -5.5 1 98 200 LYS A N 1
ATOM 1503 C CA . LYS A 1 200 ? 22.062 3.408 -5.59 1 98 200 LYS A CA 1
ATOM 1504 C C . LYS A 1 200 ? 22.656 2.268 -4.77 1 98 200 LYS A C 1
ATOM 1506 O O . LYS A 1 200 ? 22.047 1.791 -3.814 1 98 200 LYS A O 1
ATOM 1511 N N . ASN A 1 201 ? 23.812 1.74 -5.145 1 97.06 201 ASN A N 1
ATOM 1512 C CA . ASN A 1 201 ? 24.562 0.728 -4.414 1 97.06 201 ASN A CA 1
ATOM 1513 C C . ASN A 1 201 ? 23.719 -0.503 -4.117 1 97.06 201 ASN A C 1
ATOM 1515 O O . ASN A 1 201 ? 23.656 -0.969 -2.979 1 97.06 201 ASN A O 1
ATOM 1519 N N . LEU A 1 202 ? 23.031 -0.993 -5.125 1 98.5 202 LEU A N 1
ATOM 1520 C CA . LEU A 1 202 ? 22.094 -2.107 -4.992 1 98.5 202 LEU A CA 1
ATOM 1521 C C . LEU A 1 202 ? 22.797 -3.332 -4.41 1 98.5 202 LEU A C 1
ATOM 1523 O O . LEU A 1 202 ? 22.25 -3.988 -3.514 1 98.5 202 LEU A O 1
ATOM 1527 N N . ALA A 1 203 ? 24.016 -3.613 -4.844 1 98.56 203 ALA A N 1
ATOM 1528 C CA . ALA A 1 203 ? 24.75 -4.781 -4.371 1 98.56 203 ALA A CA 1
ATOM 1529 C C . ALA A 1 203 ? 24.953 -4.723 -2.861 1 98.56 203 ALA A C 1
ATOM 1531 O O . ALA A 1 203 ? 24.797 -5.727 -2.166 1 98.56 203 ALA A O 1
ATOM 1532 N N . ASP A 1 204 ? 25.312 -3.574 -2.355 1 97.94 204 ASP A N 1
ATOM 1533 C CA . ASP A 1 204 ? 25.547 -3.395 -0.926 1 97.94 204 ASP A CA 1
ATOM 1534 C C . ASP A 1 204 ? 24.266 -3.645 -0.124 1 97.94 204 ASP A C 1
ATOM 1536 O O . ASP A 1 204 ? 24.312 -4.23 0.959 1 97.94 204 ASP A O 1
ATOM 1540 N N . LYS A 1 205 ? 23.156 -3.176 -0.622 1 98 205 LYS A N 1
ATOM 1541 C CA . LYS A 1 205 ? 21.891 -3.398 0.047 1 98 205 LYS A CA 1
ATOM 1542 C C . LYS A 1 205 ? 21.531 -4.883 0.086 1 98 205 LYS A C 1
ATOM 1544 O O . LYS A 1 205 ? 21.094 -5.395 1.114 1 98 205 LYS A O 1
ATOM 1549 N N . VAL A 1 206 ? 21.719 -5.547 -1.031 1 98.75 206 VAL A N 1
ATOM 1550 C CA . VAL A 1 206 ? 21.438 -6.973 -1.12 1 98.75 206 VAL A CA 1
ATOM 1551 C C . VAL A 1 206 ? 22.312 -7.738 -0.138 1 98.75 206 VAL A C 1
ATOM 1553 O O . VAL A 1 206 ? 21.859 -8.672 0.521 1 98.75 206 VAL A O 1
ATOM 1556 N N . ARG A 1 207 ? 23.547 -7.355 0.027 1 98.12 207 ARG A N 1
ATOM 1557 C CA . ARG A 1 207 ? 24.516 -8.039 0.882 1 98.12 207 ARG A CA 1
ATOM 1558 C C . ARG A 1 207 ? 24.094 -7.965 2.348 1 98.12 207 ARG A C 1
ATOM 1560 O O . ARG A 1 207 ? 24.5 -8.805 3.154 1 98.12 207 ARG A O 1
ATOM 1567 N N . GLN A 1 208 ? 23.281 -7.023 2.689 1 96.44 208 GLN A N 1
ATOM 1568 C CA . GLN A 1 208 ? 22.859 -6.812 4.074 1 96.44 208 GLN A CA 1
ATOM 1569 C C . GLN A 1 208 ? 21.594 -7.586 4.387 1 96.44 208 GLN A C 1
ATOM 1571 O O . GLN A 1 208 ? 21.172 -7.656 5.543 1 96.44 208 GLN A O 1
ATOM 1576 N N . ALA A 1 209 ? 20.984 -8.203 3.463 1 98.5 209 ALA A N 1
ATOM 1577 C CA . ALA A 1 209 ? 19.672 -8.82 3.623 1 98.5 209 ALA A CA 1
ATOM 1578 C C . ALA A 1 209 ? 19.797 -10.273 4.074 1 98.5 209 ALA A C 1
ATOM 1580 O O . ALA A 1 209 ? 20.688 -10.992 3.625 1 98.5 209 ALA A O 1
ATOM 1581 N N . GLU A 1 210 ? 18.906 -10.664 4.91 1 98.81 210 GLU A N 1
ATOM 1582 C CA . GLU A 1 210 ? 18.766 -12.062 5.293 1 98.81 210 GLU A CA 1
ATOM 1583 C C . GLU A 1 210 ? 17.875 -12.82 4.312 1 98.81 210 GLU A C 1
ATOM 1585 O O . GLU A 1 210 ? 18 -14.031 4.152 1 98.81 210 GLU A O 1
ATOM 1590 N N . VAL A 1 211 ? 16.953 -12.156 3.758 1 98.94 211 VAL A N 1
ATOM 1591 C CA . VAL A 1 211 ? 16.062 -12.688 2.729 1 98.94 211 VAL A CA 1
ATOM 1592 C C . VAL A 1 211 ? 15.969 -11.695 1.572 1 98.94 211 VAL A C 1
ATOM 1594 O O . VAL A 1 211 ? 15.812 -10.492 1.788 1 98.94 211 VAL A O 1
ATOM 1597 N N . VAL A 1 212 ? 16.125 -12.164 0.355 1 98.94 212 VAL A N 1
ATOM 1598 C CA . VAL A 1 212 ? 16.078 -11.328 -0.834 1 98.94 212 VAL A CA 1
ATOM 1599 C C . VAL A 1 212 ? 14.977 -11.812 -1.771 1 98.94 212 VAL A C 1
ATOM 1601 O O . VAL A 1 212 ? 14.938 -12.992 -2.127 1 98.94 212 VAL A O 1
ATOM 1604 N N . PHE A 1 213 ? 14.031 -10.945 -2.102 1 98.94 213 PHE A N 1
ATOM 1605 C CA . PHE A 1 213 ? 13.062 -11.164 -3.162 1 98.94 213 PHE A CA 1
ATOM 1606 C C . PHE A 1 213 ? 13.422 -10.367 -4.406 1 98.94 213 PHE A C 1
ATOM 1608 O O . PHE A 1 213 ? 13.711 -9.172 -4.316 1 98.94 213 PHE A O 1
ATOM 1615 N N . VAL A 1 214 ? 13.391 -10.984 -5.559 1 98.81 214 VAL A N 1
ATOM 1616 C CA . VAL A 1 214 ? 13.75 -10.266 -6.773 1 98.81 214 VAL A CA 1
ATOM 1617 C C . VAL A 1 214 ? 12.711 -10.523 -7.859 1 98.81 214 VAL A C 1
ATOM 1619 O O . VAL A 1 214 ? 12.422 -11.68 -8.188 1 98.81 214 VAL A O 1
ATOM 1622 N N . GLY A 1 215 ? 12.078 -9.523 -8.352 1 97.88 215 GLY A N 1
ATOM 1623 C CA . GLY A 1 215 ? 11.117 -9.562 -9.438 1 97.88 215 GLY A CA 1
ATOM 1624 C C . GLY A 1 215 ? 11.234 -8.375 -10.383 1 97.88 215 GLY A C 1
ATOM 1625 O O . GLY A 1 215 ? 10.328 -7.547 -10.461 1 97.88 215 GLY A O 1
ATOM 1626 N N . THR A 1 216 ? 12.305 -8.32 -11.172 1 97.19 216 THR A N 1
ATOM 1627 C CA . THR A 1 216 ? 12.57 -7.18 -12.039 1 97.19 216 THR A CA 1
ATOM 1628 C C . THR A 1 216 ? 12.398 -7.562 -13.508 1 97.19 216 THR A C 1
ATOM 1630 O O . THR A 1 216 ? 12.297 -6.691 -14.375 1 97.19 216 THR A O 1
ATOM 1633 N N . GLY A 1 217 ? 12.492 -8.82 -13.797 1 95 217 GLY A N 1
ATOM 1634 C CA . GLY A 1 217 ? 12.445 -9.273 -15.18 1 95 217 GLY A CA 1
ATOM 1635 C C . GLY A 1 217 ? 13.773 -9.117 -15.898 1 95 217 GLY A C 1
ATOM 1636 O O . GLY A 1 217 ? 13.828 -9.18 -17.125 1 95 217 GLY A O 1
ATOM 1637 N N . GLN A 1 218 ? 14.852 -8.898 -15.203 1 96.75 218 GLN A N 1
ATOM 1638 C CA . GLN A 1 218 ? 16.203 -8.836 -15.758 1 96.75 218 GLN A CA 1
ATOM 1639 C C . GLN A 1 218 ? 16.984 -10.102 -15.438 1 96.75 218 GLN A C 1
ATOM 1641 O O . GLN A 1 218 ? 17.391 -10.305 -14.289 1 96.75 218 GLN A O 1
ATOM 1646 N N . PRO A 1 219 ? 17.219 -10.883 -16.484 1 97.06 219 PRO A N 1
ATOM 1647 C CA . PRO A 1 219 ? 17.875 -12.18 -16.219 1 97.06 219 PRO A CA 1
ATOM 1648 C C . PRO A 1 219 ? 19.234 -12.031 -15.547 1 97.06 219 PRO A C 1
ATOM 1650 O O . PRO A 1 219 ? 20.109 -11.32 -16.062 1 97.06 219 PRO A O 1
ATOM 1653 N N . GLU A 1 220 ? 19.359 -12.672 -14.344 1 97.81 220 GLU A N 1
ATOM 1654 C CA . GLU A 1 220 ? 20.609 -12.82 -13.609 1 97.81 220 GLU A CA 1
ATOM 1655 C C . GLU A 1 220 ? 21.156 -11.469 -13.172 1 97.81 220 GLU A C 1
ATOM 1657 O O . GLU A 1 220 ? 22.375 -11.242 -13.18 1 97.81 220 GLU A O 1
ATOM 1662 N N . LEU A 1 221 ? 20.266 -10.562 -12.938 1 98.06 221 LEU A N 1
ATOM 1663 C CA . LEU A 1 221 ? 20.641 -9.258 -12.391 1 98.06 221 LEU A CA 1
ATOM 1664 C C . LEU A 1 221 ? 21.438 -9.414 -11.109 1 98.06 221 LEU A C 1
ATOM 1666 O O . LEU A 1 221 ? 22.516 -8.82 -10.961 1 98.06 221 LEU A O 1
ATOM 1670 N N . VAL A 1 222 ? 20.953 -10.211 -10.172 1 98.75 222 VAL A N 1
ATOM 1671 C CA . VAL A 1 222 ? 21.594 -10.406 -8.875 1 98.75 222 VAL A CA 1
ATOM 1672 C C . VAL A 1 222 ? 22.688 -11.453 -8.992 1 98.75 222 VAL A C 1
ATOM 1674 O O . VAL A 1 222 ? 22.422 -12.602 -9.359 1 98.75 222 VAL A O 1
ATOM 1677 N N . LYS A 1 223 ? 23.859 -11.062 -8.688 1 98.44 223 LYS A N 1
ATOM 1678 C CA . LYS A 1 223 ? 25.016 -11.945 -8.758 1 98.44 223 LYS A CA 1
ATOM 1679 C C . LYS A 1 223 ? 25.234 -12.672 -7.434 1 98.44 223 LYS A C 1
ATOM 1681 O O . LYS A 1 223 ? 24.781 -12.203 -6.383 1 98.44 223 LYS A O 1
ATOM 1686 N N . GLY A 1 224 ? 25.938 -13.758 -7.488 1 98 224 GLY A N 1
ATOM 1687 C CA . GLY A 1 224 ? 26.188 -14.57 -6.305 1 98 224 GLY A CA 1
ATOM 1688 C C . GLY A 1 224 ? 26.906 -13.82 -5.203 1 98 224 GLY A C 1
ATOM 1689 O O . GLY A 1 224 ? 26.547 -13.938 -4.027 1 98 224 GLY A O 1
ATOM 1690 N N . ASP A 1 225 ? 27.859 -13.062 -5.551 1 97.25 225 ASP A N 1
ATOM 1691 C CA . ASP A 1 225 ? 28.719 -12.422 -4.559 1 97.25 225 ASP A CA 1
ATOM 1692 C C . ASP A 1 225 ? 28.016 -11.219 -3.93 1 97.25 225 ASP A C 1
ATOM 1694 O O . ASP A 1 225 ? 28.531 -10.617 -2.982 1 97.25 225 ASP A O 1
ATOM 1698 N N . TRP A 1 226 ? 26.812 -10.836 -4.512 1 98.5 226 TRP A N 1
ATOM 1699 C CA . TRP A 1 226 ? 26.016 -9.797 -3.875 1 98.5 226 TRP A CA 1
ATOM 1700 C C . TRP A 1 226 ? 25.359 -10.32 -2.602 1 98.5 226 TRP A C 1
ATOM 1702 O O . TRP A 1 226 ? 25.016 -9.547 -1.705 1 98.5 226 TRP A O 1
ATOM 1712 N N . LEU A 1 227 ? 25.141 -11.641 -2.555 1 98.69 227 LEU A N 1
ATOM 1713 C CA . LEU A 1 227 ? 24.297 -12.242 -1.527 1 98.69 227 LEU A CA 1
ATOM 1714 C C . LEU A 1 227 ? 25.109 -12.57 -0.279 1 98.69 227 LEU A C 1
ATOM 1716 O O . LEU A 1 227 ? 26.25 -13.039 -0.378 1 98.69 227 LEU A O 1
ATOM 1720 N N . ALA A 1 228 ? 24.5 -12.32 0.85 1 98.38 228 ALA A N 1
ATOM 1721 C CA . ALA A 1 228 ? 25.125 -12.727 2.109 1 98.38 228 ALA A CA 1
ATOM 1722 C C . ALA A 1 228 ? 25.172 -14.25 2.227 1 98.38 228 ALA A C 1
ATOM 1724 O O . ALA A 1 228 ? 24.266 -14.945 1.749 1 98.38 228 ALA A O 1
ATOM 1725 N N . GLU A 1 229 ? 26.188 -14.711 2.908 1 98 229 GLU A N 1
ATOM 1726 C CA . GLU A 1 229 ? 26.234 -16.141 3.209 1 98 229 GLU A CA 1
ATOM 1727 C C . GLU A 1 229 ? 25.047 -16.562 4.062 1 98 229 GLU A C 1
ATOM 1729 O O . GLU A 1 229 ? 24.734 -15.906 5.066 1 98 229 GLU A O 1
ATOM 1734 N N . GLY A 1 230 ? 24.344 -17.562 3.629 1 98.25 230 GLY A N 1
ATOM 1735 C CA . GLY A 1 230 ? 23.25 -18.094 4.41 1 98.25 230 GLY A CA 1
ATOM 1736 C C . GLY A 1 230 ? 21.922 -17.391 4.133 1 98.25 230 GLY A C 1
ATOM 1737 O O . GLY A 1 230 ? 20.891 -17.766 4.691 1 98.25 230 GLY A O 1
ATOM 1738 N N . ALA A 1 231 ? 21.875 -16.438 3.236 1 98.75 231 ALA A N 1
ATOM 1739 C CA . ALA A 1 231 ? 20.641 -15.727 2.91 1 98.75 231 ALA A CA 1
ATOM 1740 C C . ALA A 1 231 ? 19.641 -16.656 2.229 1 98.75 231 ALA A C 1
ATOM 1742 O O . ALA A 1 231 ? 20.016 -17.734 1.748 1 98.75 231 ALA A O 1
ATOM 1743 N N . VAL A 1 232 ? 18.391 -16.266 2.283 1 98.94 232 VAL A N 1
ATOM 1744 C CA . VAL A 1 232 ? 17.328 -16.906 1.526 1 98.94 232 VAL A CA 1
ATOM 1745 C C . VAL A 1 232 ? 16.969 -16.062 0.307 1 98.94 232 VAL A C 1
ATOM 1747 O O . VAL A 1 232 ? 16.859 -14.844 0.406 1 98.94 232 VAL A O 1
ATOM 1750 N N . VAL A 1 233 ? 16.859 -16.734 -0.842 1 98.94 233 VAL A N 1
ATOM 1751 C CA . VAL A 1 233 ? 16.578 -15.984 -2.066 1 98.94 233 VAL A CA 1
ATOM 1752 C C . VAL A 1 233 ? 15.305 -16.5 -2.713 1 98.94 233 VAL A C 1
ATOM 1754 O O . VAL A 1 233 ? 15.156 -17.703 -2.936 1 98.94 233 VAL A O 1
ATOM 1757 N N . VAL A 1 234 ? 14.391 -15.633 -2.98 1 98.94 234 VAL A N 1
ATOM 1758 C CA . VAL A 1 234 ? 13.172 -15.93 -3.729 1 98.94 234 VAL A CA 1
ATOM 1759 C C . VAL A 1 234 ? 13.188 -15.18 -5.059 1 98.94 234 VAL A C 1
ATOM 1761 O O . VAL A 1 234 ? 12.992 -13.961 -5.094 1 98.94 234 VAL A O 1
ATOM 1764 N N . ASP A 1 235 ? 13.422 -15.883 -6.074 1 98.81 235 ASP A N 1
ATOM 1765 C CA . ASP A 1 235 ? 13.484 -15.336 -7.426 1 98.81 235 ASP A CA 1
ATOM 1766 C C . ASP A 1 235 ? 12.117 -15.406 -8.109 1 98.81 235 ASP A C 1
ATOM 1768 O O . ASP A 1 235 ? 11.68 -16.484 -8.523 1 98.81 235 ASP A O 1
ATOM 1772 N N . VAL A 1 236 ? 11.469 -14.25 -8.281 1 98.38 236 VAL A N 1
ATOM 1773 C CA . VAL A 1 236 ? 10.125 -14.172 -8.844 1 98.38 236 VAL A CA 1
ATOM 1774 C C . VAL A 1 236 ? 10.211 -13.883 -10.344 1 98.38 236 VAL A C 1
ATOM 1776 O O . VAL A 1 236 ? 9.258 -14.117 -11.086 1 98.38 236 VAL A O 1
ATOM 1779 N N . GLY A 1 237 ? 11.352 -13.375 -10.758 1 96.12 237 GLY A N 1
ATOM 1780 C CA . GLY A 1 237 ? 11.523 -12.977 -12.141 1 96.12 237 GLY A CA 1
ATOM 1781 C C . GLY A 1 237 ? 11.555 -14.148 -13.102 1 96.12 237 GLY A C 1
ATOM 1782 O O . GLY A 1 237 ? 12.086 -15.211 -12.773 1 96.12 237 GLY A O 1
ATOM 1783 N N . ILE A 1 238 ? 11 -13.961 -14.281 1 93.62 238 ILE A N 1
ATOM 1784 C CA . ILE A 1 238 ? 11.023 -14.938 -15.367 1 93.62 238 ILE A CA 1
ATOM 1785 C C . ILE A 1 238 ? 11.383 -14.242 -16.672 1 93.62 238 ILE A C 1
ATOM 1787 O O . ILE A 1 238 ? 10.797 -13.211 -17.016 1 93.62 238 ILE A O 1
ATOM 1791 N N . SER A 1 239 ? 12.359 -14.773 -17.297 1 94.12 239 SER A N 1
ATOM 1792 C CA . SER A 1 239 ? 12.773 -14.273 -18.609 1 94.12 239 SER A CA 1
ATOM 1793 C C . SER A 1 239 ? 12.984 -15.414 -19.594 1 94.12 239 SER A C 1
ATOM 1795 O O . SER A 1 239 ? 13.508 -16.469 -19.219 1 94.12 239 SER A O 1
ATOM 1797 N N . TYR A 1 240 ? 12.516 -15.164 -20.781 1 91.75 240 TYR A N 1
ATOM 1798 C CA . TYR A 1 240 ? 12.789 -16.078 -21.875 1 91.75 240 TYR A CA 1
ATOM 1799 C C . TYR A 1 240 ? 14 -15.625 -22.688 1 91.75 240 TYR A C 1
ATOM 1801 O O . TYR A 1 240 ? 13.977 -14.555 -23.297 1 91.75 240 TYR A O 1
ATOM 1809 N N . VAL A 1 241 ? 15.031 -16.469 -22.594 1 93.56 241 VAL A N 1
ATOM 1810 C CA . VAL A 1 241 ? 16.266 -16.094 -23.266 1 93.56 241 VAL A CA 1
ATOM 1811 C C . VAL A 1 241 ? 16.547 -17.078 -24.406 1 93.56 241 VAL A C 1
ATOM 1813 O O . VAL A 1 241 ? 16.5 -18.297 -24.203 1 93.56 241 VAL A O 1
ATOM 1816 N N . ASP A 1 242 ? 16.875 -16.484 -25.562 1 92.81 242 ASP A N 1
ATOM 1817 C CA . ASP A 1 242 ? 17.188 -17.328 -26.719 1 92.81 242 ASP A CA 1
ATOM 1818 C C . ASP A 1 242 ? 18.359 -18.266 -26.406 1 92.81 242 ASP A C 1
ATOM 1820 O O . ASP A 1 242 ? 19.359 -17.844 -25.812 1 92.81 242 ASP A O 1
ATOM 1824 N N . ASP A 1 243 ? 18.188 -19.453 -26.672 1 91.31 243 ASP A N 1
ATOM 1825 C CA . ASP A 1 243 ? 19.219 -20.469 -26.469 1 91.31 243 ASP A CA 1
ATOM 1826 C C . ASP A 1 243 ? 19.141 -21.547 -27.547 1 91.31 243 ASP A C 1
ATOM 1828 O O . ASP A 1 243 ? 18.312 -22.453 -27.484 1 91.31 243 ASP A O 1
ATOM 1832 N N . ALA A 1 244 ? 20.016 -21.562 -28.5 1 91.38 244 ALA A N 1
ATOM 1833 C CA . ALA A 1 244 ? 20.031 -22.453 -29.656 1 91.38 244 ALA A CA 1
ATOM 1834 C C . ALA A 1 244 ? 20.25 -23.906 -29.25 1 91.38 244 ALA A C 1
ATOM 1836 O O . ALA A 1 244 ? 19.922 -24.828 -30 1 91.38 244 ALA A O 1
ATOM 1837 N N . SER A 1 245 ? 20.812 -24.078 -28.062 1 91 245 SER A N 1
ATOM 1838 C CA . SER A 1 245 ? 21.109 -25.438 -27.609 1 91 245 SER A CA 1
ATOM 1839 C C . SER A 1 245 ? 19.875 -26.094 -27 1 91 245 SER A C 1
ATOM 1841 O O . SER A 1 245 ? 19.844 -27.312 -26.828 1 91 245 SER A O 1
ATOM 1843 N N . SER A 1 246 ? 18.906 -25.266 -26.656 1 88.06 246 SER A N 1
ATOM 1844 C CA . SER A 1 246 ? 17.672 -25.797 -26.078 1 88.06 246 SER A CA 1
ATOM 1845 C C . SER A 1 246 ? 16.734 -26.281 -27.172 1 88.06 246 SER A C 1
ATOM 1847 O O . SER A 1 246 ? 16.688 -25.719 -28.266 1 88.06 246 SER A O 1
ATOM 1849 N N . LYS A 1 247 ? 15.992 -27.281 -26.984 1 87.94 247 LYS A N 1
ATOM 1850 C CA . LYS A 1 247 ? 15.023 -27.828 -27.922 1 87.94 247 LYS A CA 1
ATOM 1851 C C . LYS A 1 247 ? 13.953 -26.812 -28.281 1 87.94 247 LYS A C 1
ATOM 1853 O O . LYS A 1 247 ? 13.508 -26.75 -29.438 1 87.94 247 LYS A O 1
ATOM 1858 N N . LYS A 1 248 ? 13.562 -26.016 -27.312 1 87.81 248 LYS A N 1
ATOM 1859 C CA . LYS A 1 248 ? 12.5 -25.047 -27.531 1 87.81 248 LYS A CA 1
ATOM 1860 C C . LYS A 1 248 ? 13.047 -23.766 -28.172 1 87.81 248 LYS A C 1
ATOM 1862 O O . LYS A 1 248 ? 12.273 -22.891 -28.562 1 87.81 248 LYS A O 1
ATOM 1867 N N . GLY A 1 249 ? 14.336 -23.688 -28.219 1 91 249 GLY A N 1
ATOM 1868 C CA . GLY A 1 249 ? 14.969 -22.5 -28.797 1 91 249 GLY A CA 1
ATOM 1869 C C . GLY A 1 249 ? 15.188 -21.391 -27.781 1 91 249 GLY A C 1
ATOM 1870 O O . GLY A 1 249 ? 15.664 -20.312 -28.125 1 91 249 GLY A O 1
ATOM 1871 N N . TYR A 1 250 ? 14.625 -21.656 -26.547 1 92.25 250 TYR A N 1
ATOM 1872 C CA . TYR A 1 250 ? 14.852 -20.688 -25.484 1 92.25 250 TYR A CA 1
ATOM 1873 C C . TYR A 1 250 ? 15 -21.375 -24.141 1 92.25 250 TYR A C 1
ATOM 1875 O O . TYR A 1 250 ? 14.664 -22.547 -23.984 1 92.25 250 TYR A O 1
ATOM 1883 N N . LYS A 1 251 ? 15.641 -20.703 -23.312 1 92.56 251 LYS A N 1
ATOM 1884 C CA . LYS A 1 251 ? 15.68 -21.125 -21.922 1 92.56 251 LYS A CA 1
ATOM 1885 C C . LYS A 1 251 ? 15.016 -20.094 -21.016 1 92.56 251 LYS A C 1
ATOM 1887 O O . LYS A 1 251 ? 14.93 -18.922 -21.359 1 92.56 251 LYS A O 1
ATOM 1892 N N . ILE A 1 252 ? 14.461 -20.562 -19.906 1 94.12 252 ILE A N 1
ATOM 1893 C CA . ILE A 1 252 ? 13.82 -19.703 -18.906 1 94.12 252 ILE A CA 1
ATOM 1894 C C . ILE A 1 252 ? 14.797 -19.406 -17.781 1 94.12 252 ILE A C 1
ATOM 1896 O O . ILE A 1 252 ? 15.359 -20.312 -17.172 1 94.12 252 ILE A O 1
ATOM 1900 N N . LEU A 1 253 ? 15.086 -18.172 -17.562 1 96.25 253 LEU A N 1
ATOM 1901 C CA . LEU A 1 253 ? 15.992 -17.734 -16.5 1 96.25 253 LEU A CA 1
ATOM 1902 C C . LEU A 1 253 ? 15.281 -16.797 -15.531 1 96.25 253 LEU A C 1
ATOM 1904 O O . LEU A 1 253 ? 14.359 -16.078 -15.922 1 96.25 253 LEU A O 1
ATOM 1908 N N . GLY A 1 254 ? 15.742 -16.844 -14.32 1 97.94 254 GLY A N 1
ATOM 1909 C CA . GLY A 1 254 ? 15.281 -15.875 -13.336 1 97.94 254 GLY A CA 1
ATOM 1910 C C . GLY A 1 254 ? 16.156 -14.641 -13.266 1 97.94 254 GLY A C 1
ATOM 1911 O O . GLY A 1 254 ? 17 -14.406 -14.141 1 97.94 254 GLY A O 1
ATOM 1912 N N . ASP A 1 255 ? 15.945 -13.844 -12.234 1 98.62 255 ASP A N 1
ATOM 1913 C CA . ASP A 1 255 ? 16.656 -12.586 -12.047 1 98.62 255 ASP A CA 1
ATOM 1914 C C . ASP A 1 255 ? 17.969 -12.805 -11.289 1 98.62 255 ASP A C 1
ATOM 1916 O O . ASP A 1 255 ? 18.766 -11.883 -11.156 1 98.62 255 ASP A O 1
ATOM 1920 N N . VAL A 1 256 ? 18.188 -14.047 -10.797 1 98.75 256 VAL A N 1
ATOM 1921 C CA . VAL A 1 256 ? 19.344 -14.352 -9.969 1 98.75 256 VAL A CA 1
ATOM 1922 C C . VAL A 1 256 ? 20.266 -15.336 -10.703 1 98.75 256 VAL A C 1
ATOM 1924 O O . VAL A 1 256 ? 19.797 -16.297 -11.312 1 98.75 256 VAL A O 1
ATOM 1927 N N . ASP A 1 257 ? 21.547 -15.086 -10.648 1 98.31 257 ASP A N 1
ATOM 1928 C CA . ASP A 1 257 ? 22.516 -16.094 -11.078 1 98.31 257 ASP A CA 1
ATOM 1929 C C . ASP A 1 257 ? 22.438 -17.328 -10.195 1 98.31 257 ASP A C 1
ATOM 1931 O O . ASP A 1 257 ? 23.188 -17.453 -9.211 1 98.31 257 ASP A O 1
ATOM 1935 N N . PHE A 1 258 ? 21.641 -18.234 -10.625 1 98 258 PHE A N 1
ATOM 1936 C CA . PHE A 1 258 ? 21.25 -19.375 -9.797 1 98 258 PHE A CA 1
ATOM 1937 C C . PHE A 1 258 ? 22.469 -20.203 -9.406 1 98 258 PHE A C 1
ATOM 1939 O O . PHE A 1 258 ? 22.609 -20.578 -8.25 1 98 258 PHE A O 1
ATOM 1946 N N . ALA A 1 259 ? 23.266 -20.531 -10.367 1 97.19 259 ALA A N 1
ATOM 1947 C CA . ALA A 1 259 ? 24.422 -21.406 -10.125 1 97.19 259 ALA A CA 1
ATOM 1948 C C . ALA A 1 259 ? 25.344 -20.797 -9.07 1 97.19 259 ALA A C 1
ATOM 1950 O O . ALA A 1 259 ? 25.703 -21.469 -8.102 1 97.19 259 ALA A O 1
ATOM 1951 N N . ALA A 1 260 ? 25.688 -19.578 -9.219 1 97.88 260 ALA A N 1
ATOM 1952 C CA . ALA A 1 260 ? 26.578 -18.906 -8.281 1 97.88 260 ALA A CA 1
ATOM 1953 C C . ALA A 1 260 ? 25.891 -18.703 -6.93 1 97.88 260 ALA A C 1
ATOM 1955 O O . ALA A 1 260 ? 26.516 -18.891 -5.879 1 97.88 260 ALA A O 1
ATOM 1956 N N . ALA A 1 261 ? 24.641 -18.344 -6.902 1 98.38 261 ALA A N 1
ATOM 1957 C CA . ALA A 1 261 ? 23.891 -18.078 -5.68 1 98.38 261 ALA A CA 1
ATOM 1958 C C . ALA A 1 261 ? 23.734 -19.344 -4.848 1 98.38 261 ALA A C 1
ATOM 1960 O O . ALA A 1 261 ? 23.844 -19.312 -3.619 1 98.38 261 ALA A O 1
ATOM 1961 N N . SER A 1 262 ? 23.5 -20.453 -5.504 1 97.94 262 SER A N 1
ATOM 1962 C CA . SER A 1 262 ? 23.219 -21.719 -4.828 1 97.94 262 SER A CA 1
ATOM 1963 C C . SER A 1 262 ? 24.406 -22.188 -4 1 97.94 262 SER A C 1
ATOM 1965 O O . SER A 1 262 ? 24.266 -22.984 -3.074 1 97.94 262 SER A O 1
ATOM 1967 N N . GLU A 1 263 ? 25.547 -21.656 -4.289 1 97.19 263 GLU A N 1
ATOM 1968 C CA . GLU A 1 263 ? 26.766 -22.031 -3.562 1 97.19 263 GLU A CA 1
ATOM 1969 C C . GLU A 1 263 ? 26.922 -21.188 -2.299 1 97.19 263 GLU A C 1
ATOM 1971 O O . GLU A 1 263 ? 27.766 -21.516 -1.445 1 97.19 263 GLU A O 1
ATOM 1976 N N . ARG A 1 264 ? 26.125 -20.219 -2.156 1 96.94 264 ARG A N 1
ATOM 1977 C CA . ARG A 1 264 ? 26.359 -19.25 -1.092 1 96.94 264 ARG A CA 1
ATOM 1978 C C . ARG A 1 264 ? 25.188 -19.203 -0.128 1 96.94 264 ARG A C 1
ATOM 1980 O O . ARG A 1 264 ? 25.375 -19.094 1.086 1 96.94 264 ARG A O 1
ATOM 1987 N N . VAL A 1 265 ? 24 -19.359 -0.602 1 98.5 265 VAL A N 1
ATOM 1988 C CA . VAL A 1 265 ? 22.797 -19.078 0.178 1 98.5 265 VAL A CA 1
ATOM 1989 C C . VAL A 1 265 ? 22.297 -20.359 0.844 1 98.5 265 VAL A C 1
ATOM 1991 O O . VAL A 1 265 ? 22.734 -21.453 0.49 1 98.5 265 VAL A O 1
ATOM 1994 N N . SER A 1 266 ? 21.438 -20.203 1.812 1 98.75 266 SER A N 1
ATOM 1995 C CA . SER A 1 266 ? 20.906 -21.359 2.527 1 98.75 266 SER A CA 1
ATOM 1996 C C . SER A 1 266 ? 19.734 -21.984 1.784 1 98.75 266 SER A C 1
ATOM 1998 O O . SER A 1 266 ? 19.5 -23.203 1.87 1 98.75 266 SER A O 1
ATOM 2000 N N . ALA A 1 267 ? 18.969 -21.156 1.07 1 98.88 267 ALA A N 1
ATOM 2001 C CA . ALA A 1 267 ? 17.797 -21.609 0.316 1 98.88 267 ALA A CA 1
ATOM 2002 C C . ALA A 1 267 ? 17.531 -20.703 -0.874 1 98.88 267 ALA A C 1
ATOM 2004 O O . ALA A 1 267 ? 17.797 -19.5 -0.815 1 98.88 267 ALA A O 1
ATOM 2005 N N . ILE A 1 268 ? 17.031 -21.266 -1.931 1 98.81 268 ILE A N 1
ATOM 2006 C CA . ILE A 1 268 ? 16.797 -20.484 -3.133 1 98.81 268 ILE A CA 1
ATOM 2007 C C . ILE A 1 268 ? 15.703 -21.141 -3.977 1 98.81 268 ILE A C 1
ATOM 2009 O O . ILE A 1 268 ? 15.625 -22.375 -4.059 1 98.81 268 ILE A O 1
ATOM 2013 N N . THR A 1 269 ? 14.805 -20.344 -4.562 1 98.88 269 THR A N 1
ATOM 2014 C CA . THR A 1 269 ? 13.805 -20.875 -5.488 1 98.88 269 THR A CA 1
ATOM 2015 C C . THR A 1 269 ? 14.422 -21.094 -6.867 1 98.88 269 THR A C 1
ATOM 2017 O O . THR A 1 269 ? 15.172 -20.25 -7.367 1 98.88 269 THR A O 1
ATOM 2020 N N . PRO A 1 270 ? 14.062 -22.188 -7.469 1 98.06 270 PRO A N 1
ATOM 2021 C CA . PRO A 1 270 ? 14.484 -22.375 -8.859 1 98.06 270 PRO A CA 1
ATOM 2022 C C . PRO A 1 270 ? 13.609 -21.625 -9.852 1 98.06 270 PRO A C 1
ATOM 2024 O O . PRO A 1 270 ? 12.469 -21.266 -9.531 1 98.06 270 PRO A O 1
ATOM 2027 N N . VAL A 1 271 ? 14.117 -21.359 -11.016 1 96.94 271 VAL A N 1
ATOM 2028 C CA . VAL A 1 271 ? 13.367 -20.812 -12.148 1 96.94 271 VAL A CA 1
ATOM 2029 C C . VAL A 1 271 ? 13.648 -21.625 -13.406 1 96.94 271 VAL A C 1
ATOM 2031 O O . VAL A 1 271 ? 14.773 -21.641 -13.906 1 96.94 271 VAL A O 1
ATOM 2034 N N . PRO A 1 272 ? 12.789 -22.266 -13.93 1 95.12 272 PRO A N 1
ATOM 2035 C CA . PRO A 1 272 ? 11.383 -22.375 -13.516 1 95.12 272 PRO A CA 1
ATOM 2036 C C . PRO A 1 272 ? 11.188 -23.328 -12.344 1 95.12 272 PRO A C 1
ATOM 2038 O O . PRO A 1 272 ? 12.125 -24.016 -11.938 1 95.12 272 PRO A O 1
ATOM 2041 N N . GLY A 1 273 ? 9.938 -23.312 -11.742 1 97.25 273 GLY A N 1
ATOM 2042 C CA . GLY A 1 273 ? 9.555 -24.328 -10.781 1 97.25 273 GLY A CA 1
ATOM 2043 C C . GLY A 1 273 ? 9.477 -23.828 -9.359 1 97.25 273 GLY A C 1
ATOM 2044 O O . GLY A 1 273 ? 9.117 -24.562 -8.445 1 97.25 273 GLY A O 1
ATOM 2045 N N . GLY A 1 274 ? 9.867 -22.578 -9.203 1 98 274 GLY A N 1
ATOM 2046 C CA . GLY A 1 274 ? 9.789 -21.969 -7.879 1 98 274 GLY A CA 1
ATOM 2047 C C . GLY A 1 274 ? 8.461 -21.281 -7.609 1 98 274 GLY A C 1
ATOM 2048 O O . GLY A 1 274 ? 7.543 -21.906 -7.066 1 98 274 GLY A O 1
ATOM 2049 N N . ILE A 1 275 ? 8.289 -20.031 -8.094 1 98.44 275 ILE A N 1
ATOM 2050 C CA . ILE A 1 275 ? 7.156 -19.203 -7.695 1 98.44 275 ILE A CA 1
ATOM 2051 C C . ILE A 1 275 ? 5.992 -19.438 -8.656 1 98.44 275 ILE A C 1
ATOM 2053 O O . ILE A 1 275 ? 4.828 -19.344 -8.258 1 98.44 275 ILE A O 1
ATOM 2057 N N . GLY A 1 276 ? 6.215 -19.75 -9.914 1 96.88 276 GLY A N 1
ATOM 2058 C CA . GLY A 1 276 ? 5.168 -19.984 -10.898 1 96.88 276 GLY A CA 1
ATOM 2059 C C . GLY A 1 276 ? 4.098 -20.953 -10.406 1 96.88 276 GLY A C 1
ATOM 2060 O O . GLY A 1 276 ? 2.928 -20.578 -10.305 1 96.88 276 GLY A O 1
ATOM 2061 N N . PRO A 1 277 ? 4.477 -22.172 -10.117 1 98 277 PRO A N 1
ATOM 2062 C CA . PRO A 1 277 ? 3.508 -23.141 -9.602 1 98 277 PRO A CA 1
ATOM 2063 C C . PRO A 1 277 ? 2.779 -22.641 -8.352 1 98 277 PRO A C 1
ATOM 2065 O O . PRO A 1 277 ? 1.583 -22.891 -8.188 1 98 277 PRO A O 1
ATOM 2068 N N . MET A 1 278 ? 3.482 -21.906 -7.523 1 98.81 278 MET A N 1
ATOM 2069 C CA . MET A 1 278 ? 2.877 -21.391 -6.301 1 98.81 278 MET A CA 1
ATOM 2070 C C . MET A 1 278 ? 1.784 -20.375 -6.629 1 98.81 278 MET A C 1
ATOM 2072 O O . MET A 1 278 ? 0.782 -20.281 -5.914 1 98.81 278 MET A O 1
ATOM 2076 N N . THR A 1 279 ? 2.002 -19.547 -7.684 1 98.38 279 THR A N 1
ATOM 2077 C CA . THR A 1 279 ? 1.017 -18.562 -8.102 1 98.38 279 THR A CA 1
ATOM 2078 C C . THR A 1 279 ? -0.316 -19.234 -8.43 1 98.38 279 THR A C 1
ATOM 2080 O O . THR A 1 279 ? -1.37 -18.781 -7.973 1 98.38 279 THR A O 1
ATOM 2083 N N . ILE A 1 280 ? -0.269 -20.297 -9.125 1 98.5 280 ILE A N 1
ATOM 2084 C CA . ILE A 1 280 ? -1.477 -21.031 -9.508 1 98.5 280 ILE A CA 1
ATOM 2085 C C . ILE A 1 280 ? -2.127 -21.625 -8.258 1 98.5 280 ILE A C 1
ATOM 2087 O O . ILE A 1 280 ? -3.348 -21.578 -8.102 1 98.5 280 ILE A O 1
ATOM 2091 N N . ALA A 1 281 ? -1.317 -22.203 -7.395 1 98.81 281 ALA A N 1
ATOM 2092 C CA . ALA A 1 281 ? -1.837 -22.797 -6.164 1 98.81 281 ALA A CA 1
ATOM 2093 C C . ALA A 1 281 ? -2.576 -21.75 -5.328 1 98.81 281 ALA A C 1
ATOM 2095 O O . ALA A 1 281 ? -3.646 -22.031 -4.781 1 98.81 281 ALA A O 1
ATOM 2096 N N . MET A 1 282 ? -2.002 -20.547 -5.266 1 98.81 282 MET A N 1
ATOM 2097 C CA . MET A 1 282 ? -2.639 -19.5 -4.48 1 98.81 282 MET A CA 1
ATOM 2098 C C . MET A 1 282 ? -3.941 -19.047 -5.133 1 98.81 282 MET A C 1
ATOM 2100 O O . MET A 1 282 ? -4.891 -18.672 -4.441 1 98.81 282 MET A O 1
ATOM 2104 N N . LEU A 1 283 ? -3.949 -19.094 -6.461 1 98.88 283 LEU A N 1
ATOM 2105 C CA . LEU A 1 283 ? -5.184 -18.797 -7.184 1 98.88 283 LEU A CA 1
ATOM 2106 C C . LEU A 1 283 ? -6.297 -19.75 -6.77 1 98.88 283 LEU A C 1
ATOM 2108 O O . LEU A 1 283 ? -7.426 -19.328 -6.523 1 98.88 283 LEU A O 1
ATOM 2112 N N . LEU A 1 284 ? -6.012 -21.016 -6.664 1 98.88 284 LEU A N 1
ATOM 2113 C CA . LEU A 1 284 ? -6.984 -22.016 -6.238 1 98.88 284 LEU A CA 1
ATOM 2114 C C . LEU A 1 284 ? -7.457 -21.75 -4.816 1 98.88 284 LEU A C 1
ATOM 2116 O O . LEU A 1 284 ? -8.664 -21.781 -4.543 1 98.88 284 LEU A O 1
ATOM 2120 N N . LYS A 1 285 ? -6.516 -21.438 -3.957 1 98.81 285 LYS A N 1
ATOM 2121 C CA . LYS A 1 285 ? -6.855 -21.141 -2.568 1 98.81 285 LYS A CA 1
ATOM 2122 C C . LYS A 1 285 ? -7.801 -19.938 -2.475 1 98.81 285 LYS A C 1
ATOM 2124 O O . LYS A 1 285 ? -8.805 -19.984 -1.756 1 98.81 285 LYS A O 1
ATOM 2129 N N . ASN A 1 286 ? -7.461 -18.891 -3.18 1 98.75 286 ASN A N 1
ATOM 2130 C CA . ASN A 1 286 ? -8.312 -17.719 -3.18 1 98.75 286 ASN A CA 1
ATOM 2131 C C . ASN A 1 286 ? -9.711 -18.031 -3.701 1 98.75 286 ASN A C 1
ATOM 2133 O O . ASN A 1 286 ? -10.703 -17.5 -3.197 1 98.75 286 ASN A O 1
ATOM 2137 N N . THR A 1 287 ? -9.773 -18.859 -4.73 1 98.88 287 THR A N 1
ATOM 2138 C CA . THR A 1 287 ? -11.062 -19.234 -5.297 1 98.88 287 THR A CA 1
ATOM 2139 C C . THR A 1 287 ? -11.922 -19.969 -4.258 1 98.88 287 THR A C 1
ATOM 2141 O O . THR A 1 287 ? -13.102 -19.656 -4.094 1 98.88 287 THR A O 1
ATOM 2144 N N . VAL A 1 288 ? -11.32 -20.859 -3.557 1 98.62 288 VAL A N 1
ATOM 2145 C CA . VAL A 1 288 ? -12.023 -21.609 -2.525 1 98.62 288 VAL A CA 1
ATOM 2146 C C . VAL A 1 288 ? -12.469 -20.672 -1.41 1 98.62 288 VAL A C 1
ATOM 2148 O O . VAL A 1 288 ? -13.586 -20.781 -0.905 1 98.62 288 VAL A O 1
ATOM 2151 N N . GLU A 1 289 ? -11.602 -19.75 -1.052 1 97.5 289 GLU A N 1
ATOM 2152 C CA . GLU A 1 289 ? -11.945 -18.766 -0.027 1 97.5 289 GLU A CA 1
ATOM 2153 C C . GLU A 1 289 ? -13.148 -17.922 -0.451 1 97.5 289 GLU A C 1
ATOM 2155 O O . GLU A 1 289 ? -14.062 -17.688 0.344 1 97.5 289 GLU A O 1
ATOM 2160 N N . CYS A 1 290 ? -13.125 -17.484 -1.688 1 97.94 290 CYS A N 1
ATOM 2161 C CA . CYS A 1 290 ? -14.234 -16.703 -2.219 1 97.94 290 CYS A CA 1
ATOM 2162 C C . CYS A 1 290 ? -15.531 -17.516 -2.189 1 97.94 290 CYS A C 1
ATOM 2164 O O . CYS A 1 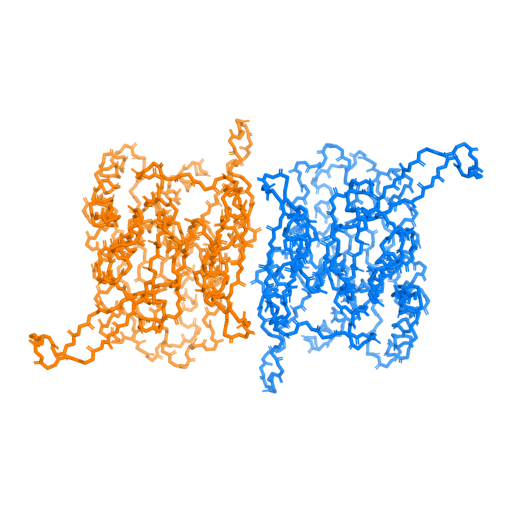290 ? -16.578 -17 -1.777 1 97.94 290 CYS A O 1
ATOM 2166 N N . ALA A 1 291 ? -15.484 -18.75 -2.572 1 97.75 291 ALA A N 1
ATOM 2167 C CA . ALA A 1 291 ? -16.656 -19.625 -2.596 1 97.75 291 ALA A CA 1
ATOM 2168 C C . ALA A 1 291 ? -17.203 -19.828 -1.188 1 97.75 291 ALA A C 1
ATOM 2170 O O . ALA A 1 291 ? -18.422 -19.75 -0.971 1 97.75 291 ALA A O 1
ATOM 2171 N N . THR A 1 292 ? -16.297 -20.125 -0.291 1 96.31 292 THR A N 1
ATOM 2172 C CA . THR A 1 292 ? -16.688 -20.344 1.099 1 96.31 292 THR A CA 1
ATOM 2173 C C . THR A 1 292 ? -17.359 -19.094 1.668 1 96.31 292 THR A C 1
ATOM 2175 O O . THR A 1 292 ? -18.391 -19.188 2.334 1 96.31 292 THR A O 1
ATOM 2178 N N . PHE A 1 293 ? -16.797 -17.969 1.386 1 95 293 PHE A N 1
ATOM 2179 C CA . PHE A 1 293 ? -17.344 -16.703 1.853 1 95 293 PHE A CA 1
ATOM 2180 C C . PHE A 1 293 ? -18.734 -16.484 1.278 1 95 293 PHE A C 1
ATOM 2182 O O . PHE A 1 293 ? -19.656 -16.094 2.002 1 95 293 PHE A O 1
ATOM 2189 N N . ALA A 1 294 ? -18.891 -16.688 0.008 1 94.06 294 ALA A N 1
ATOM 2190 C CA . ALA A 1 294 ? -20.172 -16.484 -0.67 1 94.06 294 ALA A CA 1
ATOM 2191 C C . ALA A 1 294 ? -21.25 -17.391 -0.089 1 94.06 294 ALA A C 1
ATOM 2193 O O . ALA A 1 294 ? -22.406 -16.984 0.05 1 94.06 294 ALA A O 1
ATOM 2194 N N . SER A 1 295 ? -20.906 -18.547 0.315 1 91.44 295 SER A N 1
ATOM 2195 C CA . SER A 1 295 ? -21.859 -19.531 0.824 1 91.44 295 SER A CA 1
ATOM 2196 C C . SER A 1 295 ? -22.281 -19.203 2.254 1 91.44 295 SER A C 1
ATOM 2198 O O . SER A 1 295 ? -23.375 -19.562 2.684 1 91.44 295 SER A O 1
ATOM 2200 N N . SER A 1 296 ? -21.391 -18.594 2.986 1 86.69 296 SER A N 1
ATOM 2201 C CA . SER A 1 296 ? -21.688 -18.25 4.375 1 86.69 296 SER A CA 1
ATOM 2202 C C . SER A 1 296 ? -22.578 -17.016 4.465 1 86.69 296 SER A C 1
ATOM 2204 O O . SER A 1 296 ? -23.219 -16.781 5.492 1 86.69 296 SER A O 1
ATOM 2206 N N . ASN A 1 297 ? -22.609 -16.172 3.494 1 76.12 297 ASN A N 1
ATOM 2207 C CA . ASN A 1 297 ? -23.406 -14.945 3.498 1 76.12 297 ASN A CA 1
ATOM 2208 C C . ASN A 1 297 ? -24.734 -15.133 2.77 1 76.12 297 ASN A C 1
ATOM 2210 O O . ASN A 1 297 ? -25.547 -14.203 2.697 1 76.12 297 ASN A O 1
ATOM 2214 N N . ASN A 1 298 ? -24.938 -16.188 2.119 1 64.19 298 ASN A N 1
ATOM 2215 C CA . ASN A 1 298 ? -26.234 -16.547 1.562 1 64.19 298 ASN A CA 1
ATOM 2216 C C . ASN A 1 298 ? -27.062 -17.359 2.551 1 64.19 298 ASN A C 1
ATOM 2218 O O . ASN A 1 298 ? -26.531 -18.203 3.27 1 64.19 298 ASN A O 1
ATOM 2222 N N . MET B 1 1 ? 24.609 24.406 12.539 1 85.69 1 MET B N 1
ATOM 2223 C CA . MET B 1 1 ? 23.234 24.297 13.023 1 85.69 1 MET B CA 1
ATOM 2224 C C . MET B 1 1 ? 22.297 23.859 11.898 1 85.69 1 MET B C 1
ATOM 2226 O O . MET B 1 1 ? 22.453 24.297 10.758 1 85.69 1 MET B O 1
ATOM 2230 N N . ALA B 1 2 ? 21.344 22.938 12.273 1 94.88 2 ALA B N 1
ATOM 2231 C CA . ALA B 1 2 ? 20.469 22.359 11.258 1 94.88 2 ALA B CA 1
ATOM 2232 C C . ALA B 1 2 ? 19.5 23.406 10.719 1 94.88 2 ALA B C 1
ATOM 2234 O O . ALA B 1 2 ? 19.062 24.297 11.453 1 94.88 2 ALA B O 1
ATOM 2235 N N . LYS B 1 3 ? 19.234 23.438 9.453 1 97.94 3 LYS B N 1
ATOM 2236 C CA . LYS B 1 3 ? 18.125 24.203 8.891 1 97.94 3 LYS B CA 1
ATOM 2237 C C . LYS B 1 3 ? 16.797 23.719 9.453 1 97.94 3 LYS B C 1
ATOM 2239 O O . LYS B 1 3 ? 16.516 22.516 9.461 1 97.94 3 LYS B O 1
ATOM 2244 N N . LEU B 1 4 ? 16.047 24.641 9.945 1 98.44 4 LEU B N 1
ATOM 2245 C CA . LEU B 1 4 ? 14.711 24.297 10.445 1 98.44 4 LEU B CA 1
ATOM 2246 C C . LEU B 1 4 ? 13.711 24.188 9.297 1 98.44 4 LEU B C 1
ATOM 2248 O O . LEU B 1 4 ? 13.555 25.125 8.523 1 98.44 4 LEU B O 1
ATOM 2252 N N . LEU B 1 5 ? 13.141 23.047 9.125 1 98.75 5 LEU B N 1
ATOM 2253 C CA . LEU B 1 5 ? 12.016 22.875 8.211 1 98.75 5 LEU B CA 1
ATOM 2254 C C . LEU B 1 5 ? 10.719 23.375 8.836 1 98.75 5 LEU B C 1
ATOM 2256 O O . LEU B 1 5 ? 9.977 22.594 9.438 1 98.75 5 LEU B O 1
ATOM 2260 N N . ASP B 1 6 ? 10.43 24.609 8.617 1 98.62 6 ASP B N 1
ATOM 2261 C CA . ASP B 1 6 ? 9.383 25.359 9.305 1 98.62 6 ASP B CA 1
ATOM 2262 C C . ASP B 1 6 ? 8.023 25.125 8.641 1 98.62 6 ASP B C 1
ATOM 2264 O O . ASP B 1 6 ? 7.699 25.766 7.637 1 98.62 6 ASP B O 1
ATOM 2268 N N . GLY B 1 7 ? 7.23 24.266 9.266 1 98.69 7 GLY B N 1
ATOM 2269 C CA . GLY B 1 7 ? 5.93 23.938 8.711 1 98.69 7 GLY B CA 1
ATOM 2270 C C . GLY B 1 7 ? 4.945 25.094 8.766 1 98.69 7 GLY B C 1
ATOM 2271 O O . GLY B 1 7 ? 4.066 25.203 7.906 1 98.69 7 GLY B O 1
ATOM 2272 N N . LYS B 1 8 ? 5.105 25.938 9.742 1 98.38 8 LYS B N 1
ATOM 2273 C CA . LYS B 1 8 ? 4.234 27.109 9.844 1 98.38 8 LYS B CA 1
ATOM 2274 C C . LYS B 1 8 ? 4.449 28.062 8.672 1 98.38 8 LYS B C 1
ATOM 2276 O O . LYS B 1 8 ? 3.484 28.484 8.031 1 98.38 8 LYS B O 1
ATOM 2281 N N . ALA B 1 9 ? 5.707 28.328 8.43 1 98.56 9 ALA B N 1
ATOM 2282 C CA . ALA B 1 9 ? 6.031 29.203 7.312 1 98.56 9 ALA B CA 1
ATOM 2283 C C . ALA B 1 9 ? 5.566 28.609 5.988 1 98.56 9 ALA B C 1
ATOM 2285 O O . ALA B 1 9 ? 4.941 29.312 5.176 1 98.56 9 ALA B O 1
ATOM 2286 N N . CYS B 1 10 ? 5.832 27.328 5.777 1 98.62 10 CYS B N 1
ATOM 2287 C CA . CYS B 1 10 ? 5.441 26.672 4.543 1 98.62 10 CYS B CA 1
ATOM 2288 C C . CYS B 1 10 ? 3.928 26.656 4.383 1 98.62 10 CYS B C 1
ATOM 2290 O O . CYS B 1 10 ? 3.41 26.875 3.287 1 98.62 10 CYS B O 1
ATOM 2292 N N . SER B 1 11 ? 3.215 26.344 5.461 1 98.75 11 SER B N 1
ATOM 2293 C CA . SER B 1 11 ? 1.758 26.297 5.406 1 98.75 11 SER B CA 1
ATOM 2294 C C . SER B 1 11 ? 1.166 27.656 5.047 1 98.75 11 SER B C 1
ATOM 2296 O O . SER B 1 11 ? 0.171 27.734 4.324 1 98.75 11 SER B O 1
ATOM 2298 N N . LYS B 1 12 ? 1.749 28.719 5.547 1 98.62 12 LYS B N 1
ATOM 2299 C CA . LYS B 1 12 ? 1.284 30.078 5.219 1 98.62 12 LYS B CA 1
ATOM 2300 C C . LYS B 1 12 ? 1.476 30.375 3.734 1 98.62 12 LYS B C 1
ATOM 2302 O O . LYS B 1 12 ? 0.637 31.031 3.115 1 98.62 12 LYS B O 1
ATOM 2307 N N . GLU B 1 13 ? 2.602 29.906 3.227 1 98.81 13 GLU B N 1
ATOM 2308 C CA . GLU B 1 13 ? 2.832 30.062 1.794 1 98.81 13 GLU B CA 1
ATOM 2309 C C . GLU B 1 13 ? 1.754 29.344 0.981 1 98.81 13 GLU B C 1
ATOM 2311 O O . GLU B 1 13 ? 1.24 29.891 0.005 1 98.81 13 GLU B O 1
ATOM 2316 N N . ILE B 1 14 ? 1.411 28.141 1.388 1 98.81 14 ILE B N 1
ATOM 2317 C CA . ILE B 1 14 ? 0.392 27.359 0.694 1 98.81 14 ILE B CA 1
ATOM 2318 C C . ILE B 1 14 ? -0.958 28.062 0.798 1 98.81 14 ILE B C 1
ATOM 2320 O O . ILE B 1 14 ? -1.692 28.172 -0.188 1 98.81 14 ILE B O 1
ATOM 2324 N N . GLU B 1 15 ? -1.245 28.578 1.992 1 98.75 15 GLU B N 1
ATOM 2325 C CA . GLU B 1 15 ? -2.504 29.297 2.17 1 98.75 15 GLU B CA 1
ATOM 2326 C C . GLU B 1 15 ? -2.568 30.531 1.274 1 98.75 15 GLU B C 1
ATOM 2328 O O . GLU B 1 15 ? -3.623 30.844 0.72 1 98.75 15 GLU B O 1
ATOM 2333 N N . ALA B 1 16 ? -1.463 31.219 1.144 1 98.81 16 ALA B N 1
ATOM 2334 C CA . ALA B 1 16 ? -1.419 32.406 0.275 1 98.81 16 ALA B CA 1
ATOM 2335 C C . ALA B 1 16 ? -1.694 32 -1.177 1 98.81 16 ALA B C 1
ATOM 2337 O O . ALA B 1 16 ? -2.438 32.719 -1.876 1 98.81 16 ALA B O 1
ATOM 2338 N N . GLU B 1 17 ? -1.09 30.922 -1.614 1 98.81 17 GLU B N 1
ATOM 2339 C CA . GLU B 1 17 ? -1.327 30.422 -2.963 1 98.81 17 GLU B CA 1
ATOM 2340 C C . GLU B 1 17 ? -2.799 30.078 -3.17 1 98.81 17 GLU B C 1
ATOM 2342 O O . GLU B 1 17 ? -3.381 30.406 -4.203 1 98.81 17 GLU B O 1
ATOM 2347 N N . LEU B 1 18 ? -3.404 29.438 -2.18 1 98.75 18 LEU B N 1
ATOM 2348 C CA . LEU B 1 18 ? -4.797 29.016 -2.279 1 98.75 18 LEU B CA 1
ATOM 2349 C C . LEU B 1 18 ? -5.734 30.219 -2.246 1 98.75 18 LEU B C 1
ATOM 2351 O O . LEU B 1 18 ? -6.766 30.219 -2.924 1 98.75 18 LEU B O 1
ATOM 2355 N N . LYS B 1 19 ? -5.402 31.172 -1.429 1 98.19 19 LYS B N 1
ATOM 2356 C CA . LYS B 1 19 ? -6.207 32.375 -1.327 1 98.19 19 LYS B CA 1
ATOM 2357 C C . LYS B 1 19 ? -6.316 33.094 -2.68 1 98.19 19 LYS B C 1
ATOM 2359 O O . LYS B 1 19 ? -7.344 33.688 -2.986 1 98.19 19 LYS B O 1
ATOM 2364 N N . GLU B 1 20 ? -5.293 33 -3.451 1 98.44 20 GLU B N 1
ATOM 2365 C CA . GLU B 1 20 ? -5.293 33.594 -4.793 1 98.44 20 GLU B CA 1
ATOM 2366 C C . GLU B 1 20 ? -6.047 32.688 -5.773 1 98.44 20 GLU B C 1
ATOM 2368 O O . GLU B 1 20 ? -6.73 33.188 -6.672 1 98.44 20 GLU B O 1
ATOM 2373 N N . LEU B 1 21 ? -5.969 31.438 -5.586 1 98.19 21 LEU B N 1
ATOM 2374 C CA . LEU B 1 21 ? -6.504 30.469 -6.539 1 98.19 21 LEU B CA 1
ATOM 2375 C C . LEU B 1 21 ? -8.016 30.328 -6.367 1 98.19 21 LEU B C 1
ATOM 2377 O O . LEU B 1 21 ? -8.75 30.281 -7.355 1 98.19 21 LEU B O 1
ATOM 2381 N N . VAL B 1 22 ? -8.508 30.25 -5.141 1 98.31 22 VAL B N 1
ATOM 2382 C CA . VAL B 1 22 ? -9.867 29.844 -4.824 1 98.31 22 VAL B CA 1
ATOM 2383 C C . VAL B 1 22 ? -10.859 30.781 -5.496 1 98.31 22 VAL B C 1
ATOM 2385 O O . VAL B 1 22 ? -11.828 30.344 -6.113 1 98.31 22 VAL B O 1
ATOM 2388 N N . PRO B 1 23 ? -10.594 32.125 -5.574 1 97.19 23 PRO B N 1
ATOM 2389 C CA . PRO B 1 23 ? -11.547 33.031 -6.211 1 97.19 23 PRO B CA 1
ATOM 2390 C C . PRO B 1 23 ? -11.609 32.844 -7.727 1 97.19 23 PRO B C 1
ATOM 2392 O O . PRO B 1 23 ? -12.555 33.312 -8.367 1 97.19 23 PRO B O 1
ATOM 2395 N N . THR B 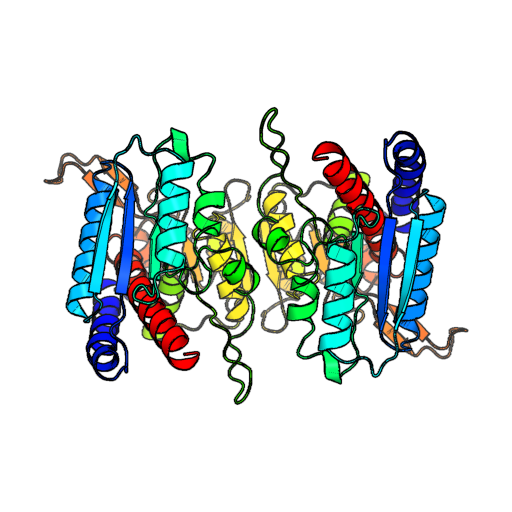1 24 ? -10.617 32.25 -8.281 1 97.12 24 THR B N 1
ATOM 2396 C CA . THR B 1 24 ? -10.57 32.094 -9.734 1 97.12 24 THR B CA 1
ATOM 2397 C C . THR B 1 24 ? -11.383 30.859 -10.156 1 97.12 24 THR B C 1
ATOM 2399 O O . THR B 1 24 ? -11.641 30.656 -11.344 1 97.12 24 THR B O 1
ATOM 2402 N N . LEU B 1 25 ? -11.773 30.062 -9.203 1 96.06 25 LEU B N 1
ATOM 2403 C CA . LEU B 1 25 ? -12.547 28.859 -9.508 1 96.06 25 LEU B CA 1
ATOM 2404 C C . LEU B 1 25 ? -14 29.203 -9.789 1 96.06 25 LEU B C 1
ATOM 2406 O O . LEU B 1 25 ? -14.508 30.219 -9.297 1 96.06 25 LEU B O 1
ATOM 2410 N N . ASN B 1 26 ? -14.688 28.359 -10.562 1 94.38 26 ASN B N 1
ATOM 2411 C CA . ASN B 1 26 ? -16.094 28.562 -10.875 1 94.38 26 ASN B CA 1
ATOM 2412 C C . ASN B 1 26 ? -17 27.984 -9.781 1 94.38 26 ASN B C 1
ATOM 2414 O O . ASN B 1 26 ? -18.219 27.984 -9.922 1 94.38 26 ASN B O 1
ATOM 2418 N N . VAL B 1 27 ? -16.391 27.484 -8.758 1 95.62 27 VAL B N 1
ATOM 2419 C CA . VAL B 1 27 ? -17.094 26.906 -7.621 1 95.62 27 VAL B CA 1
ATOM 2420 C C . VAL B 1 27 ? -16.438 27.359 -6.32 1 95.62 27 VAL B C 1
ATOM 2422 O O . VAL B 1 27 ? -15.242 27.641 -6.289 1 95.62 27 VAL B O 1
ATOM 2425 N N . THR B 1 28 ? -17.234 27.516 -5.293 1 97.06 28 THR B N 1
ATOM 2426 C CA . THR B 1 28 ? -16.688 27.734 -3.959 1 97.06 28 THR B CA 1
ATOM 2427 C C . THR B 1 28 ? -16.469 26.406 -3.246 1 97.06 28 THR B C 1
ATOM 2429 O O . THR B 1 28 ? -17.438 25.719 -2.885 1 97.06 28 THR B O 1
ATOM 2432 N N . PRO B 1 29 ? -15.234 26.031 -3.029 1 98.69 29 PRO B N 1
ATOM 2433 C CA . PRO B 1 29 ? -15 24.766 -2.342 1 98.69 29 PRO B CA 1
ATOM 2434 C C . PRO B 1 29 ? -15.656 24.703 -0.963 1 98.69 29 PRO B C 1
ATOM 2436 O O . PRO B 1 29 ? -15.609 25.688 -0.216 1 98.69 29 PRO B O 1
ATOM 2439 N N . THR B 1 30 ? -16.281 23.656 -0.645 1 98.88 30 THR B N 1
ATOM 2440 C CA . THR B 1 30 ? -16.953 23.438 0.633 1 98.88 30 THR B CA 1
ATOM 2441 C C . THR B 1 30 ? -16.469 22.156 1.294 1 98.88 30 THR B C 1
ATOM 2443 O O . THR B 1 30 ? -16.422 21.094 0.657 1 98.88 30 THR B O 1
ATOM 2446 N N . LEU B 1 31 ? -16.078 22.281 2.566 1 98.88 31 LEU B N 1
ATOM 2447 C CA . LEU B 1 31 ? -15.539 21.156 3.33 1 98.88 31 LEU B CA 1
ATOM 2448 C C . LEU B 1 31 ? -16.422 20.844 4.535 1 98.88 31 LEU B C 1
ATOM 2450 O O . LEU B 1 31 ? -16.609 21.703 5.406 1 98.88 31 LEU B O 1
ATOM 2454 N N . ALA B 1 32 ? -16.984 19.656 4.562 1 98.94 32 ALA B N 1
ATOM 2455 C CA . ALA B 1 32 ? -17.703 19.172 5.734 1 98.94 32 ALA B CA 1
ATOM 2456 C C . ALA B 1 32 ? -16.75 18.531 6.746 1 98.94 32 ALA B C 1
ATOM 2458 O O . ALA B 1 32 ? -16.016 17.609 6.414 1 98.94 32 ALA B O 1
ATOM 2459 N N . LEU B 1 33 ? -16.719 19.062 7.93 1 98.81 33 LEU B N 1
ATOM 2460 C CA . LEU B 1 33 ? -15.93 18.531 9.039 1 98.81 33 LEU B CA 1
ATOM 2461 C C . LEU B 1 33 ? -16.812 17.812 10.047 1 98.81 33 LEU B C 1
ATOM 2463 O O . LEU B 1 33 ? -17.656 18.438 10.695 1 98.81 33 LEU B O 1
ATOM 2467 N N . LEU B 1 34 ? -16.625 16.547 10.156 1 98.81 34 LEU B N 1
ATOM 2468 C CA . LEU B 1 34 ? -17.438 15.742 11.07 1 98.81 34 LEU B CA 1
ATOM 2469 C C . LEU B 1 34 ? -16.688 15.469 12.367 1 98.81 34 LEU B C 1
ATOM 2471 O O . LEU B 1 34 ? -15.68 14.758 12.367 1 98.81 34 LEU B O 1
ATOM 2475 N N . LEU B 1 35 ? -17.156 15.992 13.406 1 98.44 35 LEU B N 1
ATOM 2476 C CA . LEU B 1 35 ? -16.594 15.805 14.742 1 98.44 35 LEU B CA 1
ATOM 2477 C C . LEU B 1 35 ? -17.562 15.008 15.625 1 98.44 35 LEU B C 1
ATOM 2479 O O . LEU B 1 35 ? -18.672 15.453 15.883 1 98.44 35 LEU B O 1
ATOM 2483 N N . VAL B 1 36 ? -17.109 13.828 16.031 1 98.06 36 VAL B N 1
ATOM 2484 C CA . VAL B 1 36 ? -17.938 13 16.906 1 98.06 36 VAL B CA 1
ATOM 2485 C C . VAL B 1 36 ? -17.438 13.078 18.344 1 98.06 36 VAL B C 1
ATOM 2487 O O . VAL B 1 36 ? -16.297 12.695 18.625 1 98.06 36 VAL B O 1
ATOM 2490 N N . GLY B 1 37 ? -18.297 13.516 19.219 1 95 37 GLY B N 1
ATOM 2491 C CA . GLY B 1 37 ? -17.953 13.539 20.625 1 95 37 GLY B CA 1
ATOM 2492 C C . GLY B 1 37 ? -17.359 14.852 21.078 1 95 37 GLY B C 1
ATOM 2493 O O . GLY B 1 37 ? -17.594 15.891 20.453 1 95 37 GLY B O 1
ATOM 2494 N N . THR B 1 38 ? -16.672 14.711 22.266 1 89.44 38 THR B N 1
ATOM 2495 C CA . THR B 1 38 ? -16.281 15.969 22.906 1 89.44 38 THR B CA 1
ATOM 2496 C C . THR B 1 38 ? -14.797 15.969 23.25 1 89.44 38 THR B C 1
ATOM 2498 O O . THR B 1 38 ? -14.352 16.719 24.109 1 89.44 38 THR B O 1
ATOM 2501 N N . ASP B 1 39 ? -14.055 15.117 22.5 1 91.44 39 ASP B N 1
ATOM 2502 C CA . ASP B 1 39 ? -12.617 15.125 22.734 1 91.44 39 ASP B CA 1
ATOM 2503 C C . ASP B 1 39 ? -12.023 16.516 22.5 1 91.44 39 ASP B C 1
ATOM 2505 O O . ASP B 1 39 ? -12.188 17.094 21.422 1 91.44 39 ASP B O 1
ATOM 2509 N N . GLN B 1 40 ? -11.328 17.031 23.469 1 90.38 40 GLN B N 1
ATOM 2510 C CA . GLN B 1 40 ? -10.867 18.406 23.422 1 90.38 40 GLN B CA 1
ATOM 2511 C C . GLN B 1 40 ? -9.828 18.609 22.328 1 90.38 40 GLN B C 1
ATOM 2513 O O . GLN B 1 40 ? -9.805 19.656 21.672 1 90.38 40 GLN B O 1
ATOM 2518 N N . ASP B 1 41 ? -8.93 17.672 22.203 1 88.69 41 ASP B N 1
ATOM 2519 C CA . ASP B 1 41 ? -7.934 17.781 21.141 1 88.69 41 ASP B CA 1
ATOM 2520 C C . ASP B 1 41 ? -8.594 17.797 19.766 1 88.69 41 ASP B C 1
ATOM 2522 O O . ASP B 1 41 ? -8.242 18.609 18.906 1 88.69 41 ASP B O 1
ATOM 2526 N N . SER B 1 42 ? -9.57 16.938 19.547 1 93.75 42 SER B N 1
ATOM 2527 C CA . SER B 1 42 ? -10.305 16.891 18.281 1 93.75 42 SER B CA 1
ATOM 2528 C C . SER B 1 42 ? -11.023 18.203 18 1 93.75 42 SER B C 1
ATOM 2530 O O . SER B 1 42 ? -11 18.703 16.875 1 93.75 42 SER B O 1
ATOM 2532 N N . LYS B 1 43 ? -11.617 18.75 19.031 1 95.38 43 LYS B N 1
ATOM 2533 C CA . LYS B 1 43 ? -12.305 20.016 18.875 1 95.38 43 LYS B CA 1
ATOM 2534 C C . LYS B 1 43 ? -11.336 21.125 18.453 1 95.38 43 LYS B C 1
ATOM 2536 O O . LYS B 1 43 ? -11.648 21.922 17.562 1 95.38 43 LYS B O 1
ATOM 2541 N N . THR B 1 44 ? -10.266 21.125 19.094 1 92.75 44 THR B N 1
ATOM 2542 C CA . THR B 1 44 ? -9.242 22.109 18.75 1 92.75 44 THR B CA 1
ATOM 2543 C C . THR B 1 44 ? -8.812 21.969 17.297 1 92.75 44 THR B C 1
ATOM 2545 O O . THR B 1 44 ? -8.742 22.953 16.562 1 92.75 44 THR B O 1
ATOM 2548 N N . TYR B 1 45 ? -8.531 20.75 16.891 1 93 45 TYR B N 1
ATOM 2549 C CA . TYR B 1 45 ? -8.086 20.516 15.516 1 93 45 TYR B CA 1
ATOM 2550 C C . TYR B 1 45 ? -9.172 20.922 14.523 1 93 45 TYR B C 1
ATOM 2552 O O . TYR B 1 45 ? -8.875 21.484 13.469 1 93 45 TYR B O 1
ATOM 2560 N N . VAL B 1 46 ? -10.398 20.578 14.805 1 97.19 46 VAL B N 1
ATOM 2561 C CA . VAL B 1 46 ? -11.5 20.938 13.922 1 97.19 46 VAL B CA 1
ATOM 2562 C C . VAL B 1 46 ? -11.609 22.453 13.82 1 97.19 46 VAL B C 1
ATOM 2564 O O . VAL B 1 46 ? -11.844 23 12.734 1 97.19 46 VAL B O 1
ATOM 2567 N N . ARG B 1 47 ? -11.438 23.094 14.938 1 96.94 47 ARG B N 1
ATOM 2568 C CA . ARG B 1 47 ? -11.461 24.547 14.93 1 96.94 47 ARG B CA 1
ATOM 2569 C C . ARG B 1 47 ? -10.336 25.109 14.062 1 96.94 47 ARG B C 1
ATOM 2571 O O . ARG B 1 47 ? -10.555 26.047 13.289 1 96.94 47 ARG B O 1
ATOM 2578 N N . LEU B 1 48 ? -9.18 24.562 14.211 1 96.62 48 LEU B N 1
ATOM 2579 C CA . LEU B 1 48 ? -8.047 25 13.398 1 96.62 48 LEU B CA 1
ATOM 2580 C C . LEU B 1 48 ? -8.328 24.781 11.914 1 96.62 48 LEU B C 1
ATOM 2582 O O . LEU B 1 48 ? -8.047 25.672 11.102 1 96.62 48 LEU B O 1
ATOM 2586 N N . LYS B 1 49 ? -8.867 23.641 11.562 1 98.44 49 LYS B N 1
ATOM 2587 C CA . LYS B 1 49 ? -9.219 23.344 10.172 1 98.44 49 LYS B CA 1
ATOM 2588 C C . LYS B 1 49 ? -10.258 24.328 9.648 1 98.44 49 LYS B C 1
ATOM 2590 O O . LYS B 1 49 ? -10.133 24.828 8.531 1 98.44 49 LYS B O 1
ATOM 2595 N N . LYS B 1 50 ? -11.258 24.578 10.492 1 98.69 50 LYS B N 1
ATOM 2596 C CA . LYS B 1 50 ? -12.312 25.531 10.125 1 98.69 50 LYS B CA 1
ATOM 2597 C C . LYS B 1 50 ? -11.727 26.906 9.828 1 98.69 50 LYS B C 1
ATOM 2599 O O . LYS B 1 50 ? -12.023 27.5 8.789 1 98.69 50 LYS B O 1
ATOM 2604 N N . ASN B 1 51 ? -10.922 27.359 10.695 1 98.69 51 ASN B N 1
ATOM 2605 C CA . ASN B 1 51 ? -10.32 28.688 10.539 1 98.69 51 ASN B CA 1
ATOM 2606 C C . ASN B 1 51 ? -9.438 28.75 9.297 1 98.69 51 ASN B C 1
ATOM 2608 O O . ASN B 1 51 ? -9.445 29.766 8.578 1 98.69 51 ASN B O 1
ATOM 2612 N N . ALA B 1 52 ? -8.688 27.734 9.078 1 98.75 52 ALA B N 1
ATOM 2613 C CA . ALA B 1 52 ? -7.824 27.688 7.898 1 98.75 52 ALA B CA 1
ATOM 2614 C C . ALA B 1 52 ? -8.648 27.75 6.617 1 98.75 52 ALA B C 1
ATOM 2616 O O . ALA B 1 52 ? -8.281 28.438 5.668 1 98.75 52 ALA B O 1
ATOM 2617 N N . CYS B 1 53 ? -9.75 27 6.586 1 98.81 53 CYS B N 1
ATOM 2618 C CA . CYS B 1 53 ? -10.664 27.062 5.453 1 98.81 53 CYS B CA 1
ATOM 2619 C C . CYS B 1 53 ? -11.102 28.5 5.176 1 98.81 53 CYS B C 1
ATOM 2621 O O . CYS B 1 53 ? -10.969 28.984 4.051 1 98.81 53 CYS B O 1
ATOM 2623 N N . THR B 1 54 ? -11.5 29.141 6.203 1 98.56 54 THR B N 1
ATOM 2624 C CA . THR B 1 54 ? -12.023 30.5 6.09 1 98.56 54 THR B CA 1
ATOM 2625 C C . THR B 1 54 ? -10.945 31.453 5.578 1 98.56 54 THR B C 1
ATOM 2627 O O . THR B 1 54 ? -11.219 32.312 4.738 1 98.56 54 THR B O 1
ATOM 2630 N N . ARG B 1 55 ? -9.758 31.25 6 1 98.44 55 ARG B N 1
ATOM 2631 C CA . ARG B 1 55 ? -8.664 32.125 5.633 1 98.44 55 ARG B CA 1
ATOM 2632 C C . ARG B 1 55 ? -8.398 32.094 4.133 1 98.44 55 ARG B C 1
ATOM 2634 O O . ARG B 1 55 ? -7.945 33.062 3.541 1 98.44 55 ARG B O 1
ATOM 2641 N N . VAL B 1 56 ? -8.734 30.969 3.465 1 98.69 56 VAL B N 1
ATOM 2642 C CA . VAL B 1 56 ? -8.32 30.828 2.072 1 98.69 56 VAL B CA 1
ATOM 2643 C C . VAL B 1 56 ? -9.547 30.891 1.163 1 98.69 56 VAL B C 1
ATOM 2645 O O . VAL B 1 56 ? -9.43 30.781 -0.06 1 98.69 56 VAL B O 1
ATOM 2648 N N . GLY B 1 57 ? -10.742 30.938 1.738 1 98.62 57 GLY B N 1
ATOM 2649 C CA . GLY B 1 57 ? -11.953 31.094 0.955 1 98.62 57 GLY B CA 1
ATOM 2650 C C . GLY B 1 57 ? -12.711 29.797 0.757 1 98.62 57 GLY B C 1
ATOM 2651 O O . GLY B 1 57 ? -13.594 29.719 -0.097 1 98.62 57 GLY B O 1
ATOM 2652 N N . ILE B 1 58 ? -12.391 28.766 1.511 1 98.81 58 ILE B N 1
ATOM 2653 C CA . ILE B 1 58 ? -13.141 27.516 1.547 1 98.81 58 ILE B CA 1
ATOM 2654 C C . ILE B 1 58 ? -14.266 27.625 2.572 1 98.81 58 ILE B C 1
ATOM 2656 O O . ILE B 1 58 ? -14.07 28.141 3.67 1 98.81 58 ILE B O 1
ATOM 2660 N N . THR B 1 59 ? -15.445 27.188 2.238 1 98.81 59 THR B N 1
ATOM 2661 C CA . THR B 1 59 ? -16.562 27.219 3.17 1 98.81 59 THR B CA 1
ATOM 2662 C C . THR B 1 59 ? -16.531 26 4.082 1 98.81 59 THR B C 1
ATOM 2664 O O . THR B 1 59 ? -16.672 24.859 3.619 1 98.81 59 THR B O 1
ATOM 2667 N N . PRO B 1 60 ? -16.375 26.234 5.336 1 98.75 60 PRO B N 1
ATOM 2668 C CA . PRO B 1 60 ? -16.453 25.109 6.266 1 98.75 60 PRO B CA 1
ATOM 2669 C C . PRO B 1 60 ? -17.875 24.812 6.723 1 98.75 60 PRO B C 1
ATOM 2671 O O . PRO B 1 60 ? -18.656 25.734 6.969 1 98.75 60 PRO B O 1
ATOM 2674 N N . GLN B 1 61 ? -18.234 23.578 6.711 1 98.62 61 GLN B N 1
ATOM 2675 C CA . GLN B 1 61 ? -19.469 23.062 7.312 1 98.62 61 GLN B CA 1
ATOM 2676 C C . GLN B 1 61 ? -19.156 22.125 8.469 1 98.62 61 GLN B C 1
ATOM 2678 O O . GLN B 1 61 ? -18.859 20.938 8.25 1 98.62 61 GLN B O 1
ATOM 2683 N N . VAL B 1 62 ? -19.281 22.625 9.672 1 98.5 62 VAL B N 1
ATOM 2684 C CA . VAL B 1 62 ? -18.906 21.812 10.836 1 98.5 62 VAL B CA 1
ATOM 2685 C C . VAL B 1 62 ? -20.125 21.062 11.367 1 98.5 62 VAL B C 1
ATOM 2687 O O . VAL B 1 62 ? -21.156 21.672 11.633 1 98.5 62 VAL B O 1
ATOM 2690 N N . HIS B 1 63 ? -20 19.766 11.445 1 98.5 63 HIS B N 1
ATOM 2691 C CA . HIS B 1 63 ? -20.984 18.906 12.062 1 98.5 63 HIS B CA 1
ATOM 2692 C C . HIS B 1 63 ? -20.5 18.375 13.406 1 98.5 63 HIS B C 1
ATOM 2694 O O . HIS B 1 63 ? -19.688 17.438 13.445 1 98.5 63 HIS B O 1
ATOM 2700 N N . GLU B 1 64 ? -20.953 18.984 14.438 1 98 64 GLU B N 1
ATOM 2701 C CA . GLU B 1 64 ? -20.688 18.453 15.773 1 98 64 GLU B CA 1
ATOM 2702 C C . GLU B 1 64 ? -21.734 17.406 16.172 1 98 64 GLU B C 1
ATOM 2704 O O . GLU B 1 64 ? -22.906 17.75 16.375 1 98 64 GLU B O 1
ATOM 2709 N N . LEU B 1 65 ? -21.297 16.266 16.297 1 98.56 65 LEU B N 1
ATOM 2710 C CA . LEU B 1 65 ? -22.203 15.141 16.516 1 98.56 65 LEU B CA 1
ATOM 2711 C C . LEU B 1 65 ? -22.047 14.594 17.938 1 98.56 65 LEU B C 1
ATOM 2713 O O . LEU B 1 65 ? -20.969 14.656 18.516 1 98.56 65 LEU B O 1
ATOM 2717 N N . ALA B 1 66 ? -23.125 14.109 18.453 1 97.75 66 ALA B N 1
ATOM 2718 C CA . ALA B 1 66 ? -23.125 13.539 19.797 1 97.75 66 ALA B CA 1
ATOM 2719 C C . ALA B 1 66 ? -22.203 12.32 19.875 1 97.75 66 ALA B C 1
ATOM 2721 O O . ALA B 1 66 ? -22.141 11.531 18.938 1 97.75 66 ALA B O 1
ATOM 2722 N N . GLU B 1 67 ? -21.562 12.203 20.969 1 97 67 GLU B N 1
ATOM 2723 C CA . GLU B 1 67 ? -20.688 11.055 21.203 1 97 67 GLU B CA 1
ATOM 2724 C C . GLU B 1 67 ? -21.453 9.742 21.047 1 97 67 GLU B C 1
ATOM 2726 O O . GLU B 1 67 ? -20.891 8.727 20.641 1 97 67 GLU B O 1
ATOM 2731 N N . SER B 1 68 ? -22.766 9.789 21.312 1 97.31 68 SER B N 1
ATOM 2732 C CA . SER B 1 68 ? -23.609 8.594 21.359 1 97.31 68 SER B CA 1
ATOM 2733 C C . SER B 1 68 ? -24.141 8.25 19.969 1 97.31 68 SER B C 1
ATOM 2735 O O . SER B 1 68 ? -24.875 7.273 19.812 1 97.31 68 SER B O 1
ATOM 2737 N N . ILE B 1 69 ? -23.766 9.031 19 1 97.94 69 ILE B N 1
ATOM 2738 C CA . ILE B 1 69 ? -24.281 8.766 17.672 1 97.94 69 ILE B CA 1
ATOM 2739 C C . ILE B 1 69 ? -24 7.316 17.281 1 97.94 69 ILE B C 1
ATOM 2741 O O . ILE B 1 69 ? -22.922 6.789 17.578 1 97.94 69 ILE B O 1
ATOM 2745 N N . GLU B 1 70 ? -24.984 6.719 16.625 1 97.75 70 GLU B N 1
ATOM 2746 C CA . GLU B 1 70 ? -24.844 5.32 16.234 1 97.75 70 GLU B CA 1
ATOM 2747 C C . GLU B 1 70 ? -24.219 5.207 14.836 1 97.75 70 GLU B C 1
ATOM 2749 O O . GLU B 1 70 ? -24.281 6.148 14.047 1 97.75 70 GLU B O 1
ATOM 2754 N N . PHE B 1 71 ? -23.672 4.059 14.609 1 98 71 PHE B N 1
ATOM 2755 C CA . PHE B 1 71 ? -23.016 3.766 13.336 1 98 71 PHE B CA 1
ATOM 2756 C C . PHE B 1 71 ? -23.938 4.105 12.172 1 98 71 PHE B C 1
ATOM 2758 O O . PHE B 1 71 ? -23.531 4.816 11.242 1 98 71 PHE B O 1
ATOM 2765 N N . ALA B 1 72 ? -25.141 3.627 12.18 1 98.19 72 ALA B N 1
ATOM 2766 C CA . ALA B 1 72 ? -26.094 3.789 11.078 1 98.19 72 ALA B CA 1
ATOM 2767 C C . ALA B 1 72 ? -26.375 5.266 10.82 1 98.19 72 ALA B C 1
ATOM 2769 O O . ALA B 1 72 ? -26.5 5.684 9.664 1 98.19 72 ALA B O 1
ATOM 2770 N N . GLU B 1 73 ? -26.516 6 11.883 1 98.44 73 GLU B N 1
ATOM 2771 C CA . GLU B 1 73 ? -26.781 7.426 11.766 1 98.44 73 GLU B CA 1
ATOM 2772 C C . GLU B 1 73 ? -25.594 8.172 11.156 1 98.44 73 GLU B C 1
ATOM 2774 O O . GLU B 1 73 ? -25.766 9.023 10.289 1 98.44 73 GLU B O 1
ATOM 2779 N N . LEU B 1 74 ? -24.422 7.887 11.68 1 98.56 74 LEU B N 1
ATOM 2780 C CA . LEU B 1 74 ? -23.219 8.508 11.148 1 98.56 74 LEU B CA 1
ATOM 2781 C C . LEU B 1 74 ? -23.016 8.133 9.68 1 98.56 74 LEU B C 1
ATOM 2783 O O . LEU B 1 74 ? -22.703 8.992 8.859 1 98.56 74 LEU B O 1
ATOM 2787 N N . LEU B 1 75 ? -23.219 6.879 9.344 1 98.62 75 LEU B N 1
ATOM 2788 C CA . LEU B 1 75 ? -23.109 6.406 7.969 1 98.62 75 LEU B CA 1
ATOM 2789 C C . LEU B 1 75 ? -24.109 7.141 7.07 1 98.62 75 LEU B C 1
ATOM 2791 O O . LEU B 1 75 ? -23.75 7.555 5.961 1 98.62 75 LEU B O 1
ATOM 2795 N N . ALA B 1 76 ? -25.312 7.305 7.535 1 98.69 76 ALA B N 1
ATOM 2796 C CA . ALA B 1 76 ? -26.344 8.008 6.773 1 98.69 76 ALA B CA 1
ATOM 2797 C C . ALA B 1 76 ? -25.922 9.461 6.516 1 98.69 76 ALA B C 1
ATOM 2799 O O . ALA B 1 76 ? -26.156 9.992 5.43 1 98.69 76 ALA B O 1
ATOM 2800 N N . LEU B 1 77 ? -25.391 10.062 7.531 1 98.75 77 LEU B N 1
ATOM 2801 C CA . LEU B 1 77 ? -24.906 11.43 7.367 1 98.75 77 LEU B CA 1
ATOM 2802 C C . LEU B 1 77 ? -23.812 11.5 6.305 1 98.75 77 LEU B C 1
ATOM 2804 O O . LEU B 1 77 ? -23.859 12.367 5.426 1 98.75 77 LEU B O 1
ATOM 2808 N N . ILE B 1 78 ? -22.844 10.617 6.332 1 98.88 78 ILE B N 1
ATOM 2809 C CA . ILE B 1 78 ? -21.766 10.57 5.348 1 98.88 78 ILE B CA 1
ATOM 2810 C C . ILE B 1 78 ? -22.359 10.391 3.949 1 98.88 78 ILE B C 1
ATOM 2812 O O . ILE B 1 78 ? -21.969 11.086 3.01 1 98.88 78 ILE B O 1
ATOM 2816 N N . GLN B 1 79 ? -23.312 9.508 3.846 1 98.69 79 GLN B N 1
ATOM 2817 C CA . GLN B 1 79 ? -23.938 9.25 2.559 1 98.69 79 GLN B CA 1
ATOM 2818 C C . GLN B 1 79 ? -24.672 10.484 2.043 1 98.69 79 GLN B C 1
ATOM 2820 O O . GLN B 1 79 ? -24.641 10.781 0.848 1 98.69 79 GLN B O 1
ATOM 2825 N N . SER B 1 80 ? -25.375 11.141 2.963 1 98.75 80 SER B N 1
ATOM 2826 C CA . SER B 1 80 ? -26.062 12.367 2.578 1 98.75 80 SER B CA 1
ATOM 2827 C C . SER B 1 80 ? -25.078 13.422 2.072 1 98.75 80 SER B C 1
ATOM 2829 O O . SER B 1 80 ? -25.375 14.125 1.105 1 98.75 80 SER B O 1
ATOM 2831 N N . LEU B 1 81 ? -23.953 13.516 2.691 1 98.81 81 LEU B N 1
ATOM 2832 C CA . LEU B 1 81 ? -22.922 14.477 2.285 1 98.81 81 LEU B CA 1
ATOM 2833 C C . LEU B 1 81 ? -22.281 14.055 0.968 1 98.81 81 LEU B C 1
ATOM 2835 O O . LEU B 1 81 ? -21.953 14.906 0.137 1 98.81 81 LEU B O 1
ATOM 2839 N N . ASN B 1 82 ? -22.125 12.797 0.769 1 98.69 82 ASN B N 1
ATOM 2840 C CA . ASN B 1 82 ? -21.656 12.281 -0.514 1 98.69 82 ASN B CA 1
ATOM 2841 C C . ASN B 1 82 ? -22.562 12.727 -1.659 1 98.69 82 ASN B C 1
ATOM 2843 O O . ASN B 1 82 ? -22.078 13.047 -2.748 1 98.69 82 ASN B O 1
ATOM 2847 N N . ALA B 1 83 ? -23.797 12.75 -1.403 1 98.19 83 ALA B N 1
ATOM 2848 C CA . ALA B 1 83 ? -24.797 13.016 -2.436 1 98.19 83 ALA B CA 1
ATOM 2849 C C . ALA B 1 83 ? -25.016 14.516 -2.621 1 98.19 83 ALA B C 1
ATOM 2851 O O . ALA B 1 83 ? -25.656 14.938 -3.582 1 98.19 83 ALA B O 1
ATOM 2852 N N . ASP B 1 84 ? -24.578 15.336 -1.695 1 98.12 84 ASP B N 1
ATOM 2853 C CA . ASP B 1 84 ? -24.766 16.781 -1.736 1 98.12 84 ASP B CA 1
ATOM 2854 C C . ASP B 1 84 ? -23.766 17.438 -2.67 1 98.12 84 ASP B C 1
ATOM 2856 O O . ASP B 1 84 ? -22.578 17.562 -2.332 1 98.12 84 ASP B O 1
ATOM 2860 N N . ASN B 1 85 ? -24.172 17.938 -3.768 1 96.75 85 ASN B N 1
ATOM 2861 C CA . ASN B 1 85 ? -23.297 18.5 -4.793 1 96.75 85 ASN B CA 1
ATOM 2862 C C . ASN B 1 85 ? -22.656 19.797 -4.332 1 96.75 85 ASN B C 1
ATOM 2864 O O . ASN B 1 85 ? -21.703 20.281 -4.953 1 96.75 85 ASN B O 1
ATOM 2868 N N . SER B 1 86 ? -23.203 20.344 -3.25 1 97.19 86 SER B N 1
ATOM 2869 C CA . SER B 1 86 ? -22.625 21.578 -2.748 1 97.19 86 SER B CA 1
ATOM 2870 C C . SER B 1 86 ? -21.438 21.312 -1.825 1 97.19 86 SER B C 1
ATOM 2872 O O . SER B 1 86 ? -20.703 22.234 -1.466 1 97.19 86 SER B O 1
ATOM 2874 N N . VAL B 1 87 ? -21.25 20.062 -1.431 1 98.62 87 VAL B N 1
ATOM 2875 C CA . VAL B 1 87 ? -20.141 19.641 -0.581 1 98.62 87 VAL B CA 1
ATOM 2876 C C . VAL B 1 87 ? -19.047 19 -1.432 1 98.62 87 VAL B C 1
ATOM 2878 O O . VAL B 1 87 ? -19.312 18.062 -2.201 1 98.62 87 VAL B O 1
ATOM 2881 N N . HIS B 1 88 ? -17.797 19.453 -1.255 1 98.69 88 HIS B N 1
ATOM 2882 C CA . HIS B 1 88 ? -16.734 19 -2.139 1 98.69 88 HIS B CA 1
ATOM 2883 C C . HIS B 1 88 ? -15.734 18.125 -1.389 1 98.69 88 HIS B C 1
ATOM 2885 O O . HIS B 1 88 ? -14.969 17.375 -2.006 1 98.69 88 HIS B O 1
ATOM 2891 N N . GLY B 1 89 ? -15.664 18.266 -0.138 1 98.81 89 GLY B N 1
ATOM 2892 C CA . GLY B 1 89 ? -14.812 17.469 0.719 1 98.81 89 GLY B CA 1
ATOM 2893 C C . GLY B 1 89 ? -15.484 17.031 2.01 1 98.81 89 GLY B C 1
ATOM 2894 O O . GLY B 1 89 ? -16.312 17.766 2.551 1 98.81 89 GLY B O 1
ATOM 2895 N N . ILE B 1 90 ? -15.156 15.914 2.496 1 98.94 90 ILE B N 1
ATOM 2896 C CA . ILE B 1 90 ? -15.641 15.391 3.77 1 98.94 90 ILE B CA 1
ATOM 2897 C C . ILE B 1 90 ? -14.461 14.898 4.605 1 98.94 90 ILE B C 1
ATOM 2899 O O . ILE B 1 90 ? -13.609 14.156 4.113 1 98.94 90 ILE B O 1
ATOM 2903 N N . LEU B 1 91 ? -14.344 15.375 5.793 1 98.81 91 LEU B N 1
ATOM 2904 C CA . LEU B 1 91 ? -13.336 14.891 6.734 1 98.81 91 LEU B CA 1
ATOM 2905 C C . LEU B 1 91 ? -13.992 14.375 8.008 1 98.81 91 LEU B C 1
ATOM 2907 O O . LEU B 1 91 ? -14.727 15.109 8.68 1 98.81 91 LEU B O 1
ATOM 2911 N N . LEU B 1 92 ? -13.836 13.133 8.266 1 98.62 92 LEU B N 1
ATOM 2912 C CA . LEU B 1 92 ? -14.219 12.531 9.539 1 98.62 92 LEU B CA 1
ATOM 2913 C C . LEU B 1 92 ? -13.086 12.633 10.555 1 98.62 92 LEU B C 1
ATOM 2915 O O . LEU B 1 92 ? -12.055 11.961 10.406 1 98.62 92 LEU B O 1
ATOM 2919 N N . GLN B 1 93 ? -13.281 13.445 11.516 1 97.94 93 GLN B N 1
ATOM 2920 C CA . GLN B 1 93 ? -12.227 13.688 12.5 1 97.94 93 GLN B CA 1
ATOM 2921 C C . GLN B 1 93 ? -11.992 12.453 13.367 1 97.94 93 GLN B C 1
ATOM 2923 O O . GLN B 1 93 ? -12.938 11.891 13.922 1 97.94 93 GLN B O 1
ATOM 2928 N N . LEU B 1 94 ? -10.781 12.062 13.43 1 95.62 94 LEU B N 1
ATOM 2929 C CA . LEU B 1 94 ? -10.375 10.969 14.297 1 95.62 94 LEU B CA 1
ATOM 2930 C C . LEU B 1 94 ? -9.703 11.5 15.562 1 95.62 94 LEU B C 1
ATOM 2932 O O . LEU B 1 94 ? -9.172 12.609 15.57 1 95.62 94 LEU B O 1
ATOM 2936 N N . PRO B 1 95 ? -9.727 10.68 16.672 1 95.06 95 PRO B N 1
ATOM 2937 C CA . PRO B 1 95 ? -10.312 9.344 16.797 1 95.06 95 PRO B CA 1
ATOM 2938 C C . PRO B 1 95 ? -11.82 9.375 17.016 1 95.06 95 PRO B C 1
ATOM 2940 O O . PRO B 1 95 ? -12.367 10.398 17.453 1 95.06 95 PRO B O 1
ATOM 2943 N N . LEU B 1 96 ? -12.445 8.312 16.734 1 97.12 96 LEU B N 1
ATOM 2944 C CA . LEU B 1 96 ? -13.859 8.117 17.016 1 97.12 96 LEU B CA 1
ATOM 2945 C C . LEU B 1 96 ? -14.07 7.574 18.422 1 97.12 96 LEU B C 1
ATOM 2947 O O . LEU B 1 96 ? -13.156 7.004 19.016 1 97.12 96 LEU B O 1
ATOM 2951 N N . PRO B 1 97 ? -15.266 7.832 18.938 1 96.12 97 PRO B N 1
ATOM 2952 C CA . PRO B 1 97 ? -15.57 7.203 20.234 1 96.12 97 PRO B CA 1
ATOM 2953 C C . PRO B 1 97 ? -15.422 5.684 20.188 1 96.12 97 PRO B C 1
ATOM 2955 O O . PRO B 1 97 ? -15.477 5.082 19.109 1 96.12 97 PRO B O 1
ATOM 2958 N N . ASP B 1 98 ? -15.32 5.055 21.297 1 94.56 98 ASP B N 1
ATOM 2959 C CA . ASP B 1 98 ? -14.969 3.646 21.453 1 94.56 98 ASP B CA 1
ATOM 2960 C C . ASP B 1 98 ? -15.953 2.75 20.719 1 94.56 98 ASP B C 1
ATOM 2962 O O . ASP B 1 98 ? -15.555 1.808 20.031 1 94.56 98 ASP B O 1
ATOM 2966 N N . HIS B 1 99 ? -17.219 3.072 20.891 1 94.88 99 HIS B N 1
ATOM 2967 C CA . HIS B 1 99 ? -18.234 2.191 20.312 1 94.88 99 HIS B CA 1
ATOM 2968 C C . HIS B 1 99 ? -18.203 2.229 18.797 1 94.88 99 HIS B C 1
ATOM 2970 O O . HIS B 1 99 ? -18.797 1.368 18.141 1 94.88 99 HIS B O 1
ATOM 2976 N N . LEU B 1 100 ? -17.484 3.246 18.203 1 96.19 100 LEU B N 1
ATOM 2977 C CA . LEU B 1 100 ? -17.391 3.363 16.75 1 96.19 100 LEU B CA 1
ATOM 2978 C C . LEU B 1 100 ? -16.016 2.953 16.25 1 96.19 100 LEU B C 1
ATOM 2980 O O . LEU B 1 100 ? -15.781 2.8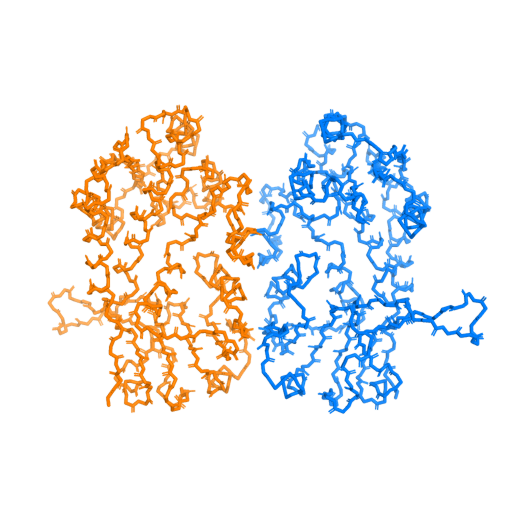83 15.047 1 96.19 100 LEU B O 1
ATOM 2984 N N . LYS B 1 101 ? -15.164 2.656 17.141 1 93.88 101 LYS B N 1
ATOM 2985 C CA . LYS B 1 101 ? -13.773 2.381 16.797 1 93.88 101 LYS B CA 1
ATOM 2986 C C . LYS B 1 101 ? -13.664 1.178 15.867 1 93.88 101 LYS B C 1
ATOM 2988 O O . LYS B 1 101 ? -12.859 1.182 14.93 1 93.88 101 LYS B O 1
ATOM 2993 N N . LEU B 1 102 ? -14.523 0.193 16.125 1 90.75 102 LEU B N 1
ATOM 2994 C CA . LEU B 1 102 ? -14.484 -1.035 15.344 1 90.75 102 LEU B CA 1
ATOM 2995 C C . LEU B 1 102 ? -14.969 -0.786 13.914 1 90.75 102 LEU B C 1
ATOM 2997 O O . LEU B 1 102 ? -14.719 -1.594 13.023 1 90.75 102 LEU B O 1
ATOM 3001 N N . HIS B 1 103 ? -15.648 0.389 13.711 1 94 103 HIS B N 1
ATOM 3002 C CA . HIS B 1 103 ? -16.219 0.7 12.406 1 94 103 HIS B CA 1
ATOM 3003 C C . HIS B 1 103 ? -15.461 1.824 11.719 1 94 103 HIS B C 1
ATOM 3005 O O . HIS B 1 103 ? -15.906 2.35 10.695 1 94 103 HIS B O 1
ATOM 3011 N N . GLU B 1 104 ? -14.383 2.168 12.234 1 94.69 104 GLU B N 1
ATOM 3012 C CA . GLU B 1 104 ? -13.625 3.316 11.742 1 94.69 104 GLU B CA 1
ATOM 3013 C C . GLU B 1 104 ? -13.266 3.148 10.266 1 94.69 104 GLU B C 1
ATOM 3015 O O . GLU B 1 104 ? -13.508 4.047 9.453 1 94.69 104 GLU B O 1
ATOM 3020 N N . GLU B 1 105 ? -12.711 2.016 9.922 1 92.06 105 GLU B N 1
ATOM 3021 C CA . GLU B 1 105 ? -12.328 1.769 8.531 1 92.06 105 GLU B CA 1
ATOM 3022 C C . GLU B 1 105 ? -13.531 1.839 7.602 1 92.06 105 GLU B C 1
ATOM 3024 O O . GLU B 1 105 ? -13.453 2.424 6.52 1 92.06 105 GLU B O 1
ATOM 3029 N N . GLU B 1 106 ? -14.602 1.179 8.008 1 94.12 106 GLU B N 1
ATOM 3030 C CA . GLU B 1 106 ? -15.828 1.178 7.219 1 94.12 106 GLU B CA 1
ATOM 3031 C C . GLU B 1 106 ? -16.344 2.598 6.996 1 94.12 106 GLU B C 1
ATOM 3033 O O . GLU B 1 106 ? -16.781 2.941 5.895 1 94.12 106 GLU B O 1
ATOM 3038 N N . LEU B 1 107 ? -16.281 3.361 8.031 1 97.75 107 LEU B N 1
ATOM 3039 C CA . LEU B 1 107 ? -16.766 4.734 7.953 1 97.75 107 LEU B CA 1
ATOM 3040 C C . LEU B 1 107 ? -15.867 5.574 7.047 1 97.75 107 LEU B C 1
ATOM 3042 O O . LEU B 1 107 ? -16.359 6.379 6.254 1 97.75 107 LEU B O 1
ATOM 3046 N N . LEU B 1 108 ? -14.594 5.402 7.156 1 96.94 108 LEU B N 1
ATOM 3047 C CA . LEU B 1 108 ? -13.664 6.105 6.273 1 96.94 108 LEU B CA 1
ATOM 3048 C C . LEU B 1 108 ? -13.883 5.699 4.82 1 96.94 108 LEU B C 1
ATOM 3050 O O . LEU B 1 108 ? -13.852 6.547 3.926 1 96.94 108 LEU B O 1
ATOM 3054 N N . GLU B 1 109 ? -14.164 4.449 4.57 1 95.62 109 GLU B N 1
ATOM 3055 C CA . GLU B 1 109 ? -14.406 3.934 3.227 1 95.62 109 GLU B CA 1
ATOM 3056 C C . GLU B 1 109 ? -15.734 4.434 2.672 1 95.62 109 GLU B C 1
ATOM 3058 O O . GLU B 1 109 ? -15.953 4.418 1.46 1 95.62 109 GLU B O 1
ATOM 3063 N N . ALA B 1 110 ? -16.641 4.805 3.609 1 97.75 110 ALA B N 1
ATOM 3064 C CA . ALA B 1 110 ? -17.953 5.27 3.199 1 97.75 110 ALA B CA 1
ATOM 3065 C C . ALA B 1 110 ? -17.875 6.672 2.594 1 97.75 110 ALA B C 1
ATOM 3067 O O . ALA B 1 110 ? -18.797 7.105 1.896 1 97.75 110 ALA B O 1
ATOM 3068 N N . VAL B 1 111 ? -16.828 7.379 2.951 1 98.5 111 VAL B N 1
ATOM 3069 C CA . VAL B 1 111 ? -16.625 8.672 2.307 1 98.5 111 VAL B CA 1
ATOM 3070 C C . VAL B 1 111 ? -16.234 8.461 0.842 1 98.5 111 VAL B C 1
ATOM 3072 O O . VAL B 1 111 ? -15.297 7.73 0.539 1 98.5 111 VAL B O 1
ATOM 3075 N N . SER B 1 112 ? -16.984 9.117 -0.073 1 98 112 SER B N 1
ATOM 3076 C CA . SER B 1 112 ? -16.656 9.008 -1.49 1 98 112 SER B CA 1
ATOM 3077 C C . SER B 1 112 ? -15.188 9.359 -1.748 1 98 112 SER B C 1
ATOM 3079 O O . SER B 1 112 ? -14.695 10.375 -1.249 1 98 112 SER B O 1
ATOM 3081 N N . PRO B 1 113 ? -14.453 8.539 -2.561 1 96.94 113 PRO B N 1
ATOM 3082 C CA . PRO B 1 113 ? -13.07 8.891 -2.889 1 96.94 113 PRO B CA 1
ATOM 3083 C C . PRO B 1 113 ? -12.945 10.273 -3.533 1 96.94 113 PRO B C 1
ATOM 3085 O O . PRO B 1 113 ? -11.891 10.906 -3.447 1 96.94 113 PRO B O 1
ATOM 3088 N N . LEU B 1 114 ? -14.023 10.727 -4.129 1 97.44 114 LEU B N 1
ATOM 3089 C CA . LEU B 1 114 ? -14.008 12.016 -4.805 1 97.44 114 LEU B CA 1
ATOM 3090 C C . LEU B 1 114 ? -14.133 13.156 -3.799 1 97.44 114 LEU B C 1
ATOM 3092 O O . LEU B 1 114 ? -13.922 14.32 -4.145 1 97.44 114 LEU B O 1
ATOM 3096 N N . LYS B 1 115 ? -14.477 12.82 -2.537 1 98.62 115 LYS B N 1
ATOM 3097 C CA . LYS B 1 115 ? -14.664 13.844 -1.513 1 98.62 115 LYS B CA 1
ATOM 3098 C C . LYS B 1 115 ? -13.797 13.555 -0.291 1 98.62 115 LYS B C 1
ATOM 3100 O O . LYS B 1 115 ? -13.914 14.234 0.733 1 98.62 115 LYS B O 1
ATOM 3105 N N . ASP B 1 116 ? -12.961 12.57 -0.388 1 98.62 116 ASP B N 1
ATOM 3106 C CA . ASP B 1 116 ? -12.102 12.164 0.72 1 98.62 116 ASP B CA 1
ATOM 3107 C C . ASP B 1 116 ? -10.875 13.07 0.819 1 98.62 116 ASP B C 1
ATOM 3109 O O . ASP B 1 116 ? -9.758 12.648 0.495 1 98.62 116 ASP B O 1
ATOM 3113 N N . VAL B 1 117 ? -11.023 14.141 1.408 1 98.81 117 VAL B N 1
ATOM 3114 C CA . VAL B 1 117 ? -10 15.188 1.365 1 98.81 117 VAL B CA 1
ATOM 3115 C C . VAL B 1 117 ? -8.875 14.844 2.334 1 98.81 117 VAL B C 1
ATOM 3117 O O . VAL B 1 117 ? -7.801 15.453 2.293 1 98.81 117 VAL B O 1
ATOM 3120 N N . ASP B 1 118 ? -9.125 13.875 3.215 1 98.25 118 ASP B N 1
ATOM 3121 C CA . ASP B 1 118 ? -8.055 13.414 4.09 1 98.25 118 ASP B CA 1
ATOM 3122 C C . ASP B 1 118 ? -7.195 12.359 3.395 1 98.25 118 ASP B C 1
ATOM 3124 O O . ASP B 1 118 ? -6.129 12 3.893 1 98.25 118 ASP B O 1
ATOM 3128 N N . GLY B 1 119 ? -7.617 11.875 2.26 1 97.94 119 GLY B N 1
ATOM 3129 C CA . GLY B 1 119 ? -6.867 10.969 1.41 1 97.94 119 GLY B CA 1
ATOM 3130 C C . GLY B 1 119 ? -6.719 9.578 2.004 1 97.94 119 GLY B C 1
ATOM 3131 O O . GLY B 1 119 ? -5.723 8.898 1.764 1 97.94 119 GLY B O 1
ATOM 3132 N N . LEU B 1 120 ? -7.707 9.172 2.814 1 97 120 LEU B N 1
ATOM 3133 C CA . LEU B 1 120 ? -7.52 7.941 3.582 1 97 120 LEU B CA 1
ATOM 3134 C C . LEU B 1 120 ? -8.297 6.789 2.959 1 97 120 LEU B C 1
ATOM 3136 O O . LEU B 1 120 ? -8.203 5.648 3.42 1 97 120 LEU B O 1
ATOM 3140 N N . HIS B 1 121 ? -9.062 7.082 1.868 1 96.25 121 HIS B N 1
ATOM 3141 C CA . HIS B 1 121 ? -9.797 6.031 1.169 1 96.25 121 HIS B CA 1
ATOM 3142 C C . HIS B 1 121 ? -8.844 5.035 0.521 1 96.25 121 HIS B C 1
ATOM 3144 O O . HIS B 1 121 ? -7.805 5.422 -0.024 1 96.25 121 HIS B O 1
ATOM 3150 N N . SER B 1 122 ? -9.227 3.766 0.52 1 94.25 122 SER B N 1
ATOM 3151 C CA . SER B 1 122 ? -8.398 2.707 -0.053 1 94.25 122 SER B CA 1
ATOM 3152 C C . SER B 1 122 ? -8.102 2.975 -1.523 1 94.25 122 SER B C 1
ATOM 3154 O O . SER B 1 122 ? -7.035 2.604 -2.023 1 94.25 122 SER B O 1
ATOM 3156 N N . HIS B 1 123 ? -8.977 3.635 -2.152 1 93.25 123 HIS B N 1
ATOM 3157 C CA . HIS B 1 123 ? -8.797 4 -3.553 1 93.25 123 HIS B CA 1
ATOM 3158 C C . HIS B 1 123 ? -7.527 4.82 -3.752 1 93.25 123 HIS B C 1
ATOM 3160 O O . HIS B 1 123 ? -6.785 4.598 -4.711 1 93.25 123 HIS B O 1
ATOM 3166 N N . HIS B 1 124 ? -7.328 5.727 -2.875 1 96.06 124 HIS B N 1
ATOM 3167 C CA . HIS B 1 124 ? -6.137 6.566 -2.977 1 96.06 124 HIS B CA 1
ATOM 3168 C C . HIS B 1 124 ? -4.887 5.797 -2.562 1 96.06 124 HIS B C 1
ATOM 3170 O O . HIS B 1 124 ? -3.852 5.879 -3.23 1 96.06 124 HIS B O 1
ATOM 3176 N N . PHE B 1 125 ? -5.027 5.02 -1.525 1 97.19 125 PHE B N 1
ATOM 3177 C CA . PHE B 1 125 ? -3.896 4.262 -1.005 1 97.19 125 PHE B CA 1
ATOM 3178 C C . PHE B 1 125 ? -3.291 3.377 -2.09 1 97.19 125 PHE B C 1
ATOM 3180 O O . PHE B 1 125 ? -2.07 3.342 -2.26 1 97.19 125 PHE B O 1
ATOM 3187 N N . ALA B 1 126 ? -4.109 2.729 -2.814 1 95.25 126 ALA B N 1
ATOM 3188 C CA . ALA B 1 126 ? -3.678 1.746 -3.805 1 95.25 126 ALA B CA 1
ATOM 3189 C C . ALA B 1 126 ? -2.922 2.416 -4.949 1 95.25 126 ALA B C 1
ATOM 3191 O O . ALA B 1 126 ? -2.281 1.741 -5.758 1 95.25 126 ALA B O 1
ATOM 3192 N N . ARG B 1 127 ? -2.906 3.746 -4.988 1 94.81 127 ARG B N 1
ATOM 3193 C CA . ARG B 1 127 ? -2.35 4.453 -6.137 1 94.81 127 ARG B CA 1
ATOM 3194 C C . ARG B 1 127 ? -1.221 5.387 -5.707 1 94.81 127 ARG B C 1
ATOM 3196 O O . ARG B 1 127 ? -0.731 6.184 -6.512 1 94.81 127 ARG B O 1
ATOM 3203 N N . LEU B 1 128 ? -0.815 5.297 -4.461 1 97.25 128 LEU B N 1
ATOM 3204 C CA . LEU B 1 128 ? 0.138 6.246 -3.895 1 97.25 128 LEU B CA 1
ATOM 3205 C C . LEU B 1 128 ? 1.536 6.012 -4.457 1 97.25 128 LEU B C 1
ATOM 3207 O O . LEU B 1 128 ? 2.367 6.922 -4.465 1 97.25 128 LEU B O 1
ATOM 3211 N N . ALA B 1 129 ? 1.844 4.793 -4.902 1 95.94 129 ALA B N 1
ATOM 3212 C CA . ALA B 1 129 ? 3.188 4.492 -5.391 1 95.94 129 ALA B CA 1
ATOM 3213 C C . ALA B 1 129 ? 3.307 4.781 -6.883 1 95.94 129 ALA B C 1
ATOM 3215 O O . ALA B 1 129 ? 4.375 4.609 -7.473 1 95.94 129 ALA B O 1
ATOM 3216 N N . GLU B 1 130 ? 2.191 5.156 -7.523 1 88.94 130 GLU B N 1
ATOM 3217 C CA . GLU B 1 130 ? 2.221 5.504 -8.938 1 88.94 130 GLU B CA 1
ATOM 3218 C C . GLU B 1 130 ? 2.887 6.859 -9.164 1 88.94 130 GLU B C 1
ATOM 3220 O O . GLU B 1 130 ? 2.646 7.809 -8.414 1 88.94 130 GLU B O 1
ATOM 3225 N N . PRO B 1 131 ? 3.77 6.82 -10.133 1 76.31 131 PRO B N 1
ATOM 3226 C CA . PRO B 1 131 ? 4.355 8.133 -10.422 1 76.31 131 PRO B CA 1
ATOM 3227 C C . PRO B 1 131 ? 3.316 9.156 -10.883 1 76.31 131 PRO B C 1
ATOM 3229 O O . PRO B 1 131 ? 2.273 8.773 -11.422 1 76.31 131 PRO B O 1
ATOM 3232 N N . GLU B 1 132 ? 3.486 10.336 -10.484 1 65.12 132 GLU B N 1
ATOM 3233 C CA . GLU B 1 132 ? 2.578 11.383 -10.945 1 65.12 132 GLU B CA 1
ATOM 3234 C C . GLU B 1 132 ? 2.504 11.422 -12.469 1 65.12 132 GLU B C 1
ATOM 3236 O O . GLU B 1 132 ? 3.529 11.344 -13.148 1 65.12 132 GLU B O 1
ATOM 3241 N N . LYS B 1 133 ? 1.355 10.914 -12.992 1 55.41 133 LYS B N 1
ATOM 3242 C CA . LYS B 1 133 ? 1.165 10.859 -14.438 1 55.41 133 LYS B CA 1
ATOM 3243 C C . LYS B 1 133 ? 1.186 12.258 -15.047 1 55.41 133 LYS B C 1
ATOM 3245 O O . LYS B 1 133 ? 0.444 13.141 -14.609 1 55.41 133 LYS B O 1
ATOM 3250 N N . GLU B 1 134 ? 2.334 12.836 -15.445 1 49.22 134 GLU B N 1
ATOM 3251 C CA . GLU B 1 134 ? 2.379 14.133 -16.109 1 49.22 134 GLU B CA 1
ATOM 3252 C C . GLU B 1 134 ? 1.633 14.102 -17.438 1 49.22 134 GLU B C 1
ATOM 3254 O O . GLU B 1 134 ? 1.715 15.047 -18.219 1 49.22 134 GLU B O 1
ATOM 3259 N N . GLU B 1 135 ? 1.04 12.906 -17.859 1 47.84 135 GLU B N 1
ATOM 3260 C CA . GLU B 1 135 ? 0.795 12.883 -19.297 1 47.84 135 GLU B CA 1
ATOM 3261 C C . GLU B 1 135 ? -0.452 13.68 -19.656 1 47.84 135 GLU B C 1
ATOM 3263 O O . GLU B 1 135 ? -1.497 13.539 -19.016 1 47.84 135 GLU B O 1
ATOM 3268 N N . GLU B 1 136 ? -0.384 14.531 -20.609 1 45.06 136 GLU B N 1
ATOM 3269 C CA . GLU B 1 136 ? -1.332 15.281 -21.438 1 45.06 136 GLU B CA 1
ATOM 3270 C C . GLU B 1 136 ? -2.379 14.352 -22.047 1 45.06 136 GLU B C 1
ATOM 3272 O O . GLU B 1 136 ? -2.035 13.352 -22.688 1 45.06 136 GLU B O 1
ATOM 3277 N N . GLY B 1 137 ? -3.77 14.43 -21.859 1 47.78 137 GLY B N 1
ATOM 3278 C CA . GLY B 1 137 ? -4.871 13.75 -22.531 1 47.78 137 GLY B CA 1
ATOM 3279 C C . GLY B 1 137 ? -5.469 12.633 -21.688 1 47.78 137 GLY B C 1
ATOM 3280 O O . GLY B 1 137 ? -6.469 12.031 -22.078 1 47.78 137 GLY B O 1
ATOM 3281 N N . ALA B 1 138 ? -4.656 12.211 -20.75 1 51.44 138 ALA B N 1
ATOM 3282 C CA . ALA B 1 138 ? -5.227 11.117 -19.969 1 51.44 138 ALA B CA 1
ATOM 3283 C C . ALA B 1 138 ? -6.406 11.602 -19.141 1 51.44 138 ALA B C 1
ATOM 3285 O O . ALA B 1 138 ? -6.477 12.781 -18.766 1 51.44 138 ALA B O 1
ATOM 3286 N N . VAL B 1 139 ? -7.512 10.867 -19.109 1 55.38 139 VAL B N 1
ATOM 3287 C CA . VAL B 1 139 ? -8.656 11.133 -18.25 1 55.38 139 VAL B CA 1
ATOM 3288 C C . VAL B 1 139 ? -8.18 11.508 -16.844 1 55.38 139 VAL B C 1
ATOM 3290 O O . VAL B 1 139 ? -7.406 10.766 -16.234 1 55.38 139 VAL B O 1
ATOM 3293 N N . LYS B 1 140 ? -8.438 12.812 -16.531 1 62.34 140 LYS B N 1
ATOM 3294 C CA . LYS B 1 140 ? -8.047 13.336 -15.227 1 62.34 140 LYS B CA 1
ATOM 3295 C C . LYS B 1 140 ? -8.648 12.508 -14.094 1 62.34 140 LYS B C 1
ATOM 3297 O O . LYS B 1 140 ? -9.875 12.398 -13.984 1 62.34 140 LYS B O 1
ATOM 3302 N N . THR B 1 141 ? -7.879 11.555 -13.555 1 79.81 141 THR B N 1
ATOM 3303 C CA . THR B 1 141 ? -8.328 10.852 -12.359 1 79.81 141 THR B CA 1
ATOM 3304 C C . THR B 1 141 ? -7.887 11.578 -11.094 1 79.81 141 THR B C 1
ATOM 3306 O O . THR B 1 141 ? -6.793 12.148 -11.047 1 79.81 141 THR B O 1
ATOM 3309 N N . LEU B 1 142 ? -8.906 11.852 -10.219 1 90.44 142 LEU B N 1
ATOM 3310 C CA . LEU B 1 142 ? -8.617 12.484 -8.93 1 90.44 142 LEU B CA 1
ATOM 3311 C C . LEU B 1 142 ? -7.773 11.562 -8.055 1 90.44 142 LEU B C 1
ATOM 3313 O O . LEU B 1 142 ? -8.227 10.484 -7.668 1 90.44 142 LEU B O 1
ATOM 3317 N N . GLN B 1 143 ? -6.535 11.898 -7.91 1 90.81 143 GLN B N 1
ATOM 3318 C CA . GLN B 1 143 ? -5.633 11.156 -7.035 1 90.81 143 GLN B CA 1
ATOM 3319 C C . GLN B 1 143 ? -5.223 12 -5.832 1 90.81 143 GLN B C 1
ATOM 3321 O O . GLN B 1 143 ? -4.395 12.906 -5.957 1 90.81 143 GLN B O 1
ATOM 3326 N N . LEU B 1 144 ? -5.805 11.703 -4.703 1 96.75 144 LEU B N 1
ATOM 3327 C CA . LEU B 1 144 ? -5.5 12.438 -3.484 1 96.75 144 LEU B CA 1
ATOM 3328 C C . LEU B 1 144 ? -4.461 11.703 -2.646 1 96.75 144 LEU B C 1
ATOM 3330 O O . LEU B 1 144 ? -4.387 10.477 -2.68 1 96.75 144 LEU B O 1
ATOM 3334 N N . GLN B 1 145 ? -3.654 12.453 -2 1 97.69 145 GLN B N 1
ATOM 3335 C CA . GLN B 1 145 ? -2.67 11.922 -1.064 1 97.69 145 GLN B CA 1
ATOM 3336 C C . GLN B 1 145 ? -3.088 12.18 0.38 1 97.69 145 GLN B C 1
ATOM 3338 O O . GLN B 1 145 ? -3.658 13.227 0.689 1 97.69 145 GLN B O 1
ATOM 3343 N N . PRO B 1 146 ? -2.795 11.227 1.281 1 98.62 146 PRO B N 1
ATOM 3344 C CA . PRO B 1 146 ? -3.084 11.508 2.689 1 98.62 146 PRO B CA 1
ATOM 3345 C C . PRO B 1 146 ? -2.379 12.758 3.199 1 98.62 146 PRO B C 1
ATOM 3347 O O . PRO B 1 146 ? -1.207 12.984 2.891 1 98.62 146 PRO B O 1
ATOM 3350 N N . CYS B 1 147 ? -3.062 13.5 3.982 1 98.69 147 CYS B N 1
ATOM 3351 C CA . CYS B 1 147 ? -2.648 14.867 4.281 1 98.69 147 CYS B CA 1
ATOM 3352 C C . CYS B 1 147 ? -1.304 14.883 5 1 98.69 147 CYS B C 1
ATOM 3354 O O . CYS B 1 147 ? -0.41 15.648 4.633 1 98.69 147 CYS B O 1
ATOM 3356 N N . THR B 1 148 ? -1.124 14.023 6.039 1 98.44 148 THR B N 1
ATOM 3357 C CA . THR B 1 148 ? 0.102 14.07 6.828 1 98.44 148 THR B CA 1
ATOM 3358 C C . THR B 1 148 ? 1.298 13.617 6 1 98.44 148 THR B C 1
ATOM 3360 O O . THR B 1 148 ? 2.291 14.336 5.883 1 98.44 148 THR B O 1
ATOM 3363 N N . PRO B 1 149 ? 1.254 12.484 5.293 1 98.75 149 PRO B N 1
ATOM 3364 C CA . PRO B 1 149 ? 2.355 12.102 4.406 1 98.75 149 PRO B CA 1
ATOM 3365 C C . PRO B 1 149 ? 2.629 13.156 3.328 1 98.75 149 PRO B C 1
ATOM 3367 O O . PRO B 1 149 ? 3.787 13.461 3.041 1 98.75 149 PRO B O 1
ATOM 3370 N N . ALA B 1 150 ? 1.575 13.672 2.773 1 98.75 150 ALA B N 1
ATOM 3371 C CA . ALA B 1 150 ? 1.738 14.695 1.746 1 98.75 150 ALA B CA 1
ATOM 3372 C C . ALA B 1 150 ? 2.469 15.914 2.303 1 98.75 150 ALA B C 1
ATOM 3374 O O . ALA B 1 150 ? 3.299 16.516 1.615 1 98.75 150 ALA B O 1
ATOM 3375 N N . GLY B 1 151 ? 2.104 16.266 3.523 1 98.88 151 GLY B N 1
ATOM 3376 C CA . GLY B 1 151 ? 2.781 17.359 4.184 1 98.88 151 GLY B CA 1
ATOM 3377 C C . GLY B 1 151 ? 4.27 17.125 4.355 1 98.88 151 GLY B C 1
ATOM 3378 O O . GLY B 1 151 ? 5.07 18.062 4.227 1 98.88 151 GLY B O 1
ATOM 3379 N N . CYS B 1 152 ? 4.645 15.938 4.641 1 98.88 152 CYS B N 1
ATOM 3380 C CA . CYS B 1 152 ? 6.047 15.57 4.789 1 98.88 152 CYS B CA 1
ATOM 3381 C C . CYS B 1 152 ? 6.812 15.797 3.492 1 98.88 152 CYS B C 1
ATOM 3383 O O . CYS B 1 152 ? 7.887 16.391 3.494 1 98.88 152 CYS B O 1
ATOM 3385 N N . LEU B 1 153 ? 6.254 15.398 2.402 1 98.69 153 LEU B N 1
ATOM 3386 C CA . LEU B 1 153 ? 6.945 15.531 1.125 1 98.69 153 LEU B CA 1
ATOM 3387 C C . LEU B 1 153 ? 6.941 16.984 0.655 1 98.69 153 LEU B C 1
ATOM 3389 O O . LEU B 1 153 ? 7.938 17.453 0.103 1 98.69 153 LEU B O 1
ATOM 3393 N N . GLU B 1 154 ? 5.84 17.656 0.893 1 98.75 154 GLU B N 1
ATOM 3394 C CA . GLU B 1 154 ? 5.711 19.047 0.464 1 98.75 154 GLU B CA 1
ATOM 3395 C C . GLU B 1 154 ? 6.75 19.938 1.146 1 98.75 154 GLU B C 1
ATOM 3397 O O . GLU B 1 154 ? 7.371 20.781 0.5 1 98.75 154 GLU B O 1
ATOM 3402 N N . ILE B 1 155 ? 6.934 19.766 2.475 1 98.88 155 ILE B N 1
ATOM 3403 C CA . ILE B 1 155 ? 7.875 20.609 3.197 1 98.88 155 ILE B CA 1
ATOM 3404 C C . ILE B 1 155 ? 9.289 20.375 2.684 1 98.88 155 ILE B C 1
ATOM 3406 O O . ILE B 1 155 ? 10.102 21.297 2.611 1 98.88 155 ILE B O 1
ATOM 3410 N N . LEU B 1 156 ? 9.641 19.125 2.324 1 98.88 156 LEU B N 1
ATOM 3411 C CA . LEU B 1 156 ? 10.945 18.844 1.732 1 98.88 156 LEU B CA 1
ATOM 3412 C C . LEU B 1 156 ? 11.086 19.516 0.375 1 98.88 156 LEU B C 1
ATOM 3414 O O . LEU B 1 156 ? 12.109 20.156 0.096 1 98.88 156 LEU B O 1
ATOM 3418 N N . ALA B 1 157 ? 10.047 19.438 -0.461 1 98.62 157 ALA B N 1
ATOM 3419 C CA . ALA B 1 157 ? 10.078 20.016 -1.801 1 98.62 157 ALA B CA 1
ATOM 3420 C C . ALA B 1 157 ? 10.273 21.531 -1.738 1 98.62 157 ALA B C 1
ATOM 3422 O O . ALA B 1 157 ? 11.094 22.078 -2.473 1 98.62 157 ALA B O 1
ATOM 3423 N N . ARG B 1 158 ? 9.57 22.172 -0.92 1 98.38 158 ARG B N 1
ATOM 3424 C CA . ARG B 1 158 ? 9.617 23.625 -0.802 1 98.38 158 ARG B CA 1
ATOM 3425 C C . ARG B 1 158 ? 10.961 24.094 -0.25 1 98.38 158 ARG B C 1
ATOM 3427 O O . ARG B 1 158 ? 11.312 25.266 -0.352 1 98.38 158 ARG B O 1
ATOM 3434 N N . ASN B 1 159 ? 11.688 23.203 0.389 1 98.56 159 ASN B N 1
ATOM 3435 C CA . ASN B 1 159 ? 13.008 23.547 0.912 1 98.56 159 ASN B CA 1
ATOM 3436 C C . ASN B 1 159 ? 14.117 23.016 0.012 1 98.56 159 ASN B C 1
ATOM 3438 O O . ASN B 1 159 ? 15.281 22.969 0.413 1 98.56 159 ASN B O 1
ATOM 3442 N N . GLY B 1 160 ? 13.734 22.469 -1.146 1 98.19 160 GLY B N 1
ATOM 3443 C CA . GLY B 1 160 ? 14.695 22.062 -2.156 1 98.19 160 GLY B CA 1
ATOM 3444 C C . GLY B 1 160 ? 15.391 20.75 -1.821 1 98.19 160 GLY B C 1
ATOM 3445 O O . GLY B 1 160 ? 16.516 20.516 -2.258 1 98.19 160 GLY B O 1
ATOM 3446 N N . ILE B 1 161 ? 14.805 19.922 -1.002 1 98.5 161 ILE B N 1
ATOM 3447 C CA . ILE B 1 161 ? 15.406 18.656 -0.611 1 98.5 161 ILE B CA 1
ATOM 3448 C C . ILE B 1 161 ? 14.914 17.547 -1.534 1 98.5 161 ILE B C 1
ATOM 3450 O O . ILE B 1 161 ? 13.711 17.266 -1.585 1 98.5 161 ILE B O 1
ATOM 3454 N N . GLU B 1 162 ? 15.805 16.906 -2.219 1 97.69 162 GLU B N 1
ATOM 3455 C CA . GLU B 1 162 ? 15.484 15.852 -3.182 1 97.69 162 GLU B CA 1
ATOM 3456 C C . GLU B 1 162 ? 15.445 14.484 -2.51 1 97.69 162 GLU B C 1
ATOM 3458 O O . GLU B 1 162 ? 16.203 14.219 -1.577 1 97.69 162 GLU B O 1
ATOM 3463 N N . LEU B 1 163 ? 14.625 13.609 -3.068 1 98.31 163 LEU B N 1
ATOM 3464 C CA . LEU B 1 163 ? 14.445 12.289 -2.477 1 98.31 163 LEU B CA 1
ATOM 3465 C C . LEU B 1 163 ? 14.945 11.195 -3.414 1 98.31 163 LEU B C 1
ATOM 3467 O O . LEU B 1 163 ? 15.258 10.086 -2.975 1 98.31 163 LEU B O 1
ATOM 3471 N N . ALA B 1 164 ? 14.984 11.469 -4.746 1 98.06 164 ALA B N 1
ATOM 3472 C CA . ALA B 1 164 ? 15.305 10.445 -5.738 1 98.06 164 ALA B CA 1
ATOM 3473 C C . ALA B 1 164 ? 16.688 9.859 -5.496 1 98.06 164 ALA B C 1
ATOM 3475 O O . ALA B 1 164 ? 17.672 10.602 -5.395 1 98.06 164 ALA B O 1
ATOM 3476 N N . GLY B 1 165 ? 16.734 8.578 -5.359 1 98.06 165 GLY B N 1
ATOM 3477 C CA . GLY B 1 165 ? 18 7.875 -5.211 1 98.06 165 GLY B CA 1
ATOM 3478 C C . GLY B 1 165 ? 18.5 7.852 -3.781 1 98.06 165 GLY B C 1
ATOM 3479 O O . GLY B 1 165 ? 19.484 7.18 -3.479 1 98.06 165 GLY B O 1
ATOM 3480 N N . LYS B 1 166 ? 17.812 8.555 -2.869 1 98.75 166 LYS B N 1
ATOM 3481 C CA . LYS B 1 166 ? 18.281 8.641 -1.49 1 98.75 166 LYS B CA 1
ATOM 3482 C C . LYS B 1 166 ? 17.859 7.418 -0.684 1 98.75 166 LYS B C 1
ATOM 3484 O O . LYS B 1 166 ? 16.797 6.832 -0.948 1 98.75 166 LYS B O 1
ATOM 3489 N N . ASP B 1 167 ? 18.703 7.055 0.24 1 98.75 167 ASP B N 1
ATOM 3490 C CA . ASP B 1 167 ? 18.344 6.07 1.253 1 98.75 167 ASP B CA 1
ATOM 3491 C C . ASP B 1 167 ? 17.469 6.699 2.336 1 98.75 167 ASP B C 1
ATOM 3493 O O . ASP B 1 167 ? 17.922 7.57 3.082 1 98.75 167 ASP B O 1
ATOM 3497 N N . VAL B 1 168 ? 16.266 6.25 2.428 1 98.94 168 VAL B N 1
ATOM 3498 C CA . VAL B 1 168 ? 15.281 6.828 3.344 1 98.94 168 VAL B CA 1
ATOM 3499 C C . VAL B 1 168 ? 14.805 5.766 4.332 1 98.94 168 VAL B C 1
ATOM 3501 O O . VAL B 1 168 ? 14.5 4.641 3.938 1 98.94 168 VAL B O 1
ATOM 3504 N N . VAL B 1 169 ? 14.797 6.105 5.586 1 98.94 169 VAL B N 1
ATOM 3505 C CA . VAL B 1 169 ? 14.242 5.238 6.613 1 98.94 169 VAL B CA 1
ATOM 3506 C C . VAL B 1 169 ? 12.938 5.832 7.145 1 98.94 169 VAL B C 1
ATOM 3508 O O . VAL B 1 169 ? 12.875 7.023 7.461 1 98.94 169 VAL B O 1
ATOM 3511 N N . VAL B 1 170 ? 11.906 5.07 7.148 1 98.94 170 VAL B N 1
ATOM 3512 C CA . VAL B 1 170 ? 10.633 5.406 7.781 1 98.94 170 VAL B CA 1
ATOM 3513 C C . VAL B 1 170 ? 10.453 4.57 9.047 1 98.94 170 VAL B C 1
ATOM 3515 O O . VAL B 1 170 ? 10.43 3.34 8.992 1 98.94 170 VAL B O 1
ATOM 3518 N N . ILE B 1 171 ? 10.383 5.219 10.18 1 98.88 171 ILE B N 1
ATOM 3519 C CA . ILE B 1 171 ? 10.164 4.512 11.438 1 98.88 171 ILE B CA 1
ATOM 3520 C C . ILE B 1 171 ? 8.688 4.621 11.828 1 98.88 171 ILE B C 1
ATOM 3522 O O . ILE B 1 171 ? 8.219 5.691 12.227 1 98.88 171 ILE B O 1
ATOM 3526 N N . GLY B 1 172 ? 8.008 3.51 11.82 1 98.12 172 GLY B N 1
ATOM 3527 C CA . GLY B 1 172 ? 6.566 3.424 11.984 1 98.12 172 GLY B CA 1
ATOM 3528 C C . GLY B 1 172 ? 5.855 2.949 10.727 1 98.12 172 GLY B C 1
ATOM 3529 O O . GLY B 1 172 ? 6.117 3.451 9.633 1 98.12 172 GLY B O 1
ATOM 3530 N N . ARG B 1 173 ? 4.977 2.012 10.828 1 97.62 173 ARG B N 1
ATOM 3531 C CA . ARG B 1 173 ? 4.266 1.472 9.672 1 97.62 173 ARG B CA 1
ATOM 3532 C C . ARG B 1 173 ? 2.758 1.55 9.867 1 97.62 173 ARG B C 1
ATOM 3534 O O . ARG B 1 173 ? 2.023 0.646 9.469 1 97.62 173 ARG B O 1
ATOM 3541 N N . GLY B 1 174 ? 2.326 2.623 10.477 1 95.5 174 GLY B N 1
ATOM 3542 C CA . GLY B 1 174 ? 0.904 2.832 10.703 1 95.5 174 GLY B CA 1
ATOM 3543 C C . GLY B 1 174 ? 0.139 3.16 9.438 1 95.5 174 GLY B C 1
ATOM 3544 O O . GLY B 1 174 ? 0.697 3.738 8.5 1 95.5 174 GLY B O 1
ATOM 3545 N N . GLN B 1 175 ? -1.138 2.939 9.516 1 93.81 175 GLN B N 1
ATOM 3546 C CA . GLN B 1 175 ? -2.008 3.078 8.352 1 93.81 175 GLN B CA 1
ATOM 3547 C C . GLN B 1 175 ? -2.191 4.543 7.973 1 93.81 175 GLN B C 1
ATOM 3549 O O . GLN B 1 175 ? -2.406 4.863 6.801 1 93.81 175 GLN B O 1
ATOM 3554 N N . LEU B 1 176 ? -2.053 5.422 8.883 1 93.88 176 LEU B N 1
ATOM 3555 C CA . LEU B 1 176 ? -2.365 6.824 8.633 1 93.88 176 LEU B CA 1
ATOM 3556 C C . LEU B 1 176 ? -1.147 7.562 8.086 1 93.88 176 LEU B C 1
ATOM 3558 O O . LEU B 1 176 ? -1.288 8.547 7.359 1 93.88 176 LEU B O 1
ATOM 3562 N N . VAL B 1 177 ? 0.055 7.047 8.516 1 97.31 177 VAL B N 1
ATOM 3563 C CA . VAL B 1 177 ? 1.212 7.855 8.148 1 97.31 177 VAL B CA 1
ATOM 3564 C C . VAL B 1 177 ? 2.297 6.965 7.551 1 97.31 177 VAL B C 1
ATOM 3566 O O . VAL B 1 177 ? 2.611 7.074 6.363 1 97.31 177 VAL B O 1
ATOM 3569 N N . GLY B 1 178 ? 2.738 6.035 8.281 1 98.12 178 GLY B N 1
ATOM 3570 C CA . GLY B 1 178 ? 3.932 5.297 7.906 1 98.12 178 GLY B CA 1
ATOM 3571 C C . GLY B 1 178 ? 3.783 4.551 6.594 1 98.12 178 GLY B C 1
ATOM 3572 O O . GLY B 1 178 ? 4.629 4.672 5.707 1 98.12 178 GLY B O 1
ATOM 3573 N N . LEU B 1 179 ? 2.719 3.818 6.469 1 98.25 179 LEU B N 1
ATOM 3574 C CA . LEU B 1 179 ? 2.516 2.99 5.285 1 98.25 179 LEU B CA 1
ATOM 3575 C C . LEU B 1 179 ? 2.303 3.854 4.047 1 98.25 179 LEU B C 1
ATOM 3577 O O . LEU B 1 179 ? 3.029 3.719 3.059 1 98.25 179 LEU B O 1
ATOM 3581 N N . PRO B 1 180 ? 1.367 4.801 4.082 1 98.44 180 PRO B N 1
ATOM 3582 C CA . PRO B 1 180 ? 1.213 5.637 2.889 1 98.44 180 PRO B CA 1
ATOM 3583 C C . PRO B 1 180 ? 2.471 6.438 2.562 1 98.44 180 PRO B C 1
ATOM 3585 O O . PRO B 1 180 ? 2.805 6.617 1.39 1 98.44 180 PRO B O 1
ATOM 3588 N N . LEU B 1 181 ? 3.152 6.902 3.566 1 98.75 181 LEU B N 1
ATOM 3589 C CA . LEU B 1 181 ? 4.391 7.637 3.346 1 98.75 181 LEU B CA 1
ATOM 3590 C C . LEU B 1 181 ? 5.418 6.773 2.623 1 98.75 181 LEU B C 1
ATOM 3592 O O . LEU B 1 181 ? 6.074 7.234 1.688 1 98.75 181 LEU B O 1
ATOM 3596 N N . SER B 1 182 ? 5.543 5.57 3.047 1 98.75 182 SER B N 1
ATOM 3597 C CA . SER B 1 182 ? 6.48 4.656 2.406 1 98.75 182 SER B CA 1
ATOM 3598 C C . SER B 1 182 ? 6.172 4.5 0.92 1 98.75 182 SER B C 1
ATOM 3600 O O . SER B 1 182 ? 7.082 4.523 0.087 1 98.75 182 SER B O 1
ATOM 3602 N N . LEU B 1 183 ? 4.945 4.375 0.57 1 98.56 183 LEU B N 1
ATOM 3603 C CA . LEU B 1 183 ? 4.547 4.23 -0.826 1 98.56 183 LEU B CA 1
ATOM 3604 C C . LEU B 1 183 ? 4.832 5.512 -1.606 1 98.56 183 LEU B C 1
ATOM 3606 O O . LEU B 1 183 ? 5.332 5.457 -2.732 1 98.56 183 LEU B O 1
ATOM 3610 N N . MET B 1 184 ? 4.516 6.621 -1.021 1 98.56 184 MET B N 1
ATOM 3611 C CA . MET B 1 184 ? 4.738 7.906 -1.681 1 98.56 184 MET B CA 1
ATOM 3612 C C . MET B 1 184 ? 6.227 8.148 -1.911 1 98.56 184 MET B C 1
ATOM 3614 O O . MET B 1 184 ? 6.613 8.734 -2.924 1 98.56 184 MET B O 1
ATOM 3618 N N . LEU B 1 185 ? 7.035 7.746 -0.942 1 98.69 185 LEU B N 1
ATOM 3619 C CA . LEU B 1 185 ? 8.484 7.895 -1.066 1 98.69 185 LEU B CA 1
ATOM 3620 C C . LEU B 1 185 ? 9.023 7.02 -2.191 1 98.69 185 LEU B C 1
ATOM 3622 O O . LEU B 1 185 ? 9.953 7.41 -2.898 1 98.69 185 LEU B O 1
ATOM 3626 N N . LEU B 1 186 ? 8.461 5.84 -2.34 1 98.44 186 LEU B N 1
ATOM 3627 C CA . LEU B 1 186 ? 8.828 4.996 -3.469 1 98.44 186 LEU B CA 1
ATOM 3628 C C . LEU B 1 186 ? 8.492 5.676 -4.789 1 98.44 186 LEU B C 1
ATOM 3630 O O . LEU B 1 186 ? 9.289 5.641 -5.73 1 98.44 186 LEU B O 1
ATOM 3634 N N . ALA B 1 187 ? 7.305 6.27 -4.879 1 97.69 187 ALA B N 1
ATOM 3635 C CA . ALA B 1 187 ? 6.91 7.008 -6.074 1 97.69 187 ALA B CA 1
ATOM 3636 C C . ALA B 1 187 ? 7.891 8.141 -6.371 1 97.69 187 ALA B C 1
ATOM 3638 O O . ALA B 1 187 ? 8.117 8.484 -7.531 1 97.69 187 ALA B O 1
ATOM 3639 N N . ALA B 1 188 ? 8.484 8.68 -5.332 1 97.88 188 ALA B N 1
ATOM 3640 C CA . ALA B 1 188 ? 9.445 9.766 -5.465 1 97.88 188 ALA B CA 1
ATOM 3641 C C . ALA B 1 188 ? 10.852 9.227 -5.738 1 97.88 188 ALA B C 1
ATOM 3643 O O . ALA B 1 188 ? 11.836 9.961 -5.676 1 97.88 188 ALA B O 1
ATOM 3644 N N . ASN B 1 189 ? 10.953 7.902 -5.949 1 98.06 189 ASN B N 1
ATOM 3645 C CA . ASN B 1 189 ? 12.172 7.211 -6.371 1 98.06 189 ASN B CA 1
ATOM 3646 C C . ASN B 1 189 ? 13.203 7.152 -5.246 1 98.06 189 ASN B C 1
ATOM 3648 O O . ASN B 1 189 ? 14.406 7.168 -5.504 1 98.06 189 ASN B O 1
ATOM 3652 N N . ALA B 1 190 ? 12.758 7.219 -4.012 1 98.56 190 ALA B N 1
ATOM 3653 C CA . ALA B 1 190 ? 13.633 6.926 -2.883 1 98.56 190 ALA B CA 1
ATOM 3654 C C . ALA B 1 190 ? 13.797 5.418 -2.689 1 98.56 190 ALA B C 1
ATOM 3656 O O . ALA B 1 190 ? 12.953 4.637 -3.135 1 98.56 190 ALA B O 1
ATOM 3657 N N . THR B 1 191 ? 14.914 5.012 -2.129 1 98.81 191 THR B N 1
ATOM 3658 C CA . THR B 1 191 ? 15.062 3.66 -1.599 1 98.81 191 THR B CA 1
ATOM 3659 C C . THR B 1 191 ? 14.609 3.602 -0.142 1 98.81 191 THR B C 1
ATOM 3661 O O . THR B 1 191 ? 15.242 4.188 0.736 1 98.81 191 THR B O 1
ATOM 3664 N N . VAL B 1 192 ? 13.523 2.881 0.13 1 98.88 192 VAL B N 1
ATOM 3665 C CA . VAL B 1 192 ? 12.828 3.033 1.404 1 98.88 192 VAL B CA 1
ATOM 3666 C C . VAL B 1 192 ? 13.07 1.803 2.275 1 98.88 192 VAL B C 1
ATOM 3668 O O . VAL B 1 192 ? 12.891 0.669 1.82 1 98.88 192 VAL B O 1
ATOM 3671 N N . THR B 1 193 ? 13.539 1.993 3.451 1 98.88 193 THR B N 1
ATOM 3672 C CA . THR B 1 193 ? 13.531 0.996 4.516 1 98.88 193 THR B CA 1
ATOM 3673 C C . THR B 1 193 ? 12.469 1.326 5.559 1 98.88 193 THR B C 1
ATOM 3675 O O . THR B 1 193 ? 12.516 2.385 6.188 1 98.88 193 THR B O 1
ATOM 3678 N N . THR B 1 194 ? 11.523 0.466 5.715 1 98.81 194 THR B N 1
ATOM 3679 C CA . THR B 1 194 ? 10.469 0.687 6.699 1 98.81 194 THR B CA 1
ATOM 3680 C C . THR B 1 194 ? 10.758 -0.088 7.984 1 98.81 194 THR B C 1
ATOM 3682 O O . THR B 1 194 ? 10.844 -1.318 7.965 1 98.81 194 THR B O 1
ATOM 3685 N N . CYS B 1 195 ? 10.898 0.628 9.055 1 98.81 195 CYS B N 1
ATOM 3686 C CA . CYS B 1 195 ? 11.211 0.059 10.359 1 98.81 195 CYS B CA 1
ATOM 3687 C C . CYS B 1 195 ? 10 0.131 11.289 1 98.81 195 CYS B C 1
ATOM 3689 O O . CYS B 1 195 ? 9.102 0.945 11.078 1 98.81 195 CYS B O 1
ATOM 3691 N N . HIS B 1 196 ? 9.969 -0.718 12.234 1 98.12 196 HIS B N 1
ATOM 3692 C CA . HIS B 1 196 ? 8.875 -0.831 13.188 1 98.12 196 HIS B CA 1
ATOM 3693 C C . HIS B 1 196 ? 9.336 -1.526 14.469 1 98.12 196 HIS B C 1
ATOM 3695 O O . HIS B 1 196 ? 10.531 -1.719 14.68 1 98.12 196 HIS B O 1
ATOM 3701 N N . SER B 1 197 ? 8.453 -1.82 15.352 1 97.44 197 SER B N 1
ATOM 3702 C CA . SER B 1 197 ? 8.766 -2.273 16.703 1 97.44 197 SER B CA 1
ATOM 3703 C C . SER B 1 197 ? 9.508 -3.607 16.688 1 97.44 197 SER B C 1
ATOM 3705 O O . SER B 1 197 ? 10.211 -3.947 17.641 1 97.44 197 SER B O 1
ATOM 3707 N N . LYS B 1 198 ? 9.375 -4.441 15.594 1 97.69 198 LYS B N 1
ATOM 3708 C CA . LYS B 1 198 ? 10.023 -5.746 15.508 1 97.69 198 LYS B CA 1
ATOM 3709 C C . LYS B 1 198 ? 11.359 -5.648 14.789 1 97.69 198 LYS B C 1
ATOM 3711 O O . LYS B 1 198 ? 12.094 -6.637 14.688 1 97.69 198 LYS B O 1
ATOM 3716 N N . THR B 1 199 ? 11.688 -4.457 14.312 1 98.5 199 THR B N 1
ATOM 3717 C CA . THR B 1 199 ? 12.969 -4.25 13.633 1 98.5 199 THR B CA 1
ATOM 3718 C C . THR B 1 199 ? 14.125 -4.395 14.609 1 98.5 199 THR B C 1
ATOM 3720 O O . THR B 1 199 ? 14.102 -3.824 15.703 1 98.5 199 THR B O 1
ATOM 3723 N N . LYS B 1 200 ? 15.094 -5.121 14.203 1 98 200 LYS B N 1
ATOM 3724 C CA . LYS B 1 200 ? 16.312 -5.246 14.984 1 98 200 LYS B CA 1
ATOM 3725 C C . LYS B 1 200 ? 17.344 -4.184 14.586 1 98 200 LYS B C 1
ATOM 3727 O O . LYS B 1 200 ? 17.312 -3.678 13.469 1 98 200 LYS B O 1
ATOM 3732 N N . ASN B 1 201 ? 18.219 -3.762 15.5 1 97.12 201 ASN B N 1
ATOM 3733 C CA . ASN B 1 201 ? 19.312 -2.836 15.25 1 97.12 201 ASN B CA 1
ATOM 3734 C C . ASN B 1 201 ? 18.828 -1.542 14.602 1 97.12 201 ASN B C 1
ATOM 3736 O O . ASN B 1 201 ? 19.375 -1.099 13.594 1 97.12 201 ASN B O 1
ATOM 3740 N N . LEU B 1 202 ? 17.781 -0.97 15.164 1 98.5 202 LEU B N 1
ATOM 3741 C CA . LEU B 1 202 ? 17.141 0.219 14.625 1 98.5 202 LEU B CA 1
ATOM 3742 C C . LEU B 1 202 ? 18.141 1.364 14.477 1 98.5 202 LEU B C 1
ATOM 3744 O O . LEU B 1 202 ? 18.156 2.045 13.445 1 98.5 202 LEU B O 1
ATOM 3748 N N . ALA B 1 203 ? 19.016 1.55 15.453 1 98.56 203 ALA B N 1
ATOM 3749 C CA . ALA B 1 203 ? 19.984 2.635 15.43 1 98.56 203 ALA B CA 1
ATOM 3750 C C . ALA B 1 203 ? 20.891 2.523 14.203 1 98.56 203 ALA B C 1
ATOM 3752 O O . ALA B 1 203 ? 21.188 3.525 13.547 1 98.56 203 ALA B O 1
ATOM 3753 N N . ASP B 1 204 ? 21.344 1.333 13.898 1 97.94 204 ASP B N 1
ATOM 3754 C CA . ASP B 1 204 ? 22.219 1.102 12.758 1 97.94 204 ASP B CA 1
ATOM 3755 C C . ASP B 1 204 ? 21.516 1.443 11.438 1 97.94 204 ASP B C 1
ATOM 3757 O O . ASP B 1 204 ? 22.141 1.995 10.531 1 97.94 204 ASP B O 1
ATOM 3761 N N . LYS B 1 205 ? 20.266 1.086 11.336 1 98 205 LYS B N 1
ATOM 3762 C CA . LYS B 1 205 ? 19.5 1.405 10.133 1 98 205 LYS B CA 1
ATOM 3763 C C . LYS B 1 205 ? 19.344 2.914 9.969 1 98 205 LYS B C 1
ATOM 3765 O O . LYS B 1 205 ? 19.5 3.438 8.859 1 98 205 LYS B O 1
ATOM 3770 N N . VAL B 1 206 ? 19.031 3.594 11.047 1 98.75 206 VAL B N 1
ATOM 3771 C CA . VAL B 1 206 ? 18.859 5.043 11.016 1 98.75 206 VAL B CA 1
ATOM 3772 C C . VAL B 1 206 ? 20.172 5.703 10.602 1 98.75 206 VAL B C 1
ATOM 3774 O O . VAL B 1 206 ? 20.172 6.66 9.82 1 98.75 206 VAL B O 1
ATOM 3777 N N . ARG B 1 207 ? 21.297 5.207 11.047 1 98.12 207 ARG B N 1
ATOM 3778 C CA . ARG B 1 207 ? 22.609 5.781 10.781 1 98.12 207 ARG B CA 1
ATOM 3779 C C . ARG B 1 207 ? 22.953 5.707 9.297 1 98.12 207 ARG B C 1
ATOM 3781 O O . ARG B 1 207 ? 23.75 6.5 8.797 1 98.12 207 ARG B O 1
ATOM 3788 N N . GLN B 1 208 ? 22.328 4.832 8.578 1 96.44 208 GLN B N 1
ATOM 3789 C CA . GLN B 1 208 ? 22.609 4.625 7.164 1 96.44 208 GLN B CA 1
ATOM 3790 C C . GLN B 1 208 ? 21.719 5.504 6.289 1 96.44 208 GLN B C 1
ATOM 3792 O O . GLN B 1 208 ? 21.922 5.586 5.074 1 96.44 208 GLN B O 1
ATOM 3797 N N . ALA B 1 209 ? 20.797 6.184 6.828 1 98.5 209 ALA B N 1
ATOM 3798 C CA . ALA B 1 209 ? 19.797 6.91 6.062 1 98.5 209 ALA B CA 1
ATOM 3799 C C . ALA B 1 209 ? 20.25 8.336 5.762 1 98.5 209 ALA B C 1
ATOM 3801 O O . ALA B 1 209 ? 20.875 8.984 6.605 1 98.5 209 ALA B O 1
ATOM 3802 N N . GLU B 1 210 ? 19.922 8.789 4.605 1 98.81 210 GLU B N 1
ATOM 3803 C CA . GLU B 1 210 ? 20.109 10.195 4.238 1 98.81 210 GLU B CA 1
ATOM 3804 C C . GLU B 1 210 ? 18.922 11.039 4.68 1 98.81 210 GLU B C 1
ATOM 3806 O O . GLU B 1 210 ? 19.062 12.242 4.914 1 98.81 210 GLU B O 1
ATOM 3811 N N . VAL B 1 211 ? 17.781 10.477 4.699 1 98.94 211 VAL B N 1
ATOM 3812 C CA . VAL B 1 211 ? 16.562 11.102 5.18 1 98.94 211 VAL B CA 1
ATOM 3813 C C . VAL B 1 211 ? 15.828 10.148 6.121 1 98.94 211 VAL B C 1
ATOM 3815 O O . VAL B 1 211 ? 15.68 8.953 5.824 1 98.94 211 VAL B O 1
ATOM 3818 N N . VAL B 1 212 ? 15.414 10.633 7.273 1 98.94 212 VAL B N 1
ATOM 3819 C CA . VAL B 1 212 ? 14.727 9.828 8.273 1 98.94 212 VAL B CA 1
ATOM 3820 C C . VAL B 1 212 ? 13.352 10.438 8.57 1 98.94 212 VAL B C 1
ATOM 3822 O O . VAL B 1 212 ? 13.25 11.625 8.883 1 98.94 212 VAL B O 1
ATOM 3825 N N . PHE B 1 213 ? 12.297 9.664 8.375 1 98.94 213 PHE B N 1
ATOM 3826 C CA . PHE B 1 213 ? 10.953 9.992 8.836 1 98.94 213 PHE B CA 1
ATOM 3827 C C . PHE B 1 213 ? 10.602 9.188 10.086 1 98.94 213 PHE B C 1
ATOM 3829 O O . PHE B 1 213 ? 10.789 7.973 10.117 1 98.94 213 PHE B O 1
ATOM 3836 N N . VAL B 1 214 ? 10.062 9.844 11.094 1 98.81 214 VAL B N 1
ATOM 3837 C CA . VAL B 1 214 ? 9.727 9.117 12.312 1 98.81 214 VAL B CA 1
ATOM 3838 C C . VAL B 1 214 ? 8.312 9.5 12.766 1 98.81 214 VAL B C 1
ATOM 3840 O O . VAL B 1 214 ? 8.008 10.68 12.93 1 98.81 214 VAL B O 1
ATOM 3843 N N . GLY B 1 215 ? 7.445 8.562 12.867 1 97.88 215 GLY B N 1
ATOM 3844 C CA . GLY B 1 215 ? 6.082 8.711 13.359 1 97.88 215 GLY B CA 1
ATOM 3845 C C . GLY B 1 215 ? 5.625 7.535 14.203 1 97.88 215 GLY B C 1
ATOM 3846 O O . GLY B 1 215 ? 4.727 6.789 13.805 1 97.88 215 GLY B O 1
ATOM 3847 N N . THR B 1 216 ? 6.152 7.406 15.422 1 97.19 216 THR B N 1
ATOM 3848 C CA . THR B 1 216 ? 5.859 6.266 16.281 1 97.19 216 THR B CA 1
ATOM 3849 C C . THR B 1 216 ? 5.035 6.695 17.484 1 97.19 216 THR B C 1
ATOM 3851 O O . THR B 1 216 ? 4.441 5.859 18.172 1 97.19 216 THR B O 1
ATOM 3854 N N . GLY B 1 217 ? 5.098 7.945 17.812 1 94.88 217 GLY B N 1
ATOM 3855 C CA . GLY B 1 217 ? 4.434 8.43 19.016 1 94.88 217 GLY B CA 1
ATOM 3856 C C . GLY B 1 217 ? 5.227 8.18 20.281 1 94.88 217 GLY B C 1
ATOM 3857 O O . GLY B 1 217 ? 4.691 8.289 21.391 1 94.88 217 GLY B O 1
ATOM 3858 N N . GLN B 1 218 ? 6.48 7.832 20.188 1 96.69 218 GLN B N 1
ATOM 3859 C CA . GLN B 1 218 ? 7.379 7.668 21.328 1 96.69 218 GLN B CA 1
ATOM 3860 C C . GLN B 1 218 ? 8.328 8.852 21.453 1 96.69 218 GLN B C 1
ATOM 3862 O O . GLN B 1 218 ? 9.258 9 20.656 1 96.69 218 GLN B O 1
ATOM 3867 N N . PRO B 1 219 ? 8.102 9.633 22.5 1 97.06 219 PRO B N 1
ATOM 3868 C CA . PRO B 1 219 ? 8.898 10.859 22.609 1 97.06 219 PRO B CA 1
ATOM 3869 C C . PRO B 1 219 ? 10.398 10.578 22.688 1 97.06 219 PRO B C 1
ATOM 3871 O O . PRO B 1 219 ? 10.852 9.805 23.531 1 97.06 219 PRO B O 1
ATOM 3874 N N . GLU B 1 220 ? 11.148 11.188 21.719 1 97.81 220 GLU B N 1
ATOM 3875 C CA . GLU B 1 220 ? 12.609 11.203 21.688 1 97.81 220 GLU B CA 1
ATOM 3876 C C . GLU B 1 220 ? 13.18 9.797 21.531 1 97.81 220 GLU B C 1
ATOM 3878 O O . GLU B 1 220 ? 14.211 9.477 22.125 1 97.81 220 GLU B O 1
ATOM 3883 N N . LEU B 1 221 ? 12.43 8.961 20.875 1 98.06 221 LEU B N 1
ATOM 3884 C CA . LEU B 1 221 ? 12.898 7.625 20.547 1 98.06 221 LEU B CA 1
ATOM 3885 C C . LEU B 1 221 ? 14.234 7.68 19.812 1 98.06 221 LEU B C 1
ATOM 3887 O O . LEU B 1 221 ? 15.18 6.988 20.188 1 98.06 221 LEU B O 1
ATOM 3891 N N . VAL B 1 222 ? 14.328 8.508 18.781 1 98.75 222 VAL B N 1
ATOM 3892 C CA . VAL B 1 222 ? 15.531 8.617 17.953 1 98.75 222 VAL B CA 1
ATOM 3893 C C . VAL B 1 222 ? 16.531 9.57 18.609 1 98.75 222 VAL B C 1
ATOM 3895 O O . VAL B 1 222 ? 16.219 10.742 18.844 1 98.75 222 VAL B O 1
ATOM 3898 N N . LYS B 1 223 ? 17.656 9.07 18.906 1 98.5 223 LYS B N 1
ATOM 3899 C CA . LYS B 1 223 ? 18.703 9.852 19.547 1 98.5 223 LYS B CA 1
ATOM 3900 C C . LYS B 1 223 ? 19.609 10.523 18.5 1 98.5 223 LYS B C 1
ATOM 3902 O O . LYS B 1 223 ? 19.688 10.07 17.359 1 98.5 223 LYS B O 1
ATOM 3907 N N . GLY B 1 224 ? 20.297 11.547 18.922 1 98 224 GLY B N 1
ATOM 3908 C CA . GLY B 1 224 ? 21.156 12.305 18.031 1 98 224 GLY B CA 1
ATOM 3909 C C . GLY B 1 224 ? 22.25 11.469 17.391 1 98 224 GLY B C 1
ATOM 3910 O O . GLY B 1 224 ? 22.516 11.586 16.203 1 98 224 GLY B O 1
ATOM 3911 N N . ASP B 1 225 ? 22.844 10.648 18.156 1 97.25 225 ASP B N 1
ATOM 3912 C CA . ASP B 1 225 ? 24.016 9.898 17.688 1 97.25 225 ASP B CA 1
ATOM 3913 C C . ASP B 1 225 ? 23.594 8.75 16.766 1 97.25 225 ASP B C 1
ATOM 3915 O O . ASP B 1 225 ? 24.453 8.086 16.172 1 97.25 225 ASP B O 1
ATOM 3919 N N . TRP B 1 226 ? 22.25 8.477 16.688 1 98.5 226 TRP B N 1
ATOM 3920 C CA . TRP B 1 226 ? 21.766 7.504 15.719 1 98.5 226 TRP B CA 1
ATOM 3921 C C . TRP B 1 226 ? 21.859 8.055 14.297 1 98.5 226 TRP B C 1
ATOM 3923 O O . TRP B 1 226 ? 21.922 7.289 13.336 1 98.5 226 TRP B O 1
ATOM 3933 N N . LEU B 1 227 ? 21.812 9.383 14.188 1 98.69 227 LEU B N 1
ATOM 3934 C CA . LEU B 1 227 ? 21.625 10.031 12.891 1 98.69 227 LEU B CA 1
ATOM 3935 C C . LEU B 1 227 ? 22.969 10.258 12.203 1 98.69 227 LEU B C 1
ATOM 3937 O O . LEU B 1 227 ? 23.938 10.633 12.844 1 98.69 227 LEU B O 1
ATOM 3941 N N . ALA B 1 228 ? 22.953 10.039 10.906 1 98.38 228 ALA B N 1
ATOM 3942 C CA . ALA B 1 228 ? 24.141 10.367 10.117 1 98.38 228 ALA B CA 1
ATOM 3943 C C . ALA B 1 228 ? 24.375 11.875 10.07 1 98.38 228 ALA B C 1
ATOM 3945 O O . ALA B 1 228 ? 23.422 12.656 10.07 1 98.38 228 ALA B O 1
ATOM 3946 N N . GLU B 1 229 ? 25.625 12.227 9.977 1 98 229 GLU B N 1
ATOM 3947 C CA . GLU B 1 229 ? 25.938 13.633 9.766 1 98 229 GLU B CA 1
ATOM 3948 C C . GLU B 1 229 ? 25.344 14.141 8.453 1 98 229 GLU B C 1
ATOM 3950 O O . GLU B 1 229 ? 25.5 13.492 7.41 1 98 229 GLU B O 1
ATOM 3955 N N . GLY B 1 230 ? 24.625 15.211 8.531 1 98.25 230 GLY B N 1
ATOM 3956 C CA . GLY B 1 230 ? 24.094 15.82 7.324 1 98.25 230 GLY B CA 1
ATOM 3957 C C . GLY B 1 230 ? 22.75 15.242 6.914 1 98.25 230 GLY B C 1
ATOM 3958 O O . GLY B 1 230 ? 22.156 15.688 5.93 1 98.25 230 GLY B O 1
ATOM 3959 N N . ALA B 1 231 ? 22.188 14.32 7.652 1 98.75 231 ALA B N 1
ATOM 3960 C CA . ALA B 1 231 ? 20.891 13.727 7.324 1 98.75 231 ALA B CA 1
ATOM 3961 C C . ALA B 1 231 ? 19.781 14.758 7.453 1 98.75 231 ALA B C 1
ATOM 3963 O O . ALA B 1 231 ? 19.953 15.805 8.078 1 98.75 231 ALA B O 1
ATOM 3964 N N . VAL B 1 232 ? 18.672 14.477 6.785 1 98.94 232 VAL B N 1
ATOM 3965 C CA . VAL B 1 232 ? 17.438 15.234 6.945 1 98.94 232 VAL B CA 1
ATOM 3966 C C . VAL B 1 232 ? 16.469 14.445 7.816 1 98.94 232 VAL B C 1
ATOM 3968 O O . VAL B 1 232 ? 16.312 13.234 7.648 1 98.94 232 VAL B O 1
ATOM 3971 N N . VAL B 1 233 ? 15.867 15.148 8.781 1 98.94 233 VAL B N 1
ATOM 3972 C CA . VAL B 1 233 ? 14.969 14.461 9.703 1 98.94 233 VAL B CA 1
ATOM 3973 C C . VAL B 1 233 ? 13.586 15.109 9.656 1 98.94 233 VAL B C 1
ATOM 3975 O O . VAL B 1 233 ? 13.461 16.328 9.812 1 98.94 233 VAL B O 1
ATOM 3978 N N . VAL B 1 234 ? 12.586 14.32 9.422 1 98.94 234 VAL B N 1
ATOM 3979 C CA . VAL B 1 234 ? 11.188 14.742 9.492 1 98.94 234 VAL B CA 1
ATOM 3980 C C . VAL B 1 234 ? 10.492 14.023 10.648 1 98.94 234 VAL B C 1
ATOM 3982 O O . VAL B 1 234 ? 10.195 12.828 10.555 1 98.94 234 VAL B O 1
ATOM 3985 N N . ASP B 1 235 ? 10.266 14.727 11.672 1 98.81 235 ASP B N 1
ATOM 3986 C CA . ASP B 1 235 ? 9.617 14.203 12.875 1 98.81 235 ASP B CA 1
ATOM 3987 C C . ASP B 1 235 ? 8.102 14.406 12.805 1 98.81 235 ASP B C 1
ATOM 3989 O O . ASP B 1 235 ? 7.613 15.523 12.977 1 98.81 235 ASP B O 1
ATOM 3993 N N . VAL B 1 236 ? 7.352 13.328 12.617 1 98.38 236 VAL B N 1
ATOM 3994 C CA . VAL B 1 236 ? 5.902 13.383 12.461 1 98.38 236 VAL B CA 1
ATOM 3995 C C . VAL B 1 236 ? 5.227 13.117 13.805 1 98.38 236 VAL B C 1
ATOM 3997 O O . VAL B 1 236 ? 4.055 13.453 14 1 98.38 236 VAL B O 1
ATOM 4000 N N . GLY B 1 237 ? 5.973 12.523 14.711 1 96.12 237 GLY B N 1
ATOM 4001 C CA . GLY B 1 237 ? 5.414 12.141 16 1 96.12 237 GLY B CA 1
ATOM 4002 C C . GLY B 1 237 ? 5.078 13.336 16.875 1 96.12 237 GLY B C 1
ATOM 4003 O O . GLY B 1 237 ? 5.789 14.344 16.875 1 96.12 237 GLY B O 1
ATOM 4004 N N . ILE B 1 238 ? 4.012 13.219 17.641 1 93.62 238 ILE B N 1
ATOM 4005 C CA . ILE B 1 238 ? 3.6 14.211 18.625 1 93.62 238 ILE B CA 1
ATOM 4006 C C . ILE B 1 238 ? 3.215 13.516 19.922 1 93.62 238 ILE B C 1
ATOM 4008 O O . ILE B 1 238 ? 2.455 12.547 19.922 1 93.62 238 ILE B O 1
ATOM 4012 N N . SER B 1 239 ? 3.812 13.984 20.953 1 94.06 239 SER B N 1
ATOM 4013 C CA . SER B 1 239 ? 3.498 13.477 22.297 1 94.06 239 SER B CA 1
ATOM 4014 C C . SER B 1 239 ? 3.305 14.617 23.281 1 94.06 239 SER B C 1
ATOM 4016 O O . SER B 1 239 ? 4.027 15.617 23.234 1 94.06 239 SER B O 1
ATOM 4018 N N . TYR B 1 240 ? 2.297 14.422 24.109 1 91.75 240 TYR B N 1
ATOM 4019 C CA . TYR B 1 240 ? 2.09 15.336 25.219 1 91.75 240 TYR B CA 1
ATOM 4020 C C . TYR B 1 240 ? 2.717 14.797 26.5 1 91.75 240 TYR B C 1
ATOM 4022 O O . TYR B 1 240 ? 2.307 13.742 27 1 91.75 240 TYR B O 1
ATOM 4030 N N . VAL B 1 241 ? 3.732 15.539 26.922 1 93.5 241 VAL B N 1
ATOM 4031 C CA . VAL B 1 241 ? 4.453 15.078 28.109 1 93.5 241 VAL B CA 1
ATOM 4032 C C . VAL B 1 241 ? 4.234 16.062 29.266 1 93.5 241 VAL B C 1
ATOM 4034 O O . VAL B 1 241 ? 4.395 17.266 29.094 1 93.5 241 VAL B O 1
ATOM 4037 N N . ASP B 1 242 ? 3.904 15.453 30.422 1 92.75 242 ASP B N 1
ATOM 4038 C CA . ASP B 1 242 ? 3.693 16.297 31.594 1 92.75 242 ASP B CA 1
ATOM 4039 C C . ASP B 1 242 ? 4.941 17.125 31.922 1 92.75 242 ASP B C 1
ATOM 4041 O O . ASP B 1 242 ? 6.059 16.609 31.875 1 92.75 242 ASP B O 1
ATOM 4045 N N . ASP B 1 243 ? 4.754 18.328 32.094 1 91.31 243 ASP B N 1
ATOM 4046 C CA . ASP B 1 243 ? 5.832 19.25 32.438 1 91.31 243 ASP B CA 1
ATOM 4047 C C . ASP B 1 243 ? 5.344 20.359 33.375 1 91.31 243 ASP B C 1
ATOM 4049 O O . ASP B 1 243 ? 4.734 21.328 32.938 1 91.31 243 ASP B O 1
ATOM 4053 N N . ALA B 1 244 ? 5.652 20.312 34.594 1 91.19 244 ALA B N 1
ATOM 4054 C CA . ALA B 1 244 ? 5.172 21.219 35.656 1 91.19 244 ALA B CA 1
ATOM 4055 C C . ALA B 1 244 ? 5.672 22.641 35.406 1 91.19 244 ALA B C 1
ATOM 4057 O O . ALA B 1 244 ? 5.09 23.609 35.906 1 91.19 244 ALA B O 1
ATOM 4058 N N . SER B 1 245 ? 6.75 22.75 34.688 1 90.94 245 SER B N 1
ATOM 4059 C CA . SER B 1 245 ? 7.344 24.062 34.438 1 90.94 245 SER B CA 1
ATOM 4060 C C . SER B 1 245 ? 6.605 24.812 33.344 1 90.94 245 SER B C 1
ATOM 4062 O O . SER B 1 245 ? 6.77 26.016 33.188 1 90.94 245 SER B O 1
ATOM 4064 N N . SER B 1 246 ? 5.883 24.047 32.562 1 88.12 246 SER B N 1
ATOM 4065 C CA . SER B 1 246 ? 5.121 24.656 31.484 1 88.12 246 SER B CA 1
ATOM 4066 C C . SER B 1 246 ? 3.811 25.25 32 1 88.12 246 SER B C 1
ATOM 4068 O O . SER B 1 246 ? 3.195 24.703 32.906 1 88.12 246 SER B O 1
ATOM 4070 N N . LYS B 1 247 ? 3.338 26.312 31.516 1 88 247 LYS B N 1
ATOM 4071 C CA . LYS B 1 247 ? 2.088 26.969 31.891 1 88 247 LYS B CA 1
ATOM 4072 C C . LYS B 1 247 ? 0.894 26.047 31.656 1 88 247 LYS B C 1
ATOM 4074 O O . LYS B 1 247 ? -0.056 26.031 32.438 1 88 247 LYS B O 1
ATOM 4079 N N . LYS B 1 248 ? 0.972 25.266 30.609 1 87.75 248 LYS B N 1
ATOM 4080 C CA . LYS B 1 248 ? -0.135 24.391 30.25 1 87.75 248 LYS B CA 1
ATOM 4081 C C . LYS B 1 248 ? -0.083 23.094 31.047 1 87.75 248 LYS B C 1
ATOM 4083 O O . LYS B 1 2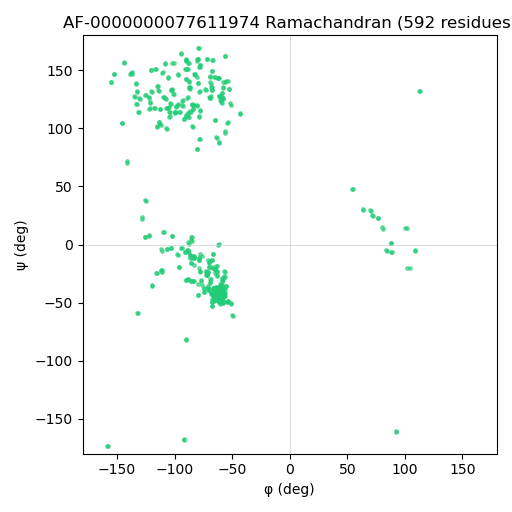48 ? -1.022 22.281 31 1 87.75 248 LYS B O 1
ATOM 4088 N N . GLY B 1 249 ? 1.016 22.875 31.703 1 90.94 249 GLY B N 1
ATOM 4089 C CA . GLY B 1 249 ? 1.187 21.656 32.469 1 90.94 249 GLY B CA 1
ATOM 4090 C C . GLY B 1 249 ? 1.771 20.516 31.672 1 90.94 249 GLY B C 1
ATOM 4091 O O . GLY B 1 249 ? 1.929 19.406 32.188 1 90.94 249 GLY B O 1
ATOM 4092 N N . TYR B 1 250 ? 1.899 20.812 30.312 1 92.19 250 TYR B N 1
ATOM 4093 C CA . TYR B 1 250 ? 2.527 19.797 29.484 1 92.19 250 TYR B CA 1
ATOM 4094 C C . TYR B 1 250 ? 3.377 20.453 28.391 1 92.19 250 TYR B C 1
ATOM 4096 O O . TYR B 1 250 ? 3.256 21.656 28.125 1 92.19 250 TYR B O 1
ATOM 4104 N N . LYS B 1 251 ? 4.27 19.719 27.953 1 92.5 251 LYS B N 1
ATOM 4105 C CA . LYS B 1 251 ? 5.016 20.109 26.766 1 92.5 251 LYS B CA 1
ATOM 4106 C C . LYS B 1 251 ? 4.793 19.125 25.625 1 92.5 251 LYS B C 1
ATOM 4108 O O . LYS B 1 251 ? 4.445 17.969 25.859 1 92.5 251 LYS B O 1
ATOM 4113 N N . ILE B 1 252 ? 4.891 19.609 24.391 1 94.19 252 ILE B N 1
ATOM 4114 C CA . ILE B 1 252 ? 4.734 18.797 23.203 1 94.19 252 ILE B CA 1
ATOM 4115 C C . ILE B 1 252 ? 6.109 18.375 22.672 1 94.19 252 ILE B C 1
ATOM 4117 O O . ILE B 1 252 ? 6.973 19.234 22.438 1 94.19 252 ILE B O 1
ATOM 4121 N N . LEU B 1 253 ? 6.352 17.125 22.594 1 96.19 253 LEU B N 1
ATOM 4122 C CA . LEU B 1 253 ? 7.609 16.578 22.094 1 96.19 253 LEU B CA 1
ATOM 4123 C C . LEU B 1 253 ? 7.379 15.688 20.891 1 96.19 253 LEU B C 1
ATOM 4125 O O . LEU B 1 253 ? 6.324 15.062 20.766 1 96.19 253 LEU B O 1
ATOM 4129 N N . GLY B 1 254 ? 8.375 15.656 20.047 1 97.94 254 GLY B N 1
ATOM 4130 C CA . GLY B 1 254 ? 8.359 14.711 18.938 1 97.94 254 GLY B CA 1
ATOM 4131 C C . GLY B 1 254 ? 9.047 13.398 19.266 1 97.94 254 GLY B C 1
ATOM 4132 O O . GLY B 1 254 ? 9.328 13.117 20.438 1 97.94 254 GLY B O 1
ATOM 4133 N N . ASP B 1 255 ? 9.289 12.609 18.234 1 98.62 255 ASP B N 1
ATOM 4134 C CA . ASP B 1 255 ? 9.891 11.289 18.391 1 98.62 255 ASP B CA 1
ATOM 4135 C C . ASP B 1 255 ? 11.414 11.375 18.359 1 98.62 255 ASP B C 1
ATOM 4137 O O . ASP B 1 255 ? 12.102 10.383 18.609 1 98.62 255 ASP B O 1
ATOM 4141 N N . VAL B 1 256 ? 11.961 12.586 18.078 1 98.75 256 VAL B N 1
ATOM 4142 C CA . VAL B 1 256 ? 13.398 12.766 17.922 1 98.75 256 VAL B CA 1
ATOM 4143 C C . VAL B 1 256 ? 13.922 13.68 19.031 1 98.75 256 VAL B C 1
ATOM 4145 O O . VAL B 1 256 ? 13.305 14.695 19.359 1 98.75 256 VAL B O 1
ATOM 4148 N N . ASP B 1 257 ? 15.047 13.305 19.594 1 98.31 257 ASP B N 1
ATOM 4149 C CA . ASP B 1 257 ? 15.766 14.234 20.469 1 98.31 257 ASP B CA 1
ATOM 4150 C C . ASP B 1 257 ? 16.234 15.461 19.672 1 98.31 257 ASP B C 1
ATOM 4152 O O . ASP B 1 257 ? 17.375 15.492 19.188 1 98.31 257 ASP B O 1
ATOM 4156 N N . PHE B 1 258 ? 15.414 16.438 19.688 1 98 258 PHE B N 1
ATOM 4157 C CA . PHE B 1 258 ? 15.57 17.594 18.812 1 98 258 PHE B CA 1
ATOM 4158 C C . PHE B 1 258 ? 16.891 18.297 19.078 1 98 258 PHE B C 1
ATOM 4160 O O . PHE B 1 258 ? 17.625 18.641 18.141 1 98 258 PHE B O 1
ATOM 4167 N N . ALA B 1 259 ? 17.156 18.594 20.297 1 97.25 259 ALA B N 1
ATOM 4168 C CA . ALA B 1 259 ? 18.359 19.344 20.672 1 97.25 259 ALA B CA 1
ATOM 4169 C C . ALA B 1 259 ? 19.625 18.641 20.188 1 97.25 259 ALA B C 1
ATOM 4171 O O . ALA B 1 259 ? 20.469 19.266 19.531 1 97.25 259 ALA B O 1
ATOM 4172 N N . ALA B 1 260 ? 19.719 17.391 20.438 1 97.94 260 ALA B N 1
ATOM 4173 C CA . ALA B 1 260 ? 20.891 16.625 20.047 1 97.94 260 ALA B CA 1
ATOM 4174 C C . ALA B 1 260 ? 20.938 16.438 18.531 1 97.94 260 ALA B C 1
ATOM 4176 O O . ALA B 1 260 ? 22.016 16.547 17.922 1 97.94 260 ALA B O 1
ATOM 4177 N N . ALA B 1 261 ? 19.844 16.203 17.891 1 98.38 261 ALA B N 1
ATOM 4178 C CA . ALA B 1 261 ? 19.75 15.984 16.453 1 98.38 261 ALA B CA 1
ATOM 4179 C C . ALA B 1 261 ? 20.125 17.234 15.672 1 98.38 261 ALA B C 1
ATOM 4181 O O . ALA B 1 261 ? 20.828 17.156 14.656 1 98.38 261 ALA B O 1
ATOM 4182 N N . SER B 1 262 ? 19.703 18.375 16.156 1 97.94 262 SER B N 1
ATOM 4183 C CA . SER B 1 262 ? 19.906 19.641 15.469 1 97.94 262 SER B CA 1
ATOM 4184 C C . SER B 1 262 ? 21.391 19.984 15.336 1 97.94 262 SER B C 1
ATOM 4186 O O . SER B 1 262 ? 21.781 20.766 14.469 1 97.94 262 SER B O 1
ATOM 4188 N N . GLU B 1 263 ? 22.188 19.359 16.125 1 97.19 263 GLU B N 1
ATOM 4189 C CA . GLU B 1 263 ? 23.625 19.609 16.094 1 97.19 263 GLU B CA 1
ATOM 4190 C C . GLU B 1 263 ? 24.312 18.734 15.039 1 97.19 263 GLU B C 1
ATOM 4192 O O . GLU B 1 263 ? 25.469 18.953 14.703 1 97.19 263 GLU B O 1
ATOM 4197 N N . ARG B 1 264 ? 23.594 17.828 14.516 1 96.94 264 ARG B N 1
ATOM 4198 C CA . ARG B 1 264 ? 24.234 16.812 13.672 1 96.94 264 ARG B CA 1
ATOM 4199 C C . ARG B 1 264 ? 23.672 16.844 12.258 1 96.94 264 ARG B C 1
ATOM 4201 O O . ARG B 1 264 ? 24.406 16.703 11.281 1 96.94 264 ARG B O 1
ATOM 4208 N N . VAL B 1 265 ? 22.422 17.125 12.102 1 98.56 265 VAL B N 1
ATOM 4209 C CA . VAL B 1 265 ? 21.734 16.938 10.836 1 98.56 265 VAL B CA 1
ATOM 4210 C C . VAL B 1 265 ? 21.734 18.234 10.039 1 98.56 265 VAL B C 1
ATOM 4212 O O . VAL B 1 265 ? 22.031 19.297 10.586 1 98.56 265 VAL B O 1
ATOM 4215 N N . SER B 1 266 ? 21.438 18.141 8.773 1 98.75 266 SER B N 1
ATOM 4216 C CA . SER B 1 266 ? 21.438 19.328 7.914 1 98.75 266 SER B CA 1
ATOM 4217 C C . SER B 1 266 ? 20.109 20.062 8.008 1 98.75 266 SER B C 1
ATOM 4219 O O . SER B 1 266 ? 20.062 21.281 7.852 1 98.75 266 SER B O 1
ATOM 4221 N N . ALA B 1 267 ? 19.016 19.328 8.234 1 98.88 267 ALA B N 1
ATOM 4222 C CA . ALA B 1 267 ? 17.672 19.891 8.344 1 98.88 267 ALA B CA 1
ATOM 4223 C C . ALA B 1 267 ? 16.781 19.031 9.227 1 98.88 267 ALA B C 1
ATOM 4225 O O . ALA B 1 267 ? 16.938 17.812 9.273 1 98.88 267 ALA B O 1
ATOM 4226 N N . ILE B 1 268 ? 15.883 19.672 9.93 1 98.81 268 ILE B N 1
ATOM 4227 C CA . ILE B 1 268 ? 15.016 18.938 10.844 1 98.81 268 ILE B CA 1
ATOM 4228 C C . ILE B 1 268 ? 13.719 19.703 11.07 1 98.81 268 ILE B C 1
ATOM 4230 O O . ILE B 1 268 ? 13.727 20.938 11.133 1 98.81 268 ILE B O 1
ATOM 4234 N N . THR B 1 269 ? 12.586 19 11.125 1 98.88 269 THR B N 1
ATOM 4235 C CA . THR B 1 269 ? 11.32 19.641 11.461 1 98.88 269 THR B CA 1
ATOM 4236 C C . THR B 1 269 ? 11.203 19.844 12.969 1 98.88 269 THR B C 1
ATOM 4238 O O . THR B 1 269 ? 11.547 18.953 13.75 1 98.88 269 THR B O 1
ATOM 4241 N N . PRO B 1 270 ? 10.695 20.984 13.352 1 98.12 270 PRO B N 1
ATOM 4242 C CA . PRO B 1 270 ? 10.406 21.156 14.773 1 98.12 270 PRO B CA 1
ATOM 4243 C C . PRO B 1 270 ? 9.094 20.5 15.195 1 98.12 270 PRO B C 1
ATOM 4245 O O . PRO B 1 270 ? 8.227 20.25 14.359 1 98.12 270 PRO B O 1
ATOM 4248 N N . VAL B 1 271 ? 8.945 20.234 16.469 1 96.94 271 VAL B N 1
ATOM 4249 C CA . VAL B 1 271 ? 7.703 19.766 17.078 1 96.94 271 VAL B CA 1
ATOM 4250 C C . VAL B 1 271 ? 7.41 20.594 18.328 1 96.94 271 VAL B C 1
ATOM 4252 O O . VAL B 1 271 ? 8.148 20.5 19.312 1 96.94 271 VAL B O 1
ATOM 4255 N N . PRO B 1 272 ? 6.473 21.312 18.375 1 95.06 272 PRO B N 1
ATOM 4256 C CA . PRO B 1 272 ? 5.461 21.531 17.344 1 95.06 272 PRO B CA 1
ATOM 4257 C C . PRO B 1 272 ? 5.945 22.484 16.25 1 95.06 272 PRO B C 1
ATOM 4259 O O . PRO B 1 272 ? 7.023 23.062 16.359 1 95.06 272 PRO B O 1
ATOM 4262 N N . GLY B 1 273 ? 5.145 22.562 15.117 1 97.19 273 GLY B N 1
ATOM 4263 C CA . GLY B 1 273 ? 5.367 23.594 14.117 1 97.19 273 GLY B CA 1
ATOM 4264 C C . GLY B 1 273 ? 5.941 23.062 12.82 1 97.19 273 GLY B C 1
ATOM 4265 O O . GLY B 1 273 ? 6.129 23.812 11.859 1 97.19 273 GLY B O 1
ATOM 4266 N N . GLY B 1 274 ? 6.25 21.781 12.844 1 98 274 GLY B N 1
ATOM 4267 C CA . GLY B 1 274 ? 6.77 21.156 11.641 1 98 274 GLY B CA 1
ATOM 4268 C C . GLY B 1 274 ? 5.684 20.578 10.742 1 98 274 GLY B C 1
ATOM 4269 O O . GLY B 1 274 ? 5.203 21.266 9.836 1 98 274 GLY B O 1
ATOM 4270 N N . ILE B 1 275 ? 5.195 19.359 11.047 1 98.44 275 ILE B N 1
ATOM 4271 C CA . ILE B 1 275 ? 4.328 18.625 10.133 1 98.44 275 ILE B CA 1
ATOM 4272 C C . ILE B 1 275 ? 2.867 18.984 10.406 1 98.44 275 ILE B C 1
ATOM 4274 O O . ILE B 1 275 ? 2.043 19 9.492 1 98.44 275 ILE B O 1
ATOM 4278 N N . GLY B 1 276 ? 2.479 19.312 11.625 1 96.88 276 GLY B N 1
ATOM 4279 C CA . GLY B 1 276 ? 1.112 19.656 11.977 1 96.88 276 GLY B CA 1
ATOM 4280 C C . GLY B 1 276 ? 0.504 20.703 11.055 1 96.88 276 GLY B C 1
ATOM 4281 O O . GLY B 1 276 ? -0.496 20.438 10.383 1 96.88 276 GLY B O 1
ATOM 4282 N N . PRO B 1 277 ? 1.086 21.875 11.008 1 98 277 PRO B N 1
ATOM 4283 C CA . PRO B 1 277 ? 0.582 22.922 10.102 1 98 277 PRO B CA 1
ATOM 4284 C C . PRO B 1 277 ? 0.506 22.453 8.656 1 98 277 PRO B C 1
ATOM 4286 O O . PRO B 1 277 ? -0.428 22.812 7.934 1 98 277 PRO B O 1
ATOM 4289 N N . MET B 1 278 ? 1.454 21.641 8.25 1 98.81 278 MET B N 1
ATOM 4290 C CA . MET B 1 278 ? 1.473 21.141 6.879 1 98.81 278 MET B CA 1
ATOM 4291 C C . MET B 1 278 ? 0.273 20.234 6.609 1 98.81 278 MET B C 1
ATOM 4293 O O . MET B 1 278 ? -0.262 20.219 5.5 1 98.81 278 MET B O 1
ATOM 4297 N N . THR B 1 279 ? -0.123 19.422 7.625 1 98.44 279 THR B N 1
ATOM 4298 C CA . THR B 1 279 ? -1.271 18.547 7.488 1 98.44 279 THR B CA 1
ATOM 4299 C C . THR B 1 279 ? -2.529 19.328 7.141 1 98.44 279 THR B C 1
ATOM 4301 O O . THR B 1 279 ? -3.266 18.969 6.223 1 98.44 279 THR B O 1
ATOM 4304 N N . ILE B 1 280 ? -2.734 20.406 7.801 1 98.5 280 ILE B N 1
ATOM 4305 C CA . ILE B 1 280 ? -3.904 21.25 7.562 1 98.5 280 ILE B CA 1
ATOM 4306 C C . ILE B 1 280 ? -3.812 21.875 6.176 1 98.5 280 ILE B C 1
ATOM 4308 O O . ILE B 1 280 ? -4.805 21.938 5.441 1 98.5 280 ILE B O 1
ATOM 4312 N N . ALA B 1 281 ? -2.635 22.359 5.82 1 98.81 281 ALA B N 1
ATOM 4313 C CA . ALA B 1 281 ? -2.436 22.969 4.504 1 98.81 281 ALA B CA 1
ATOM 4314 C C . ALA B 1 281 ? -2.768 21.969 3.393 1 98.81 281 ALA B C 1
ATOM 4316 O O . ALA B 1 281 ? -3.406 22.328 2.402 1 98.81 281 ALA B O 1
ATOM 4317 N N . MET B 1 282 ? -2.342 20.719 3.584 1 98.81 282 MET B N 1
ATOM 4318 C CA . MET B 1 282 ? -2.609 19.719 2.564 1 98.81 282 MET B CA 1
ATOM 4319 C C . MET B 1 282 ? -4.098 19.391 2.494 1 98.81 282 MET B C 1
ATOM 4321 O O . MET B 1 282 ? -4.621 19.078 1.421 1 98.81 282 MET B O 1
ATOM 4325 N N . LEU B 1 283 ? -4.75 19.469 3.654 1 98.88 283 LEU B N 1
ATOM 4326 C CA . LEU B 1 283 ? -6.199 19.297 3.682 1 98.88 283 LEU B CA 1
ATOM 4327 C C . LEU B 1 283 ? -6.883 20.344 2.801 1 98.88 283 LEU B C 1
ATOM 4329 O O . LEU B 1 283 ? -7.785 20.016 2.027 1 98.88 283 LEU B O 1
ATOM 4333 N N . LEU B 1 284 ? -6.477 21.562 2.877 1 98.88 284 LEU B N 1
ATOM 4334 C CA . LEU B 1 284 ? -7.023 22.641 2.059 1 98.88 284 LEU B CA 1
ATOM 4335 C C . LEU B 1 284 ? -6.77 22.391 0.577 1 98.88 284 LEU B C 1
ATOM 4337 O O . LEU B 1 284 ? -7.676 22.531 -0.247 1 98.88 284 LEU B O 1
ATOM 4341 N N . LYS B 1 285 ? -5.555 21.984 0.276 1 98.81 285 LYS B N 1
ATOM 4342 C CA . LYS B 1 285 ? -5.199 21.688 -1.109 1 98.81 285 LYS B CA 1
ATOM 4343 C C . LYS B 1 285 ? -6.082 20.578 -1.68 1 98.81 285 LYS B C 1
ATOM 4345 O O . LYS B 1 285 ? -6.598 20.703 -2.793 1 98.81 285 LYS B O 1
ATOM 4350 N N . ASN B 1 286 ? -6.227 19.516 -0.928 1 98.75 286 ASN B N 1
ATOM 4351 C CA . ASN B 1 286 ? -7.07 18.422 -1.372 1 98.75 286 ASN B CA 1
ATOM 4352 C C . ASN B 1 286 ? -8.508 18.859 -1.587 1 98.75 286 ASN B C 1
ATOM 4354 O O . ASN B 1 286 ? -9.172 18.406 -2.521 1 98.75 286 ASN B O 1
ATOM 4358 N N . THR B 1 287 ? -8.992 19.719 -0.692 1 98.88 287 THR B N 1
ATOM 4359 C CA . THR B 1 287 ? -10.359 20.234 -0.818 1 98.88 287 THR B CA 1
ATOM 4360 C C . THR B 1 287 ? -10.531 21 -2.121 1 98.88 287 THR B C 1
ATOM 4362 O O . THR B 1 287 ? -11.508 20.797 -2.844 1 98.88 287 THR B O 1
ATOM 4365 N N . VAL B 1 288 ? -9.586 21.828 -2.418 1 98.62 288 VAL B N 1
ATOM 4366 C CA . VAL B 1 288 ? -9.633 22.625 -3.645 1 98.62 288 VAL B CA 1
ATOM 4367 C C . VAL B 1 288 ? -9.555 21.703 -4.859 1 98.62 288 VAL B C 1
ATOM 4369 O O . VAL B 1 288 ? -10.273 21.891 -5.84 1 98.62 288 VAL B O 1
ATOM 4372 N N . GLU B 1 289 ? -8.711 20.688 -4.77 1 97.5 289 GLU B N 1
ATOM 4373 C CA . GLU B 1 289 ? -8.602 19.719 -5.855 1 97.5 289 GLU B CA 1
ATOM 4374 C C . GLU B 1 289 ? -9.93 19 -6.094 1 97.5 289 GLU B C 1
ATOM 4376 O O . GLU B 1 289 ? -10.352 18.844 -7.238 1 97.5 289 GLU B O 1
ATOM 4381 N N . CYS B 1 290 ? -10.547 18.594 -5.008 1 98 290 CYS B N 1
ATOM 4382 C CA . CYS B 1 290 ? -11.844 17.922 -5.105 1 98 290 CYS B CA 1
ATOM 4383 C C . CYS B 1 290 ? -12.883 18.844 -5.738 1 98 290 CYS B C 1
ATOM 4385 O O . CYS B 1 290 ? -13.633 18.422 -6.621 1 98 290 CYS B O 1
ATOM 4387 N N . ALA B 1 291 ? -12.914 20.078 -5.355 1 97.81 291 ALA B N 1
ATOM 4388 C CA . ALA B 1 291 ? -13.867 21.047 -5.887 1 97.81 291 ALA B CA 1
ATOM 4389 C C . ALA B 1 291 ? -13.648 21.281 -7.379 1 97.81 291 ALA B C 1
ATOM 4391 O O . ALA B 1 291 ? -14.602 21.297 -8.156 1 97.81 291 ALA B O 1
ATOM 4392 N N . THR B 1 292 ? -12.398 21.469 -7.711 1 96.38 292 THR B N 1
ATOM 4393 C CA . THR B 1 292 ? -12.039 21.688 -9.109 1 96.38 292 THR B CA 1
ATOM 4394 C C . THR B 1 292 ? -12.453 20.5 -9.961 1 96.38 292 THR B C 1
ATOM 4396 O O . THR B 1 292 ? -13.023 20.672 -11.047 1 96.38 292 THR B O 1
ATOM 4399 N N . PHE B 1 293 ? -12.203 19.328 -9.477 1 95 293 PHE B N 1
ATOM 4400 C CA . PHE B 1 293 ? -12.57 18.109 -10.188 1 95 293 PHE B CA 1
ATOM 4401 C C . PHE B 1 293 ? -14.078 18.016 -10.367 1 95 293 PHE B C 1
ATOM 4403 O O . PHE B 1 293 ? -14.562 17.703 -11.461 1 95 293 PHE B O 1
ATOM 4410 N N . ALA B 1 294 ? -14.805 18.266 -9.32 1 94.06 294 ALA B N 1
ATOM 4411 C CA . ALA B 1 294 ? -16.266 18.203 -9.352 1 94.06 294 ALA B CA 1
ATOM 4412 C C . ALA B 1 294 ? -16.844 19.188 -10.367 1 94.06 294 ALA B C 1
ATOM 4414 O O . ALA B 1 294 ? -17.812 18.875 -11.055 1 94.06 294 ALA B O 1
ATOM 4415 N N . SER B 1 295 ? -16.25 20.297 -10.523 1 91.38 295 SER B N 1
ATOM 4416 C CA . SER B 1 295 ? -16.734 21.359 -11.406 1 91.38 295 SER B CA 1
ATOM 4417 C C . SER B 1 295 ? -16.438 21.031 -12.867 1 91.38 295 SER B C 1
ATOM 4419 O O . SER B 1 295 ? -17.141 21.484 -13.766 1 91.38 295 SER B O 1
ATOM 4421 N N . SER B 1 296 ? -15.367 20.328 -13.094 1 86.69 296 SER B N 1
ATOM 4422 C CA . SER B 1 296 ? -14.969 19.984 -14.453 1 86.69 296 SER B CA 1
ATOM 4423 C C . SER B 1 296 ? -15.812 18.828 -15 1 86.69 296 SER B C 1
ATOM 4425 O O . SER B 1 296 ? -15.883 18.641 -16.219 1 86.69 296 SER B O 1
ATOM 4427 N N . ASN B 1 297 ? -16.391 18.016 -14.188 1 76.31 297 ASN B N 1
ATOM 4428 C CA . ASN B 1 297 ? -17.172 16.875 -14.617 1 76.31 297 ASN B CA 1
ATOM 4429 C C . ASN B 1 297 ? -18.672 17.188 -14.617 1 76.31 297 ASN B C 1
ATOM 4431 O O . ASN B 1 297 ? -19.484 16.344 -14.969 1 76.31 297 ASN B O 1
ATOM 4435 N N . ASN B 1 298 ? -19.062 18.281 -14.117 1 64.19 298 ASN B N 1
ATOM 4436 C CA . ASN B 1 298 ? -20.438 18.766 -14.258 1 64.19 298 ASN B CA 1
ATOM 4437 C C . ASN B 1 298 ? -20.594 19.641 -15.508 1 64.19 298 ASN B C 1
ATOM 4439 O O . ASN B 1 298 ? -19.703 20.406 -15.852 1 64.19 298 ASN B O 1
#